Protein AF-A0A9Q3YUX3-F1 (afdb_monomer)

Mean predicted aligned error: 5.39 Å

Organism: NCBI:txid2893752

Sequence (563 aa):
MSFNSVDQGVKNDNKFINRGLRDFKIELEYLKNDVDLYSQEKISLEKLQQTLRNTRNSFKEVEFFVAYYYPEFTKTHLNAAPLFHIEAAGTSAYTLPPEGLQVLDELIFSDEANGQKEEISTITNFLYNSYANFYLSTLNNGLSSGNNKTLPLRIELIRIYSLGVTGFDTPGSLNISEEAAHALKGVSEFINDEAYFKNFKTEKANLLIQKAIVYLGKNTDFESFDRIEFYKQFIQPLYAELGSWDGNPDDLKNFSGWNVSNKDFFKADFFDPYFYTILKPSKDSEELKNLGEKIFYDQSFSANEAMSCASCHLPENAYTDLKQKSASNVEGKTVLRNSPSLYNAVFAKRFFYDMRAFYLEQQAEHVIYNQDEFNTDYQKIVQKLNDNKEYKKEFKKVFKDGKINKQNFSKALSSFVASLYSFESDFDRFMRNEKEISEDAKKGYNLFMGKANCATCHFAPHFSGLVPPFFNENESEVLGVTKLPISNLPIELDDDRGRINSNVKKENSWIYENSFKTMTVRNIALTKPYFHNGAFNTLEEVIDFYNEGGGEGLGLPSHSLKS

Structure (mmCIF, N/CA/C/O backbone):
data_AF-A0A9Q3YUX3-F1
#
_entry.id   AF-A0A9Q3YUX3-F1
#
loop_
_atom_site.group_PDB
_atom_site.id
_atom_site.type_symbol
_atom_site.label_atom_id
_atom_site.label_alt_id
_atom_site.label_comp_id
_atom_site.label_asym_id
_atom_site.label_entity_id
_atom_site.label_seq_id
_atom_site.pdbx_PDB_ins_code
_atom_site.Cartn_x
_atom_site.Cartn_y
_atom_site.Cartn_z
_atom_site.occupancy
_atom_site.B_iso_or_equiv
_atom_site.auth_seq_id
_atom_site.auth_comp_id
_atom_site.auth_asym_id
_atom_site.auth_atom_id
_atom_site.pdbx_PDB_model_num
ATOM 1 N N . MET A 1 1 ? 11.839 3.533 16.510 1.00 33.88 1 MET A N 1
ATOM 2 C CA . MET A 1 1 ? 12.781 4.666 16.682 1.00 33.88 1 MET A CA 1
ATOM 3 C C . MET A 1 1 ? 12.075 5.938 16.241 1.00 33.88 1 MET A C 1
ATOM 5 O O . MET A 1 1 ? 11.396 5.890 15.226 1.00 33.88 1 MET A O 1
ATOM 9 N N . SER A 1 2 ? 12.183 7.027 17.008 1.00 39.25 2 SER A N 1
ATOM 10 C CA . SER A 1 2 ? 11.733 8.356 16.562 1.00 39.25 2 SER A CA 1
ATOM 11 C C . SER A 1 2 ? 12.527 8.783 15.324 1.00 39.25 2 SER A C 1
ATOM 13 O O . SER A 1 2 ? 13.682 8.373 15.178 1.00 39.25 2 SER A O 1
ATOM 15 N N . PHE A 1 3 ? 11.935 9.598 14.445 1.00 45.78 3 PHE A N 1
ATOM 16 C CA . PHE A 1 3 ? 12.585 10.110 13.227 1.00 45.78 3 PHE A CA 1
ATOM 17 C C . PHE A 1 3 ? 13.911 10.842 13.478 1.00 45.78 3 PHE A C 1
ATOM 19 O O . PHE A 1 3 ? 14.698 11.027 12.554 1.00 45.78 3 PHE A O 1
ATOM 26 N N . ASN A 1 4 ? 14.196 11.196 14.730 1.00 43.44 4 ASN A N 1
ATOM 27 C CA . ASN A 1 4 ? 15.474 11.731 15.159 1.00 43.44 4 ASN A CA 1
ATOM 28 C C . ASN A 1 4 ? 16.158 10.760 16.127 1.00 43.44 4 ASN A C 1
ATOM 30 O O . ASN A 1 4 ? 15.798 10.666 17.299 1.00 43.44 4 ASN A O 1
ATOM 34 N N . SER A 1 5 ? 17.222 10.095 15.672 1.00 36.47 5 SER A N 1
ATOM 35 C CA . SER A 1 5 ? 18.028 9.172 16.489 1.00 36.47 5 SER A CA 1
ATOM 36 C C . SER A 1 5 ? 18.836 9.855 17.611 1.00 36.47 5 SER A C 1
ATOM 38 O O . SER A 1 5 ? 19.663 9.206 18.246 1.00 36.47 5 SER A O 1
ATOM 40 N N . VAL A 1 6 ? 18.650 11.164 17.827 1.00 42.06 6 VAL A N 1
ATOM 41 C CA . VAL A 1 6 ? 19.396 11.993 18.794 1.00 42.06 6 VAL A CA 1
ATOM 42 C C . VAL A 1 6 ? 18.479 12.953 19.571 1.00 42.06 6 VAL A C 1
ATOM 44 O O . VAL A 1 6 ? 18.971 13.765 20.349 1.00 42.06 6 VAL A O 1
ATOM 47 N N . ASP A 1 7 ? 17.155 12.891 19.388 1.00 44.72 7 ASP A N 1
ATOM 48 C CA . ASP A 1 7 ? 16.257 13.818 20.084 1.00 44.72 7 ASP A CA 1
ATOM 49 C C . ASP A 1 7 ? 16.069 13.361 21.535 1.00 44.72 7 ASP A C 1
ATOM 51 O O . ASP A 1 7 ? 15.344 12.406 21.825 1.00 44.72 7 ASP A O 1
ATOM 55 N N . GLN A 1 8 ? 16.774 14.017 22.459 1.00 45.28 8 GLN A N 1
ATOM 56 C CA . GLN A 1 8 ? 16.404 13.990 23.869 1.00 45.28 8 GLN A CA 1
ATOM 57 C C . GLN A 1 8 ? 15.082 14.748 23.953 1.00 45.28 8 GLN A C 1
ATOM 59 O O . GLN A 1 8 ? 15.082 15.962 23.770 1.00 45.28 8 GLN A O 1
ATOM 64 N N . GLY A 1 9 ? 13.973 14.019 24.124 1.00 50.19 9 GLY A N 1
ATOM 65 C CA . GLY A 1 9 ? 12.626 14.580 24.050 1.00 50.19 9 GLY A CA 1
ATOM 66 C C . GLY A 1 9 ? 12.526 15.917 24.784 1.00 50.19 9 GLY A C 1
ATOM 67 O O . GLY A 1 9 ? 12.988 16.086 25.915 1.00 50.19 9 GLY A O 1
ATOM 68 N N . VAL A 1 10 ? 11.958 16.911 24.111 1.00 54.19 10 VAL A N 1
ATOM 69 C CA . VAL A 1 10 ? 11.714 18.209 24.730 1.00 54.19 10 VAL A CA 1
ATOM 70 C C . VAL A 1 10 ? 10.455 18.070 25.581 1.00 54.19 10 VAL A C 1
ATOM 72 O O . VAL A 1 10 ? 9.517 17.347 25.230 1.00 54.19 10 VAL A O 1
ATOM 75 N N . LYS A 1 11 ? 10.417 18.747 26.731 1.00 54.25 11 LYS A N 1
ATOM 76 C CA . LYS A 1 11 ? 9.204 18.844 27.547 1.00 54.25 11 LYS A CA 1
ATOM 77 C C . LYS A 1 11 ? 8.088 19.427 26.669 1.00 54.25 11 LYS A C 1
ATOM 79 O O . LYS A 1 11 ? 8.129 20.601 26.317 1.00 54.25 11 LYS A O 1
ATOM 84 N N . ASN A 1 12 ? 7.148 18.583 26.248 1.00 56.62 12 ASN A N 1
ATOM 85 C CA . ASN A 1 12 ? 6.053 18.993 25.379 1.00 56.62 12 ASN A CA 1
ATOM 86 C C . ASN A 1 12 ? 4.974 19.669 26.231 1.00 56.62 12 ASN A C 1
ATOM 88 O O . ASN A 1 12 ? 4.344 19.017 27.063 1.00 56.62 12 ASN A O 1
ATOM 92 N N . ASP A 1 13 ? 4.768 20.967 26.014 1.00 62.56 13 ASP A N 1
ATOM 93 C CA . ASP A 1 13 ? 3.767 21.772 26.723 1.00 62.56 13 ASP A CA 1
ATOM 94 C C . ASP A 1 13 ? 2.346 21.639 26.127 1.00 62.56 13 ASP A C 1
ATOM 96 O O . ASP A 1 13 ? 1.410 22.265 26.635 1.00 62.56 13 ASP A O 1
ATOM 100 N N . ASN A 1 14 ? 2.146 20.830 25.073 1.00 72.69 14 ASN A N 1
ATOM 101 C CA . ASN A 1 14 ? 0.825 20.614 24.474 1.00 72.69 14 ASN A CA 1
ATOM 102 C C . ASN A 1 14 ? -0.092 19.844 25.442 1.00 72.69 14 ASN A C 1
ATOM 104 O O . ASN A 1 14 ? 0.162 18.686 25.797 1.00 72.69 14 ASN A O 1
ATOM 108 N N . LYS A 1 15 ? -1.162 20.498 25.900 1.00 85.50 15 LYS A N 1
ATOM 109 C CA . LYS A 1 15 ? -2.055 19.947 26.926 1.00 85.50 15 LYS A CA 1
ATOM 110 C C . LYS A 1 15 ? -2.945 18.855 26.352 1.00 85.50 15 LYS A C 1
ATOM 112 O O . LYS A 1 15 ? -3.202 17.879 27.056 1.00 85.50 15 LYS A O 1
ATOM 117 N N . PHE A 1 16 ? -3.379 19.006 25.101 1.00 93.31 16 PHE A N 1
ATOM 118 C CA . PHE A 1 16 ? -4.203 18.020 24.413 1.00 93.31 16 PHE A CA 1
ATOM 119 C C . PHE A 1 16 ? -3.491 16.666 24.285 1.00 93.31 16 PHE A C 1
ATOM 121 O O . PHE A 1 16 ? -4.025 15.666 24.758 1.00 93.31 16 PHE A O 1
ATOM 128 N N . ILE A 1 17 ? -2.267 16.631 23.742 1.00 93.94 17 ILE A N 1
ATOM 129 C CA . ILE A 1 17 ? -1.520 15.378 23.531 1.00 93.94 17 ILE A CA 1
ATOM 130 C C . ILE A 1 17 ? -1.245 14.671 24.858 1.00 93.94 17 ILE A C 1
ATOM 132 O O . ILE A 1 17 ? -1.520 13.484 24.991 1.00 93.94 17 ILE A O 1
ATOM 136 N N . ASN A 1 18 ? -0.757 15.395 25.869 1.00 93.00 18 ASN A N 1
ATOM 137 C CA . ASN A 1 18 ? -0.484 14.800 27.180 1.00 93.00 18 ASN A CA 1
ATOM 138 C C . ASN A 1 18 ? -1.752 14.217 27.829 1.00 93.00 18 ASN A C 1
ATOM 140 O O . ASN A 1 18 ? -1.695 13.159 28.456 1.00 93.00 18 ASN A O 1
ATOM 144 N N . ARG A 1 19 ? -2.897 14.897 27.674 1.00 95.38 19 ARG A N 1
ATOM 145 C CA . ARG A 1 19 ? -4.191 14.398 28.147 1.00 95.38 19 ARG A CA 1
ATOM 146 C C . ARG A 1 19 ? -4.613 13.152 27.368 1.00 95.38 19 ARG A C 1
ATOM 148 O O . ARG A 1 19 ? -4.877 12.143 28.000 1.00 95.38 19 ARG A O 1
ATOM 155 N N . GLY A 1 20 ? -4.589 13.184 26.038 1.00 97.06 20 GLY A N 1
ATOM 156 C CA . GLY A 1 20 ? -4.998 12.042 25.217 1.00 97.06 20 GLY A CA 1
ATOM 157 C C . GLY A 1 20 ? -4.127 10.798 25.434 1.00 97.06 20 GLY A C 1
ATOM 158 O O . GLY A 1 20 ? -4.652 9.697 25.557 1.00 97.06 20 GLY A O 1
ATOM 159 N N . LEU A 1 21 ? -2.808 10.959 25.610 1.00 97.06 21 LEU A N 1
ATOM 160 C CA . LEU A 1 21 ? -1.924 9.840 25.963 1.00 97.06 21 LEU A CA 1
ATOM 161 C C . LEU A 1 21 ? -2.286 9.219 27.322 1.00 97.06 21 LEU A C 1
ATOM 163 O O . LEU A 1 21 ? -2.227 7.998 27.493 1.00 97.06 21 LEU A O 1
ATOM 167 N N . ARG A 1 22 ? -2.657 10.054 28.297 1.00 97.44 22 ARG A N 1
ATOM 168 C CA . ARG A 1 22 ? -3.127 9.594 29.606 1.00 97.44 22 ARG A CA 1
ATOM 169 C C . ARG A 1 22 ? -4.488 8.908 29.501 1.00 97.44 22 ARG A C 1
ATOM 171 O O . ARG A 1 22 ? -4.669 7.874 30.134 1.00 97.44 22 ARG A O 1
ATOM 178 N N . ASP A 1 23 ? -5.415 9.472 28.738 1.00 98.31 23 ASP A N 1
ATOM 179 C CA . ASP A 1 23 ? -6.762 8.926 28.564 1.00 98.31 23 ASP A CA 1
ATOM 180 C C . ASP A 1 23 ? -6.687 7.542 27.906 1.00 98.31 23 ASP A C 1
ATOM 182 O O . ASP A 1 23 ? -7.254 6.589 28.435 1.00 98.31 23 ASP A O 1
ATOM 186 N N . PHE A 1 24 ? -5.851 7.377 26.87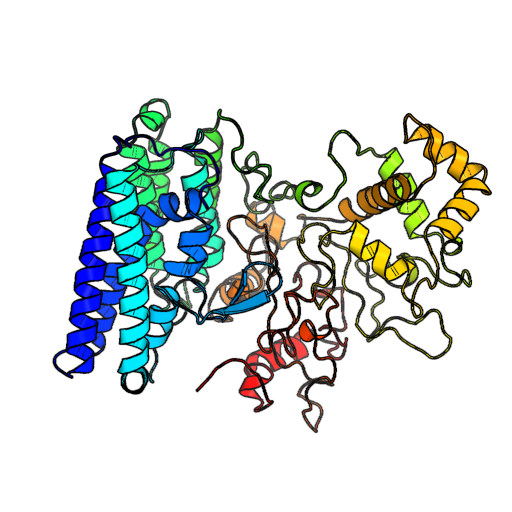5 1.00 98.50 24 PHE A N 1
ATOM 187 C CA . PHE A 1 24 ? -5.622 6.067 26.261 1.00 98.50 24 PHE A CA 1
ATOM 188 C C . PHE A 1 24 ? -5.003 5.059 27.242 1.00 98.50 24 PHE A C 1
ATOM 190 O O . PHE A 1 24 ? -5.394 3.893 27.265 1.00 98.50 24 PHE A O 1
ATOM 197 N N . LYS A 1 25 ? -4.096 5.500 28.130 1.00 98.38 25 LYS A N 1
ATOM 198 C CA . LYS A 1 25 ? -3.574 4.634 29.202 1.00 98.38 25 LYS A CA 1
ATOM 199 C C . LYS A 1 25 ? -4.693 4.143 30.122 1.00 98.38 25 LYS A C 1
ATOM 201 O O . LYS A 1 25 ? -4.677 2.983 30.515 1.00 98.38 25 LYS A O 1
ATOM 206 N N . ILE A 1 26 ? -5.616 5.028 30.493 1.00 98.62 26 ILE A N 1
ATOM 207 C CA . ILE A 1 26 ? -6.740 4.706 31.381 1.00 98.62 26 ILE A CA 1
ATOM 208 C C . ILE A 1 26 ? -7.690 3.716 30.697 1.00 98.62 26 ILE A C 1
ATOM 210 O O . ILE A 1 26 ? -8.075 2.727 31.315 1.00 98.62 26 ILE A O 1
ATOM 214 N N . GLU A 1 27 ? -8.020 3.917 29.421 1.00 98.69 27 GLU A N 1
ATOM 215 C CA . GLU A 1 27 ? -8.860 2.962 28.687 1.00 98.69 27 GLU A CA 1
ATOM 216 C C . GLU A 1 27 ? -8.188 1.587 28.549 1.00 98.69 27 GLU A C 1
ATOM 218 O O . GLU A 1 27 ? -8.843 0.564 28.735 1.00 98.69 27 GLU A O 1
ATOM 223 N N . LEU A 1 28 ? -6.865 1.534 28.358 1.00 98.38 28 LEU A N 1
ATOM 224 C CA . LEU A 1 28 ? -6.118 0.272 28.397 1.00 98.38 28 LEU A CA 1
ATOM 225 C C . LEU A 1 28 ? -6.164 -0.418 29.771 1.00 98.38 28 LEU A C 1
ATOM 227 O O . LEU A 1 28 ? -6.196 -1.647 29.829 1.00 98.38 28 LEU A O 1
ATOM 231 N N . GLU A 1 29 ? -6.179 0.333 30.879 1.00 98.50 29 GLU A N 1
ATOM 232 C CA . GLU A 1 29 ? -6.379 -0.235 32.223 1.00 98.50 29 GLU A CA 1
ATOM 233 C C . GLU A 1 29 ? -7.770 -0.870 32.351 1.00 98.50 29 GLU A C 1
ATOM 235 O O . GLU A 1 29 ? -7.892 -1.975 32.890 1.00 98.50 29 GLU A O 1
ATOM 240 N N . TYR A 1 30 ? -8.806 -0.212 31.820 1.00 98.62 30 TYR A N 1
ATOM 241 C CA . TYR A 1 30 ? -10.160 -0.767 31.786 1.00 98.62 30 TYR A CA 1
ATOM 242 C C . TYR A 1 30 ? -10.253 -2.005 30.901 1.00 98.62 30 TYR A C 1
ATOM 244 O O . TYR A 1 30 ? -10.812 -3.008 31.343 1.00 98.62 30 TYR A O 1
ATOM 252 N N . LEU A 1 31 ? -9.665 -1.980 29.702 1.00 98.69 31 LEU A N 1
ATOM 253 C CA . LEU A 1 31 ? -9.624 -3.140 28.812 1.00 98.69 31 LEU A CA 1
ATOM 254 C C . LEU A 1 31 ? -8.941 -4.324 29.481 1.00 98.69 31 LEU A C 1
ATOM 256 O O . LEU A 1 31 ? -9.505 -5.414 29.511 1.00 98.69 31 LEU A O 1
ATOM 260 N N . LYS A 1 32 ? -7.768 -4.108 30.079 1.00 98.44 32 LYS A N 1
ATOM 261 C CA . LYS A 1 32 ? -7.046 -5.165 30.787 1.00 98.44 32 LYS A CA 1
ATOM 262 C C . LYS A 1 32 ? -7.895 -5.775 31.907 1.00 98.44 32 LYS A C 1
ATOM 264 O O . LYS A 1 32 ? -7.975 -6.997 32.019 1.00 98.44 32 LYS A O 1
ATOM 269 N N . ASN A 1 33 ? -8.546 -4.942 32.719 1.00 98.50 33 ASN A N 1
ATOM 270 C CA . ASN A 1 33 ? -9.429 -5.417 33.782 1.00 98.50 33 ASN A CA 1
ATOM 271 C C . ASN A 1 33 ? -10.633 -6.204 33.235 1.00 98.50 33 ASN A C 1
ATOM 273 O O . ASN A 1 33 ? -10.970 -7.259 33.768 1.00 98.50 33 ASN A O 1
ATOM 277 N N . ASP A 1 34 ? -11.277 -5.714 32.177 1.00 98.62 34 ASP A N 1
ATOM 278 C CA . ASP A 1 34 ? -12.444 -6.372 31.590 1.00 98.62 34 ASP A CA 1
ATOM 279 C C . ASP A 1 34 ? -12.061 -7.695 30.912 1.00 98.62 34 ASP A C 1
ATOM 281 O O . ASP A 1 34 ? -12.793 -8.672 31.042 1.00 98.62 34 ASP A O 1
ATOM 285 N N . VAL A 1 35 ? -10.880 -7.794 30.299 1.00 98.38 35 VAL A N 1
ATOM 286 C CA . VAL A 1 35 ? -10.332 -9.066 29.799 1.00 98.38 35 VAL A CA 1
ATOM 287 C C . VAL A 1 35 ? -10.106 -10.064 30.939 1.00 98.38 35 VAL A C 1
ATOM 289 O O . VAL A 1 35 ? -10.514 -11.224 30.831 1.00 98.38 35 VAL A O 1
ATOM 292 N N . ASP A 1 36 ? -9.534 -9.623 32.065 1.00 97.94 36 ASP A N 1
ATOM 293 C CA . ASP A 1 36 ? -9.355 -10.472 33.249 1.00 97.94 36 ASP A CA 1
ATOM 294 C C . ASP A 1 36 ? -10.718 -10.963 33.786 1.00 97.94 36 ASP A C 1
ATOM 296 O O . ASP A 1 36 ? -10.869 -12.140 34.124 1.00 97.94 36 ASP A O 1
ATOM 300 N N . LEU A 1 37 ? -11.743 -10.105 33.815 1.00 98.31 37 LEU A N 1
ATOM 301 C CA . LEU A 1 37 ? -13.104 -10.484 34.214 1.00 98.31 37 LEU A CA 1
ATOM 302 C C . LEU A 1 37 ? -13.785 -11.418 33.202 1.00 98.31 37 LEU A C 1
ATOM 304 O O . LEU A 1 37 ? -14.478 -12.350 33.616 1.00 98.31 37 LEU A O 1
ATOM 308 N N . TYR A 1 38 ? -13.585 -11.204 31.903 1.00 97.88 38 TYR A N 1
ATOM 309 C CA . TYR A 1 38 ? -14.133 -12.040 30.833 1.00 97.88 38 TYR A CA 1
ATOM 310 C C . TYR A 1 38 ? -13.537 -13.451 30.867 1.00 97.88 38 TYR A C 1
ATOM 312 O O . TYR A 1 38 ? -14.271 -14.437 30.774 1.00 97.88 38 TYR A O 1
ATOM 320 N N . SER A 1 39 ? -12.227 -13.569 31.116 1.00 96.19 39 SER A N 1
ATOM 321 C CA . SER A 1 39 ? -11.560 -14.868 31.295 1.00 96.19 39 SER A CA 1
ATOM 322 C C . SER A 1 39 ? -12.132 -15.683 32.466 1.00 96.19 39 SER A C 1
ATOM 324 O O . SER A 1 39 ? -12.103 -16.910 32.446 1.00 96.19 39 SER A O 1
ATOM 326 N N . GLN A 1 40 ? -12.708 -14.997 33.460 1.00 96.81 40 GLN A N 1
ATOM 327 C CA . GLN A 1 40 ? -13.362 -15.577 34.638 1.00 96.81 40 GLN A CA 1
ATOM 328 C C . GLN A 1 40 ? -14.885 -15.700 34.480 1.00 96.81 40 GLN A C 1
ATOM 330 O O . GLN A 1 40 ? -15.568 -15.985 35.463 1.00 96.81 40 GLN A O 1
ATOM 335 N N . GLU A 1 41 ? -15.420 -15.431 33.285 1.00 95.88 41 GLU A N 1
ATOM 336 C CA . GLU A 1 41 ? -16.856 -15.484 32.968 1.00 95.88 41 GLU A CA 1
ATOM 337 C C . GLU A 1 41 ? -17.712 -14.532 33.822 1.00 95.88 41 GLU A C 1
ATOM 339 O O . GLU A 1 41 ? -18.894 -14.767 34.071 1.00 95.88 41 GLU A O 1
ATOM 344 N N . LYS A 1 42 ? -17.115 -13.428 34.290 1.00 97.88 42 LYS A N 1
ATOM 345 C CA . LYS A 1 42 ? -17.785 -12.422 35.134 1.00 97.88 42 LYS A CA 1
ATOM 346 C C . LYS A 1 42 ? -18.452 -11.300 34.343 1.00 97.88 42 LYS A C 1
ATOM 348 O O . LYS A 1 42 ? -19.291 -10.593 34.899 1.00 97.88 42 LYS A O 1
ATOM 353 N N . ILE A 1 43 ? -18.074 -11.115 33.082 1.00 98.19 43 ILE A N 1
ATOM 354 C CA . ILE A 1 43 ? -18.702 -10.175 32.148 1.00 98.19 43 ILE A CA 1
ATOM 355 C C . ILE A 1 43 ? -18.997 -10.883 30.826 1.00 98.19 43 ILE A C 1
ATOM 357 O O . ILE A 1 43 ? -18.401 -11.919 30.532 1.00 98.19 43 ILE A O 1
ATOM 361 N N . SER A 1 44 ? -19.911 -10.323 30.035 1.00 98.00 44 SER A N 1
ATOM 362 C CA . SER A 1 44 ? -20.244 -10.854 28.713 1.00 98.00 44 SER A CA 1
ATOM 363 C C . SER A 1 44 ? -19.246 -10.404 27.640 1.00 98.00 44 SER A C 1
ATOM 365 O O . SER A 1 44 ? -18.498 -9.439 27.837 1.00 98.00 44 SER A O 1
ATOM 367 N N . LEU A 1 45 ? -19.261 -11.085 26.490 1.00 97.56 45 LEU A N 1
ATOM 368 C CA . LEU A 1 45 ? -18.440 -10.715 25.337 1.00 97.56 45 LEU A CA 1
ATOM 369 C C . LEU A 1 45 ? -18.805 -9.319 24.814 1.00 97.56 45 LEU A C 1
ATOM 371 O O . LEU A 1 45 ? -17.915 -8.531 24.517 1.00 97.56 45 LEU A O 1
ATOM 375 N N . GLU A 1 46 ? -20.088 -8.955 24.801 1.00 98.00 46 GLU A N 1
ATOM 376 C CA . GLU A 1 46 ? -20.551 -7.636 24.345 1.00 98.00 46 GLU A CA 1
ATOM 377 C C . GLU A 1 46 ? -19.994 -6.510 25.226 1.00 98.00 46 GLU A C 1
ATOM 379 O O . GLU A 1 46 ? -19.641 -5.432 24.742 1.00 98.00 46 GLU A O 1
ATOM 384 N N . LYS A 1 47 ? -19.872 -6.757 26.538 1.00 98.12 47 LYS A N 1
ATOM 385 C CA . LYS A 1 47 ? -19.246 -5.800 27.454 1.00 98.12 47 LYS A CA 1
ATOM 386 C C . LYS A 1 47 ? -17.757 -5.635 27.143 1.00 98.12 47 LYS A C 1
ATOM 388 O O . LYS A 1 47 ? -17.278 -4.501 27.136 1.00 98.12 47 LYS A O 1
ATOM 393 N N . LEU A 1 48 ? -17.049 -6.730 26.861 1.00 98.50 48 LEU A N 1
ATOM 394 C CA . LEU A 1 48 ? -15.642 -6.685 26.460 1.00 98.50 48 LEU A CA 1
ATOM 395 C C . LEU A 1 48 ? -15.457 -5.958 25.115 1.00 98.50 48 LEU A C 1
ATOM 397 O O . LEU A 1 48 ? -14.614 -5.069 25.017 1.00 98.50 48 LEU A O 1
ATOM 401 N N . GLN A 1 49 ? -16.292 -6.263 24.120 1.00 98.56 49 GLN A N 1
ATOM 402 C CA . GLN A 1 49 ? -16.330 -5.590 22.816 1.00 98.56 49 GLN A CA 1
ATOM 403 C C . GLN A 1 49 ? -16.520 -4.076 22.963 1.00 98.56 49 GLN A C 1
ATOM 405 O O . GLN A 1 49 ? -15.811 -3.296 22.326 1.00 98.56 49 GLN A O 1
ATOM 410 N N . GLN A 1 50 ? -17.428 -3.636 23.840 1.00 98.44 50 GLN A N 1
ATOM 411 C CA . GLN A 1 50 ? -17.624 -2.211 24.112 1.00 98.44 50 GLN A CA 1
ATOM 412 C C . GLN A 1 50 ? -16.384 -1.563 24.743 1.00 98.44 50 GLN A C 1
ATOM 414 O O . GLN A 1 50 ? -16.024 -0.441 24.386 1.00 98.44 50 GLN A O 1
ATOM 419 N N . THR A 1 51 ? -15.725 -2.248 25.679 1.00 98.50 51 THR A N 1
ATOM 420 C CA . THR A 1 51 ? -14.507 -1.730 26.313 1.00 98.50 51 THR A CA 1
ATOM 421 C C . THR A 1 51 ? -13.345 -1.656 25.313 1.00 98.50 51 THR A C 1
ATOM 423 O O . THR A 1 51 ? -12.599 -0.673 25.319 1.00 98.50 51 THR A O 1
ATOM 426 N N . LEU A 1 52 ? -13.232 -2.612 24.382 1.00 98.56 52 LEU A N 1
ATOM 427 C CA . LEU A 1 52 ? -12.266 -2.524 23.284 1.00 98.56 52 LEU A CA 1
ATOM 428 C C . LEU A 1 52 ? -12.573 -1.344 22.353 1.00 98.56 52 LEU A C 1
ATOM 430 O O . LEU A 1 52 ? -11.665 -0.572 22.055 1.00 98.56 52 LEU A O 1
ATOM 434 N N . ARG A 1 53 ? -13.838 -1.147 21.951 1.00 98.25 53 ARG A N 1
ATOM 435 C CA . ARG A 1 53 ? -14.255 0.012 21.136 1.00 98.25 53 ARG A CA 1
ATOM 436 C C . ARG A 1 53 ? -13.842 1.337 21.777 1.00 98.25 53 ARG A C 1
ATOM 438 O O . ARG A 1 53 ? -13.204 2.155 21.123 1.00 98.25 53 ARG A O 1
ATOM 445 N N . ASN A 1 54 ? -14.120 1.522 23.070 1.00 98.56 54 ASN A N 1
ATOM 446 C CA . ASN A 1 54 ? -13.723 2.733 23.800 1.00 98.56 54 ASN A CA 1
ATOM 447 C C . ASN A 1 54 ? -12.199 2.935 23.804 1.00 98.56 54 ASN A C 1
ATOM 449 O O . ASN A 1 54 ? -11.712 4.044 23.576 1.00 98.56 54 ASN A O 1
ATOM 453 N N . THR A 1 55 ? -11.453 1.848 24.008 1.00 98.69 55 THR A N 1
ATOM 454 C CA . THR A 1 55 ? -9.986 1.855 24.003 1.00 98.69 55 THR A CA 1
ATOM 455 C C . THR A 1 55 ? -9.429 2.275 22.649 1.00 98.69 55 THR A C 1
ATOM 457 O O . THR A 1 55 ? -8.557 3.144 22.576 1.00 98.69 55 THR A O 1
ATOM 460 N N . ARG A 1 56 ? -9.965 1.705 21.567 1.00 98.38 56 ARG A N 1
ATOM 461 C CA . ARG A 1 56 ? -9.568 2.036 20.198 1.00 98.38 56 ARG A CA 1
ATOM 462 C C . ARG A 1 56 ? -9.923 3.481 19.844 1.00 98.38 56 ARG A C 1
ATOM 464 O O . ARG A 1 56 ? -9.059 4.212 19.370 1.00 98.38 56 ARG A O 1
ATOM 471 N N . ASN A 1 57 ? -11.127 3.941 20.184 1.00 98.50 57 ASN A N 1
ATOM 472 C CA . ASN A 1 57 ? -11.540 5.335 19.997 1.00 98.50 57 ASN A CA 1
ATOM 473 C C . ASN A 1 57 ? -10.606 6.323 20.717 1.00 98.50 57 ASN A C 1
ATOM 475 O O . ASN A 1 57 ? -10.223 7.343 20.143 1.00 98.50 57 ASN A O 1
ATOM 479 N N . SER A 1 58 ? -10.199 6.016 21.954 1.00 98.62 58 SER A N 1
ATOM 480 C CA . SER A 1 58 ? -9.249 6.847 22.702 1.00 98.62 58 SER A CA 1
ATOM 481 C C . SER A 1 58 ? -7.869 6.893 22.040 1.00 98.62 58 SER A C 1
ATOM 483 O O . SER A 1 58 ? -7.275 7.967 21.941 1.00 98.62 58 SER A O 1
ATOM 485 N N . PHE A 1 59 ? -7.383 5.763 21.514 1.00 98.38 59 PHE A N 1
ATOM 486 C CA . PHE A 1 59 ? -6.152 5.731 20.723 1.00 98.38 59 PHE A CA 1
ATOM 487 C C . PHE A 1 59 ? -6.260 6.586 19.454 1.00 98.38 59 PHE A C 1
ATOM 489 O O . PHE A 1 59 ? -5.366 7.391 19.188 1.00 98.38 59 PHE A O 1
ATOM 496 N N . LYS A 1 60 ? -7.363 6.469 18.701 1.00 98.31 60 LYS A N 1
ATOM 497 C CA . LYS A 1 60 ? -7.583 7.222 17.455 1.00 98.31 60 LYS A CA 1
ATOM 498 C C . LYS A 1 60 ? -7.506 8.737 17.651 1.00 98.31 60 LYS A C 1
ATOM 500 O O . LYS A 1 60 ? -6.958 9.426 16.797 1.00 98.31 60 LYS A O 1
ATOM 505 N N . GLU A 1 61 ? -7.931 9.270 18.798 1.00 98.38 61 GLU A N 1
ATOM 506 C CA . GLU A 1 61 ? -7.816 10.710 19.097 1.00 98.38 61 GLU A CA 1
ATOM 507 C C . GLU A 1 61 ? -6.361 11.223 19.181 1.00 98.38 61 GLU A C 1
ATOM 509 O O . GLU A 1 61 ? -6.122 12.423 19.019 1.00 98.38 61 GLU A O 1
ATOM 514 N N . VAL A 1 62 ? -5.377 10.346 19.404 1.00 97.25 62 VAL A N 1
ATOM 515 C CA . VAL A 1 62 ? -3.943 10.696 19.460 1.00 97.25 62 VAL A CA 1
ATOM 516 C C . VAL A 1 62 ? -3.083 9.964 18.427 1.00 97.25 62 VAL A C 1
ATOM 518 O O . VAL A 1 62 ? -1.873 10.205 18.361 1.00 97.25 62 VAL A O 1
ATOM 521 N N . GLU A 1 63 ? -3.683 9.110 17.596 1.00 97.50 63 GLU A N 1
ATOM 522 C CA . GLU A 1 63 ? -2.978 8.262 16.632 1.00 97.50 63 GLU A CA 1
ATOM 523 C C . GLU A 1 63 ? -2.109 9.087 15.684 1.00 97.50 63 GLU A C 1
ATOM 525 O O . GLU A 1 63 ? -0.926 8.786 15.555 1.00 97.50 63 GLU A O 1
ATOM 530 N N . PHE A 1 64 ? -2.627 10.180 15.117 1.00 96.56 64 PHE A N 1
ATOM 531 C CA . PHE A 1 64 ? -1.870 11.041 14.198 1.00 96.56 64 PHE A CA 1
ATOM 532 C C . PHE A 1 64 ? -0.514 11.483 14.766 1.00 96.56 64 PHE A C 1
ATOM 534 O O . PHE A 1 64 ? 0.467 11.628 14.037 1.00 96.56 64 PHE A O 1
ATOM 541 N N . PHE A 1 65 ? -0.446 11.707 16.082 1.00 94.56 65 PHE A N 1
ATOM 542 C CA . PHE A 1 65 ? 0.768 12.134 16.759 1.00 94.56 65 PHE A CA 1
ATOM 543 C C . PHE A 1 65 ? 1.698 10.945 16.996 1.00 94.56 65 PHE A C 1
ATOM 545 O O . PHE A 1 65 ? 2.884 11.016 16.667 1.00 94.56 65 PHE A O 1
ATOM 552 N N . VAL A 1 66 ? 1.178 9.851 17.557 1.00 94.94 66 VAL A N 1
ATOM 553 C CA . VAL A 1 66 ? 1.992 8.679 17.913 1.00 94.94 66 VAL A CA 1
ATOM 554 C C . VAL A 1 66 ? 2.472 7.945 16.659 1.00 94.94 66 VAL A C 1
ATOM 556 O O . VAL A 1 66 ? 3.662 7.659 16.552 1.00 94.94 66 VAL A O 1
ATOM 559 N N . ALA A 1 67 ? 1.600 7.740 15.671 1.00 94.12 67 ALA A N 1
ATOM 560 C CA . ALA A 1 67 ? 1.916 7.124 14.383 1.00 94.12 67 ALA A CA 1
ATOM 561 C C . ALA A 1 67 ? 2.917 7.947 13.569 1.00 94.12 67 ALA A C 1
ATOM 563 O O . ALA A 1 67 ? 3.728 7.376 12.842 1.00 94.12 67 ALA A O 1
ATOM 564 N N . TYR A 1 68 ? 2.897 9.277 13.702 1.00 93.31 68 TYR A N 1
ATOM 565 C CA . TYR A 1 68 ? 3.912 10.124 13.090 1.00 93.31 68 TYR A CA 1
ATOM 566 C C . TYR A 1 68 ? 5.230 10.046 13.857 1.00 93.31 68 TYR A C 1
ATOM 568 O O . TYR A 1 68 ? 6.231 9.643 13.296 1.00 93.31 68 TYR A O 1
ATOM 576 N N . TYR A 1 69 ? 5.279 10.402 15.139 1.00 91.06 69 TYR A N 1
ATOM 577 C CA . TYR A 1 69 ? 6.564 10.524 15.844 1.00 91.06 69 TYR A CA 1
ATOM 578 C C . TYR A 1 69 ? 7.198 9.189 16.243 1.00 91.06 69 TYR A C 1
ATOM 580 O O . TYR A 1 69 ? 8.411 9.119 16.457 1.00 91.06 69 TYR A O 1
ATOM 588 N N . TYR A 1 70 ? 6.396 8.133 16.335 1.00 92.38 70 TYR A N 1
ATOM 589 C CA . TYR A 1 70 ? 6.795 6.797 16.765 1.00 92.38 70 TYR A CA 1
ATOM 590 C C . TYR A 1 70 ? 6.181 5.732 15.835 1.00 92.38 70 TYR A C 1
ATOM 592 O O . TYR A 1 70 ? 5.426 4.868 16.295 1.00 92.38 70 TYR A O 1
ATOM 600 N N . PRO A 1 71 ? 6.504 5.763 14.527 1.00 90.81 71 PRO A N 1
ATOM 601 C CA . PRO A 1 71 ? 5.835 4.941 13.519 1.00 90.81 71 PRO A CA 1
ATOM 602 C C . PRO A 1 71 ? 6.055 3.450 13.768 1.00 90.81 71 PRO A C 1
ATOM 604 O O . PRO A 1 71 ? 5.093 2.693 13.812 1.00 90.81 71 PRO A O 1
ATOM 607 N N . GLU A 1 72 ? 7.302 3.050 14.045 1.00 88.81 72 GLU A N 1
ATOM 608 C CA . GLU A 1 72 ? 7.633 1.659 14.377 1.00 88.81 72 GLU A CA 1
ATOM 609 C C . GLU A 1 72 ? 6.876 1.185 15.616 1.00 88.81 72 GLU A C 1
ATOM 611 O O . GLU A 1 72 ? 6.251 0.142 15.576 1.00 88.81 72 GLU A O 1
ATOM 616 N N . PHE A 1 73 ? 6.855 1.985 16.689 1.00 91.62 73 PHE A N 1
ATOM 617 C CA . PHE A 1 73 ? 6.158 1.606 17.921 1.00 91.62 73 PHE A CA 1
ATOM 618 C C . PHE A 1 73 ? 4.655 1.418 17.688 1.00 91.62 73 PHE A C 1
ATOM 620 O O . PHE A 1 73 ? 4.055 0.470 18.186 1.00 91.62 73 PHE A O 1
ATOM 627 N N . THR A 1 74 ? 4.056 2.307 16.897 1.00 92.50 74 THR A N 1
ATOM 628 C CA . THR A 1 74 ? 2.640 2.209 16.541 1.00 92.50 74 THR A CA 1
ATOM 629 C C . THR A 1 74 ? 2.364 0.943 15.739 1.00 92.50 74 THR A C 1
ATOM 631 O O . THR A 1 74 ? 1.442 0.199 16.070 1.00 92.50 74 THR A O 1
ATOM 634 N N . LYS A 1 75 ? 3.194 0.688 14.724 1.00 87.50 75 LYS A N 1
ATOM 635 C CA . LYS A 1 75 ? 3.063 -0.442 13.809 1.00 87.50 75 LYS A CA 1
ATOM 636 C C . LYS A 1 75 ? 3.333 -1.792 14.474 1.00 87.50 75 LYS A C 1
ATOM 638 O O . LYS A 1 75 ? 2.734 -2.766 14.050 1.00 87.50 75 LYS A O 1
ATOM 643 N N . THR A 1 76 ? 4.229 -1.880 15.455 1.00 84.88 76 THR A N 1
ATOM 644 C CA . THR A 1 76 ? 4.610 -3.169 16.059 1.00 84.88 76 THR A CA 1
ATOM 645 C C . THR A 1 76 ? 3.889 -3.472 17.363 1.00 84.88 76 THR A C 1
ATOM 647 O O . THR A 1 76 ? 3.740 -4.644 17.677 1.00 84.88 76 THR A O 1
ATOM 650 N N . HIS A 1 77 ? 3.450 -2.454 18.114 1.00 90.06 77 HIS A N 1
ATOM 651 C CA . HIS A 1 77 ? 2.939 -2.654 19.477 1.00 90.06 77 HIS A CA 1
ATOM 652 C C . HIS A 1 77 ? 1.534 -2.105 19.728 1.00 90.06 77 HIS A C 1
ATOM 654 O O . HIS A 1 77 ? 0.866 -2.582 20.642 1.00 90.06 77 HIS A O 1
ATOM 660 N N . LEU A 1 78 ? 1.082 -1.080 18.991 1.00 93.25 78 LEU A N 1
ATOM 661 C CA . LEU A 1 78 ? -0.220 -0.451 19.264 1.00 93.25 78 LEU A CA 1
ATOM 662 C C . LEU A 1 78 ? -1.322 -0.944 18.343 1.00 93.25 78 LEU A C 1
ATOM 664 O O . LEU A 1 78 ? -2.400 -1.271 18.824 1.00 93.25 78 LEU A O 1
ATOM 668 N N . ASN A 1 79 ? -1.069 -0.987 17.040 1.00 90.06 79 ASN A N 1
ATOM 669 C CA . ASN A 1 79 ? -2.055 -1.365 16.034 1.00 90.06 79 ASN A CA 1
ATOM 670 C C . ASN A 1 79 ? -1.367 -2.176 14.928 1.00 90.06 79 ASN A C 1
ATOM 672 O O . ASN A 1 79 ? -1.360 -1.765 13.769 1.00 90.06 79 ASN A O 1
ATOM 676 N N . ALA A 1 80 ? -0.687 -3.260 15.321 1.00 83.81 80 ALA A N 1
ATOM 677 C CA . ALA A 1 80 ? -0.008 -4.136 14.378 1.00 83.81 80 ALA A CA 1
ATOM 678 C C . ALA A 1 80 ? -1.013 -5.022 13.647 1.00 83.81 80 ALA A C 1
ATOM 680 O O . ALA A 1 80 ? -1.956 -5.522 14.260 1.00 83.81 80 ALA A O 1
ATOM 681 N N . ALA A 1 81 ? -0.753 -5.258 12.360 1.00 78.06 81 ALA A N 1
ATOM 682 C CA . ALA A 1 81 ? -1.509 -6.224 11.580 1.00 78.06 81 ALA A CA 1
ATOM 683 C C . ALA A 1 81 ? -1.492 -7.605 12.261 1.00 78.06 81 ALA A C 1
ATOM 685 O O . ALA A 1 81 ? -0.478 -7.957 12.877 1.00 78.06 81 ALA A O 1
ATOM 686 N N . PRO A 1 82 ? -2.562 -8.409 12.117 1.00 72.62 82 PRO A N 1
ATOM 687 C CA . PRO A 1 82 ? -2.670 -9.767 12.655 1.00 72.62 82 PRO A CA 1
ATOM 688 C C . PRO A 1 82 ? -1.793 -10.771 11.887 1.00 72.62 82 PRO A C 1
ATOM 690 O O . PRO A 1 82 ? -2.195 -11.880 11.559 1.00 72.62 82 PRO A O 1
ATOM 693 N N . LEU A 1 83 ? -0.557 -10.377 11.580 1.00 73.38 83 LEU A N 1
ATOM 694 C CA . LEU A 1 83 ? 0.427 -11.152 10.848 1.00 73.38 83 LEU A CA 1
ATOM 695 C C . LEU A 1 83 ? 1.726 -11.224 11.646 1.00 73.38 83 LEU A C 1
ATOM 697 O O . LEU A 1 83 ? 2.195 -10.248 12.240 1.00 73.38 83 LEU A O 1
ATOM 701 N N . PHE A 1 84 ? 2.351 -12.395 11.601 1.00 68.56 84 PHE A N 1
ATOM 702 C CA . PHE A 1 84 ? 3.704 -12.558 12.106 1.00 68.56 84 PHE A CA 1
ATOM 703 C C . PHE A 1 84 ? 4.665 -11.686 11.301 1.00 68.56 84 PHE A C 1
ATOM 705 O O . PHE A 1 84 ? 4.572 -11.586 10.076 1.00 68.56 84 PHE A O 1
ATOM 712 N N . HIS A 1 85 ? 5.641 -11.098 11.982 1.00 67.62 85 HIS A N 1
ATOM 713 C CA . HIS A 1 85 ? 6.676 -10.301 11.336 1.00 67.62 85 HIS A CA 1
ATOM 714 C C . HIS A 1 85 ? 8.067 -10.735 11.786 1.00 67.62 85 HIS A C 1
ATOM 716 O O . HIS A 1 85 ? 8.246 -11.381 12.819 1.00 67.62 85 HIS A O 1
ATOM 722 N N . ILE A 1 86 ? 9.072 -10.401 10.976 1.00 69.00 86 ILE A N 1
ATOM 723 C CA . ILE A 1 86 ? 10.468 -10.674 11.309 1.00 69.00 86 ILE A CA 1
ATOM 724 C C . ILE A 1 86 ? 11.089 -9.446 11.957 1.00 69.00 86 ILE A C 1
ATOM 726 O O . ILE A 1 86 ? 11.152 -8.385 11.336 1.00 69.00 86 ILE A O 1
ATOM 730 N N . GLU A 1 87 ? 11.669 -9.630 13.139 1.00 63.97 87 GLU A N 1
ATOM 731 C CA . GLU A 1 87 ? 12.615 -8.676 13.704 1.00 63.97 87 GLU A CA 1
ATOM 732 C C . GLU A 1 87 ? 14.054 -9.144 13.450 1.00 63.97 87 GLU A C 1
ATOM 734 O O . GLU A 1 87 ? 14.471 -10.254 13.806 1.00 63.97 87 GLU A O 1
ATOM 739 N N . ALA A 1 88 ? 14.839 -8.282 12.802 1.00 54.97 88 ALA A N 1
ATOM 740 C CA . ALA A 1 88 ? 16.240 -8.548 12.513 1.00 54.97 88 ALA A CA 1
ATOM 741 C C . ALA A 1 88 ? 17.136 -8.102 13.681 1.00 54.97 88 ALA A C 1
ATOM 743 O O . ALA A 1 88 ? 17.589 -6.958 13.726 1.00 54.97 88 ALA A O 1
ATOM 744 N N . ALA A 1 89 ? 17.478 -9.026 14.578 1.00 45.53 89 ALA A N 1
ATOM 745 C CA . ALA A 1 89 ? 18.448 -8.802 15.648 1.00 45.53 89 ALA A CA 1
ATOM 746 C C . ALA A 1 89 ? 19.842 -9.332 15.251 1.00 45.53 89 ALA A C 1
ATOM 748 O O . ALA A 1 89 ? 20.150 -10.525 15.348 1.00 45.53 89 ALA A O 1
ATOM 749 N N . GLY A 1 90 ? 20.716 -8.428 14.792 1.00 57.38 90 GLY A N 1
ATOM 750 C CA . GLY A 1 90 ? 22.091 -8.758 14.394 1.00 57.38 90 GLY A CA 1
ATOM 751 C C . GLY A 1 90 ? 22.170 -9.574 13.094 1.00 57.38 90 GLY A C 1
ATOM 752 O O . GLY A 1 90 ? 21.757 -9.101 12.027 1.00 57.38 90 GLY A O 1
ATOM 753 N N . THR A 1 91 ? 22.757 -10.777 13.162 1.00 54.69 91 THR A N 1
ATOM 754 C CA . THR A 1 91 ? 22.844 -11.742 12.041 1.00 54.69 91 THR A CA 1
ATOM 755 C C . THR A 1 91 ? 21.691 -12.745 12.009 1.00 54.69 91 THR A C 1
ATOM 757 O O . THR A 1 91 ? 21.584 -13.503 11.048 1.00 54.69 91 THR A O 1
ATOM 760 N N . SER A 1 92 ? 20.847 -12.746 13.038 1.00 49.75 92 SER A N 1
ATOM 761 C CA . SER A 1 92 ? 19.684 -13.620 13.207 1.00 49.75 92 SER A CA 1
ATOM 762 C C . SER A 1 92 ? 18.383 -12.844 13.002 1.00 49.75 92 SER A C 1
ATOM 764 O O . SER A 1 92 ? 18.328 -11.629 13.191 1.00 49.75 92 SER A O 1
ATOM 766 N N . ALA A 1 93 ? 17.347 -13.564 12.597 1.00 61.88 93 ALA A N 1
ATOM 767 C CA . ALA A 1 93 ? 15.989 -13.072 12.453 1.00 61.88 93 ALA A CA 1
ATOM 768 C C . ALA A 1 93 ? 15.085 -13.925 13.343 1.00 61.88 93 ALA A C 1
ATOM 770 O O . ALA A 1 93 ? 15.220 -15.150 13.344 1.00 61.88 93 ALA A O 1
ATOM 771 N N . TYR A 1 94 ? 14.202 -13.281 14.100 1.00 71.31 94 TYR A N 1
ATOM 772 C CA . TYR A 1 94 ? 13.201 -13.957 14.920 1.00 71.31 94 TYR A CA 1
ATOM 773 C C . TYR A 1 94 ? 11.815 -13.583 14.416 1.00 71.31 94 TYR A C 1
ATOM 775 O O . TYR A 1 94 ? 11.606 -12.468 13.943 1.00 71.31 94 TYR A O 1
ATOM 783 N N . THR A 1 95 ? 10.893 -14.539 14.487 1.00 75.56 95 THR A N 1
ATOM 784 C CA . THR A 1 95 ? 9.497 -14.308 14.116 1.00 75.56 95 THR A CA 1
ATOM 785 C C . THR A 1 95 ? 8.752 -13.882 15.375 1.00 75.56 95 THR A C 1
ATOM 787 O O . THR A 1 95 ? 8.796 -14.605 16.371 1.00 75.56 95 THR A O 1
ATOM 790 N N . LEU A 1 96 ? 8.124 -12.712 15.343 1.00 70.81 96 LEU A N 1
ATOM 791 C CA . LEU A 1 96 ? 7.329 -12.174 16.441 1.00 70.81 96 LEU A CA 1
ATOM 792 C C . LEU A 1 96 ? 5.840 -12.434 16.182 1.00 70.81 96 LEU A C 1
ATOM 794 O O . LEU A 1 96 ? 5.407 -12.290 15.032 1.00 70.81 96 LEU A O 1
ATOM 798 N N . PRO A 1 97 ? 5.071 -12.832 17.214 1.00 72.94 97 PRO A N 1
ATOM 799 C CA . PRO A 1 97 ? 3.629 -12.976 17.090 1.00 72.94 97 PRO A CA 1
ATOM 800 C C . PRO A 1 97 ? 2.961 -11.615 16.847 1.00 72.94 97 PRO A C 1
ATOM 802 O O . PRO A 1 97 ? 3.518 -10.582 17.231 1.00 72.94 97 PRO A O 1
ATOM 805 N N . PRO A 1 98 ? 1.781 -11.602 16.208 1.00 76.25 98 PRO A N 1
ATOM 806 C CA . PRO A 1 98 ? 0.990 -10.390 16.074 1.00 76.25 98 PRO A CA 1
ATOM 807 C C . PRO A 1 98 ? 0.504 -9.909 17.450 1.00 76.25 98 PRO A C 1
ATOM 809 O O . PRO A 1 98 ? 0.121 -10.708 18.304 1.00 76.25 98 PRO A O 1
ATOM 812 N N . GLU A 1 99 ? 0.512 -8.595 17.674 1.00 86.25 99 GLU A N 1
ATOM 813 C CA . GLU A 1 99 ? 0.013 -7.983 18.909 1.00 86.25 99 GLU A CA 1
ATOM 814 C C . GLU A 1 99 ? -0.644 -6.614 18.665 1.00 86.25 99 GLU A C 1
ATOM 816 O O . GLU A 1 99 ? -0.534 -6.018 17.598 1.00 86.25 99 GLU A O 1
ATOM 821 N N . GLY A 1 100 ? -1.327 -6.084 19.678 1.00 93.25 100 GLY A N 1
ATOM 822 C CA . GLY A 1 100 ? -1.932 -4.755 19.630 1.00 93.25 100 GLY A CA 1
ATOM 823 C C . GLY A 1 100 ? -3.426 -4.759 19.310 1.00 93.25 100 GLY A C 1
ATOM 824 O O . GLY A 1 100 ? -4.101 -5.787 19.315 1.00 93.25 100 GLY A O 1
ATOM 825 N N . LEU A 1 101 ? -3.967 -3.562 19.095 1.00 96.75 101 LEU A N 1
ATOM 826 C CA . LEU A 1 101 ? -5.404 -3.308 19.037 1.00 96.75 101 LEU A CA 1
ATOM 827 C C . LEU A 1 101 ? -6.095 -3.970 17.845 1.00 96.75 101 LEU A C 1
ATOM 829 O O . LEU A 1 101 ? -7.249 -4.362 17.988 1.00 96.75 101 LEU A O 1
ATOM 833 N N . GLN A 1 102 ? -5.449 -4.062 16.680 1.00 94.56 102 GLN A N 1
ATOM 834 C CA . GLN A 1 102 ? -6.037 -4.677 15.480 1.00 94.56 102 GLN A CA 1
ATOM 835 C C . GLN A 1 102 ? -6.202 -6.192 15.657 1.00 94.56 102 GLN A C 1
ATOM 837 O O . GLN A 1 102 ? -7.246 -6.733 15.319 1.00 94.56 102 GLN A O 1
ATOM 842 N N . VAL A 1 103 ? -5.228 -6.852 16.288 1.00 93.94 103 VAL A N 1
ATOM 843 C CA . VAL A 1 103 ? -5.312 -8.280 16.634 1.00 93.94 103 VAL A CA 1
ATOM 844 C C . VAL A 1 103 ? -6.400 -8.530 17.673 1.00 93.94 103 VAL A C 1
ATOM 846 O O . VAL A 1 103 ? -7.199 -9.449 17.541 1.00 93.94 103 VAL A O 1
ATOM 849 N N . LEU A 1 104 ? -6.479 -7.673 18.697 1.00 96.88 104 LEU A N 1
ATOM 850 C CA . LEU A 1 104 ? -7.557 -7.746 19.685 1.00 96.88 104 LEU A CA 1
ATOM 851 C C . LEU A 1 104 ? -8.933 -7.504 19.058 1.00 96.88 104 LEU A C 1
ATOM 853 O O . LEU A 1 104 ? -9.895 -8.123 19.495 1.00 96.88 104 LEU A O 1
ATOM 857 N N . ASP A 1 105 ? -9.035 -6.618 18.064 1.00 96.88 105 ASP A N 1
ATOM 858 C CA . ASP A 1 105 ? -10.278 -6.374 17.327 1.00 96.88 105 ASP A CA 1
ATOM 859 C C . ASP A 1 105 ? -10.742 -7.640 16.606 1.00 96.88 105 ASP A C 1
ATOM 861 O O . ASP A 1 105 ? -11.890 -8.040 16.768 1.00 96.88 105 ASP A O 1
ATOM 865 N N . GLU A 1 106 ? -9.843 -8.329 15.909 1.00 93.81 106 GLU A N 1
ATOM 866 C CA . GLU A 1 106 ? -10.161 -9.599 15.255 1.00 93.81 106 GLU A CA 1
ATOM 867 C C . GLU A 1 106 ? -10.580 -10.680 16.260 1.00 93.81 106 GLU A C 1
ATOM 869 O O . GLU A 1 106 ? -11.658 -11.257 16.134 1.00 93.81 106 GLU A O 1
ATOM 874 N N . LEU A 1 107 ? -9.784 -10.903 17.311 1.00 95.06 107 LEU A N 1
ATOM 875 C CA . LEU A 1 107 ? -10.038 -11.962 18.295 1.00 95.06 107 LEU A CA 1
ATOM 876 C C . LEU A 1 107 ? -11.307 -11.731 19.127 1.00 95.06 107 LEU A C 1
ATOM 878 O O . LEU A 1 107 ? -12.019 -12.677 19.443 1.00 95.06 107 LEU A O 1
ATOM 882 N N . ILE A 1 108 ? -11.598 -10.490 19.532 1.00 97.31 108 ILE A N 1
ATOM 883 C CA . ILE A 1 108 ? -12.743 -10.177 20.410 1.00 97.31 108 ILE A CA 1
ATOM 884 C C . ILE A 1 108 ? -14.060 -10.090 19.618 1.00 97.31 108 ILE A C 1
ATOM 886 O O . ILE A 1 108 ? -15.139 -10.281 20.190 1.00 97.31 108 ILE A O 1
ATOM 890 N N . PHE A 1 109 ? -14.004 -9.800 18.318 1.00 96.75 109 PHE A N 1
ATOM 891 C CA . PHE A 1 109 ? -15.188 -9.764 17.453 1.00 96.75 109 PHE A CA 1
ATOM 892 C C . PHE A 1 109 ? -15.395 -11.051 16.639 1.00 96.75 109 PHE A C 1
ATOM 894 O O . PHE A 1 109 ? -16.392 -11.139 15.924 1.00 96.75 109 PHE A O 1
ATOM 901 N N . SER A 1 110 ? -14.524 -12.056 16.780 1.00 94.38 110 SER A N 1
ATOM 902 C CA . SER A 1 110 ? -14.715 -13.376 16.173 1.00 94.38 110 SER A CA 1
ATOM 903 C C . SER A 1 110 ? -15.810 -14.190 16.878 1.00 94.38 110 SER A C 1
ATOM 905 O O . SER A 1 110 ? -16.052 -14.054 18.083 1.00 94.38 110 SER A O 1
ATOM 907 N N . ASP A 1 111 ? -16.421 -15.123 16.143 1.00 90.50 111 ASP A N 1
ATOM 908 C CA . ASP A 1 111 ? -17.336 -16.124 16.713 1.00 90.50 111 ASP A CA 1
ATOM 909 C C . ASP A 1 111 ? -16.610 -17.107 17.665 1.00 90.50 111 ASP A C 1
ATOM 911 O O . ASP A 1 111 ? -17.232 -17.800 18.475 1.00 90.50 111 ASP A O 1
ATOM 915 N N . GLU A 1 112 ? -15.276 -17.146 17.603 1.00 92.25 112 GLU A N 1
ATOM 916 C CA . GLU A 1 112 ? -14.387 -18.038 18.353 1.00 92.25 112 GLU A CA 1
ATOM 917 C C . GLU A 1 112 ? -13.802 -17.382 19.617 1.00 92.25 112 GLU A C 1
ATOM 919 O O . GLU A 1 112 ? -13.103 -18.044 20.390 1.00 92.25 112 GLU A O 1
ATOM 924 N N . ALA A 1 113 ? -14.153 -16.122 19.905 1.00 92.94 113 ALA A N 1
ATOM 925 C CA . ALA A 1 113 ? -13.607 -15.325 21.008 1.00 92.94 113 ALA A CA 1
ATOM 926 C C . ALA A 1 113 ? -13.663 -16.027 22.380 1.00 92.94 113 ALA A C 1
ATOM 928 O O . ALA A 1 113 ? -12.821 -15.810 23.255 1.00 92.94 113 ALA A O 1
ATOM 929 N N . ASN A 1 114 ? -14.665 -16.884 22.613 1.00 92.31 114 ASN A N 1
ATOM 930 C CA . ASN A 1 114 ? -14.785 -17.646 23.860 1.00 92.31 114 ASN A CA 1
ATOM 931 C C . ASN A 1 114 ? -13.718 -18.751 23.997 1.00 92.31 114 ASN A C 1
ATOM 933 O O . ASN A 1 114 ? -13.325 -19.072 25.120 1.00 92.31 114 ASN A O 1
ATOM 937 N N . GLY A 1 115 ? -13.242 -19.310 22.881 1.00 93.00 115 GLY A N 1
ATOM 938 C CA . GLY A 1 115 ? -12.134 -20.269 22.830 1.00 93.00 115 GLY A CA 1
ATOM 939 C C . GLY A 1 115 ? -10.751 -19.616 22.928 1.00 93.00 115 GLY A C 1
ATOM 940 O O . GLY A 1 115 ? -9.803 -20.270 23.346 1.00 93.00 115 GLY A O 1
ATOM 941 N N . GLN A 1 116 ? -10.650 -18.317 22.634 1.00 94.38 116 GLN A N 1
ATOM 942 C CA . GLN A 1 116 ? -9.390 -17.562 22.544 1.00 94.38 116 GLN A CA 1
ATOM 943 C C . GLN A 1 116 ? -9.090 -16.699 23.787 1.00 94.38 116 GLN A C 1
ATOM 945 O O . GLN A 1 116 ? -8.265 -15.789 23.750 1.00 94.38 116 GLN A O 1
ATOM 950 N N . LYS A 1 117 ? -9.731 -16.973 24.934 1.00 95.62 117 LYS A N 1
ATOM 951 C CA . LYS A 1 117 ? -9.585 -16.173 26.174 1.00 95.62 117 LYS A CA 1
ATOM 952 C C . LYS A 1 117 ? -8.131 -15.993 26.635 1.00 95.62 117 LYS A C 1
ATOM 954 O O . LYS A 1 117 ? -7.768 -14.911 27.096 1.00 95.62 117 LYS A O 1
ATOM 959 N N . GLU A 1 118 ? -7.314 -17.043 26.545 1.00 95.12 118 GLU A N 1
ATOM 960 C CA . GLU A 1 118 ? -5.901 -17.004 26.953 1.00 95.12 118 GLU A CA 1
ATOM 961 C C . GLU A 1 118 ? -5.070 -16.098 26.036 1.00 95.12 118 GLU A C 1
ATOM 963 O O . GLU A 1 118 ? -4.264 -15.295 26.512 1.00 95.12 118 GLU A O 1
ATOM 968 N N . GLU A 1 119 ? -5.312 -16.177 24.730 1.00 93.88 119 GLU A N 1
ATOM 969 C CA . GLU A 1 119 ? -4.648 -15.348 23.729 1.00 93.88 119 GLU A CA 1
ATOM 970 C C . GLU A 1 119 ? -5.052 -13.876 23.864 1.00 93.88 119 GLU A C 1
ATOM 972 O O . GLU A 1 119 ? -4.181 -13.009 23.969 1.00 93.88 119 GLU A O 1
ATOM 977 N N . ILE A 1 120 ? -6.354 -13.598 24.004 1.00 96.19 120 ILE A N 1
ATOM 978 C CA . ILE A 1 120 ? -6.880 -12.251 24.275 1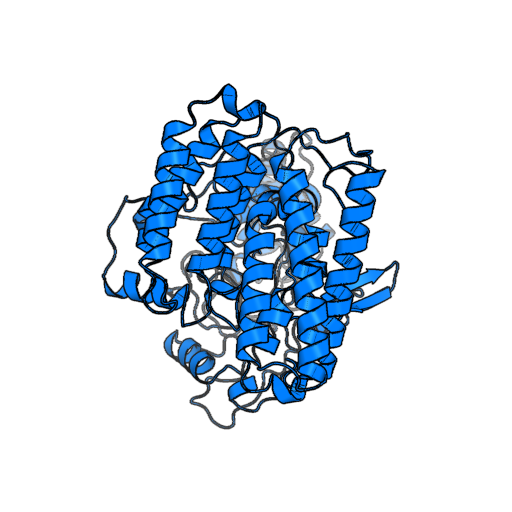.00 96.19 120 ILE A CA 1
ATOM 979 C C . ILE A 1 120 ? -6.207 -11.659 25.524 1.00 96.19 120 ILE A C 1
ATOM 981 O O . ILE A 1 120 ? -5.745 -10.514 25.498 1.00 96.19 120 ILE A O 1
ATOM 985 N N . SER A 1 121 ? -6.096 -12.431 26.614 1.00 96.88 121 SER A N 1
ATOM 986 C CA . SER A 1 121 ? -5.402 -11.994 27.837 1.00 96.88 121 SER A CA 1
ATOM 987 C C . SER A 1 121 ? -3.921 -11.711 27.592 1.00 96.88 121 SER A C 1
ATOM 989 O O . SER A 1 121 ? -3.402 -10.674 28.014 1.00 96.88 121 SER A O 1
ATOM 991 N N . THR A 1 122 ? -3.240 -12.596 26.871 1.00 95.50 122 THR A N 1
ATOM 992 C CA . THR A 1 122 ? -1.813 -12.475 26.561 1.00 95.50 122 THR A CA 1
ATOM 993 C C . THR A 1 122 ? -1.521 -11.207 25.758 1.00 95.50 122 THR A C 1
ATOM 995 O O . THR A 1 122 ? -0.717 -10.378 26.195 1.00 95.50 122 THR A O 1
ATOM 998 N N . ILE A 1 123 ? -2.229 -10.994 24.649 1.00 95.25 123 ILE A N 1
ATOM 999 C CA . ILE A 1 123 ? -2.045 -9.824 23.778 1.00 95.25 123 ILE A CA 1
ATOM 1000 C C . ILE A 1 123 ? -2.419 -8.529 24.506 1.00 95.25 123 ILE A C 1
ATOM 1002 O O . ILE A 1 123 ? -1.689 -7.540 24.418 1.00 95.25 123 ILE A O 1
ATOM 1006 N N . THR A 1 124 ? -3.498 -8.532 25.296 1.00 97.62 124 THR A N 1
ATOM 1007 C CA . THR A 1 124 ? -3.894 -7.360 26.098 1.00 97.62 124 THR A CA 1
ATOM 1008 C C . THR A 1 124 ? -2.809 -6.971 27.100 1.00 97.62 124 THR A C 1
ATOM 1010 O O . THR A 1 124 ? -2.507 -5.787 27.265 1.00 97.62 124 THR A O 1
ATOM 1013 N N . ASN A 1 125 ? -2.182 -7.953 27.755 1.00 96.44 125 ASN A N 1
ATOM 1014 C CA . ASN A 1 125 ? -1.083 -7.698 28.683 1.00 96.44 125 ASN A CA 1
ATOM 1015 C C . ASN A 1 125 ? 0.159 -7.150 27.963 1.00 96.44 125 ASN A C 1
ATOM 1017 O O . ASN A 1 125 ? 0.788 -6.226 28.485 1.00 96.44 125 ASN A O 1
ATOM 1021 N N . PHE A 1 126 ? 0.510 -7.672 26.783 1.00 94.69 126 PHE A N 1
ATOM 1022 C CA . PHE A 1 126 ? 1.615 -7.134 25.982 1.00 94.69 126 PHE A CA 1
ATOM 1023 C C . PHE A 1 126 ? 1.361 -5.683 25.574 1.00 94.69 126 PHE A C 1
ATOM 1025 O O . PHE A 1 126 ? 2.174 -4.817 25.899 1.00 94.69 126 PHE A O 1
ATOM 1032 N N . LEU A 1 127 ? 0.198 -5.394 24.985 1.00 96.06 127 LEU A N 1
ATOM 1033 C CA . LEU A 1 127 ? -0.207 -4.042 24.597 1.00 96.06 127 LEU A CA 1
ATOM 1034 C C . LEU A 1 127 ? -0.164 -3.071 25.787 1.00 96.06 127 LEU A C 1
ATOM 1036 O O . LEU A 1 127 ? 0.451 -2.004 25.701 1.00 96.06 127 LEU A O 1
ATOM 1040 N N . TYR A 1 128 ? -0.767 -3.453 26.919 1.00 97.81 128 TYR A N 1
ATOM 1041 C CA . TYR A 1 128 ? -0.774 -2.635 28.132 1.00 97.81 128 TYR A CA 1
ATOM 1042 C C . TYR A 1 128 ? 0.647 -2.330 28.618 1.00 97.81 128 TYR A C 1
ATOM 1044 O O . TYR A 1 128 ? 0.975 -1.174 28.883 1.00 97.81 128 TYR A O 1
ATOM 1052 N N . ASN A 1 129 ? 1.508 -3.346 28.716 1.00 96.31 129 ASN A N 1
ATOM 1053 C CA . ASN A 1 129 ? 2.875 -3.177 29.210 1.00 96.31 129 ASN A CA 1
ATOM 1054 C C . ASN A 1 129 ? 3.730 -2.336 28.251 1.00 96.31 129 ASN A C 1
ATOM 1056 O O . ASN A 1 129 ? 4.446 -1.434 28.698 1.00 96.31 129 ASN A O 1
ATOM 1060 N N . SER A 1 130 ? 3.634 -2.586 26.944 1.00 94.81 130 SER A N 1
ATOM 1061 C CA . SER A 1 130 ? 4.324 -1.816 25.904 1.00 94.81 130 SER A CA 1
ATOM 1062 C C . SER A 1 130 ? 3.926 -0.342 25.956 1.00 94.81 130 SER A C 1
ATOM 1064 O O . SER A 1 130 ? 4.794 0.536 26.015 1.00 94.81 130 SER A O 1
ATOM 1066 N N . TYR A 1 131 ? 2.625 -0.050 26.035 1.00 96.88 131 TYR A N 1
ATOM 1067 C CA . TYR A 1 131 ? 2.143 1.325 26.132 1.00 96.88 131 TYR A CA 1
ATOM 1068 C C . TYR A 1 131 ? 2.457 1.982 27.481 1.00 96.88 131 TYR A C 1
ATOM 1070 O O . TYR A 1 131 ? 2.848 3.147 27.514 1.00 96.88 131 TYR A O 1
ATOM 1078 N N . ALA A 1 132 ? 2.363 1.258 28.599 1.00 96.69 132 ALA A N 1
ATOM 1079 C CA . ALA A 1 132 ? 2.723 1.784 29.914 1.00 96.69 132 ALA A CA 1
ATOM 1080 C C . ALA A 1 132 ? 4.202 2.203 29.968 1.00 96.69 132 ALA A C 1
ATOM 1082 O O . ALA A 1 132 ? 4.515 3.281 30.480 1.00 96.69 132 ALA A O 1
ATOM 1083 N N . ASN A 1 133 ? 5.100 1.400 29.390 1.00 95.19 133 ASN A N 1
ATOM 1084 C CA . ASN A 1 133 ? 6.521 1.730 29.273 1.00 95.19 133 ASN A CA 1
ATOM 1085 C C . ASN A 1 133 ? 6.753 2.955 28.384 1.00 95.19 133 ASN A C 1
ATOM 1087 O O . ASN A 1 133 ? 7.506 3.857 28.765 1.00 95.19 133 ASN A O 1
ATOM 1091 N N . PHE A 1 134 ? 6.081 3.019 27.230 1.00 94.69 134 PHE A N 1
ATOM 1092 C CA . PHE A 1 134 ? 6.111 4.196 26.365 1.00 94.69 134 PHE A CA 1
ATOM 1093 C C . PHE A 1 134 ? 5.649 5.442 27.125 1.00 94.69 134 PHE A C 1
ATOM 1095 O O . PHE A 1 134 ? 6.411 6.398 27.239 1.00 94.69 134 PHE A O 1
ATOM 1102 N N . TYR A 1 135 ? 4.463 5.409 27.733 1.00 95.00 135 TYR A N 1
ATOM 1103 C CA . TYR A 1 135 ? 3.895 6.523 28.485 1.00 95.00 135 TYR A CA 1
ATOM 1104 C C . TYR A 1 135 ? 4.826 6.982 29.618 1.00 95.00 135 TYR A C 1
ATOM 1106 O O . TYR A 1 135 ? 5.120 8.170 29.725 1.00 95.00 135 TYR A O 1
ATOM 1114 N N . LEU A 1 136 ? 5.386 6.069 30.415 1.00 93.56 136 LEU A N 1
ATOM 1115 C CA . LEU A 1 136 ? 6.381 6.415 31.440 1.00 93.56 136 LEU A CA 1
ATOM 1116 C C . LEU A 1 136 ? 7.626 7.085 30.843 1.00 93.56 136 LEU A C 1
ATOM 1118 O O . LEU A 1 136 ? 8.120 8.069 31.398 1.00 93.56 136 LEU A O 1
ATOM 1122 N N . SER A 1 137 ? 8.114 6.600 29.699 1.00 91.00 137 SER A N 1
ATOM 1123 C CA . SER A 1 137 ? 9.202 7.258 28.973 1.00 91.00 137 SER A CA 1
ATOM 1124 C C . SER A 1 137 ? 8.814 8.671 28.538 1.00 91.00 137 SER A C 1
ATOM 1126 O O . SER A 1 137 ? 9.626 9.575 28.695 1.00 91.00 137 SER A O 1
ATOM 1128 N N . THR A 1 138 ? 7.587 8.908 28.068 1.00 89.56 138 THR A N 1
ATOM 1129 C CA . THR A 1 138 ? 7.142 10.264 27.691 1.00 89.56 138 THR A CA 1
ATOM 1130 C C . THR A 1 138 ? 7.089 11.230 28.879 1.00 89.56 138 THR A C 1
ATOM 1132 O O . THR A 1 138 ? 7.384 12.413 28.721 1.00 89.56 138 THR A O 1
ATOM 1135 N N . LEU A 1 139 ? 6.791 10.733 30.085 1.00 88.88 139 LEU A N 1
ATOM 1136 C CA . LEU A 1 139 ? 6.801 11.538 31.310 1.00 88.88 139 LEU A CA 1
ATOM 1137 C C . LEU A 1 139 ? 8.225 11.877 31.769 1.00 88.88 139 LEU A C 1
ATOM 1139 O O . LEU A 1 139 ? 8.477 12.995 32.217 1.00 88.88 139 LEU A O 1
ATOM 1143 N N . ASN A 1 140 ? 9.146 10.918 31.660 1.00 87.44 140 ASN A N 1
ATOM 1144 C CA . ASN A 1 140 ? 10.525 11.068 32.131 1.00 87.44 140 ASN A CA 1
ATOM 1145 C C . ASN A 1 140 ? 11.418 11.807 31.129 1.00 87.44 140 ASN A C 1
ATOM 1147 O O . ASN A 1 140 ? 12.250 12.621 31.523 1.00 87.44 140 ASN A O 1
ATOM 1151 N N . ASN A 1 141 ? 11.245 11.511 29.842 1.00 85.31 141 ASN A N 1
ATOM 1152 C CA . ASN A 1 141 ? 12.131 11.933 28.761 1.00 85.31 141 ASN A CA 1
ATOM 1153 C C . ASN A 1 141 ? 11.482 12.959 27.822 1.00 85.31 141 ASN A C 1
ATOM 1155 O O . ASN A 1 14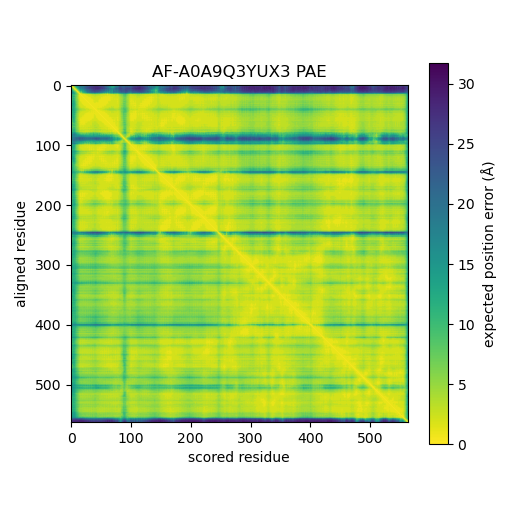1 ? 12.147 13.413 26.901 1.00 85.31 141 ASN A O 1
ATOM 1159 N N . GLY A 1 142 ? 10.208 13.312 28.020 1.00 84.81 142 GLY A N 1
ATOM 1160 C CA . GLY A 1 142 ? 9.460 14.166 27.099 1.00 84.81 142 GLY A CA 1
ATOM 1161 C C . GLY A 1 142 ? 8.989 13.436 25.836 1.00 84.81 142 GLY A C 1
ATOM 1162 O O . GLY A 1 142 ? 9.227 12.242 25.641 1.00 84.81 142 GLY A O 1
ATOM 1163 N N . LEU A 1 143 ? 8.299 14.174 24.966 1.00 85.44 143 LEU A N 1
ATOM 1164 C CA . LEU A 1 143 ? 7.837 13.680 23.667 1.00 85.44 143 LEU A CA 1
ATOM 1165 C C . LEU A 1 143 ? 8.770 14.180 22.566 1.00 85.44 143 LEU A C 1
ATOM 1167 O O . LEU A 1 143 ? 9.322 15.277 22.652 1.00 85.44 143 LEU A O 1
ATOM 1171 N N . SER A 1 144 ? 8.905 13.393 21.503 1.00 80.19 144 SER A N 1
ATOM 1172 C CA . SER A 1 144 ? 9.544 13.861 20.280 1.00 80.19 144 SER A CA 1
ATOM 1173 C C . SER A 1 144 ? 8.736 15.016 19.702 1.00 80.19 144 SER A C 1
ATOM 1175 O O . SER A 1 144 ? 7.503 14.984 19.654 1.00 80.19 144 SER A O 1
ATOM 1177 N N . SER A 1 145 ? 9.445 16.045 19.257 1.00 71.12 145 SER A N 1
ATOM 1178 C CA . SER A 1 145 ? 8.845 17.209 18.622 1.00 71.12 145 SER A CA 1
ATOM 1179 C C . SER A 1 145 ? 9.557 17.467 17.305 1.00 71.12 145 SER A C 1
ATOM 1181 O O . SER A 1 145 ? 10.726 17.832 17.289 1.00 71.12 145 SER A O 1
ATOM 1183 N N . GLY A 1 146 ? 8.848 17.261 16.200 1.00 73.94 146 GLY A N 1
ATOM 1184 C CA . GLY A 1 146 ? 9.340 17.586 14.866 1.00 73.94 146 GLY A CA 1
ATOM 1185 C C . GLY A 1 146 ? 9.194 19.068 14.567 1.00 73.94 146 GLY A C 1
ATOM 1186 O O . GLY A 1 146 ? 8.503 19.805 15.283 1.00 73.94 146 GLY A O 1
ATOM 1187 N N . ASN A 1 147 ? 9.811 19.489 13.467 1.00 75.00 147 ASN A N 1
ATOM 1188 C CA . ASN A 1 147 ? 9.730 20.871 13.006 1.00 75.00 147 ASN A CA 1
ATOM 1189 C C . ASN A 1 147 ? 8.396 21.141 12.307 1.00 75.00 147 ASN A C 1
ATOM 1191 O O . ASN A 1 147 ? 7.940 22.284 12.253 1.00 75.00 147 ASN A O 1
ATOM 1195 N N . ASN A 1 148 ? 7.752 20.096 11.785 1.00 84.12 148 ASN A N 1
ATOM 1196 C CA . ASN A 1 148 ? 6.493 20.213 11.073 1.00 84.12 148 ASN A CA 1
ATOM 1197 C C . ASN A 1 148 ? 5.309 19.667 11.886 1.00 84.12 148 ASN A C 1
ATOM 1199 O O . ASN A 1 148 ? 5.195 18.469 12.138 1.00 84.12 148 ASN A O 1
ATOM 1203 N N . LYS A 1 149 ? 4.400 20.561 12.289 1.00 89.25 149 LYS A N 1
ATOM 1204 C CA . LYS A 1 149 ? 3.180 20.197 13.030 1.00 89.25 149 LYS A CA 1
ATOM 1205 C C . LYS A 1 149 ? 2.018 19.816 12.112 1.00 89.25 149 LYS A C 1
ATOM 1207 O O . LYS A 1 149 ? 1.061 19.211 12.584 1.00 89.25 149 LYS A O 1
ATOM 1212 N N . THR A 1 150 ? 2.112 20.118 10.819 1.00 92.44 150 THR A N 1
ATOM 1213 C CA . THR A 1 150 ? 1.060 19.863 9.829 1.00 92.44 150 THR A CA 1
ATOM 1214 C C . THR A 1 150 ? 1.186 18.476 9.192 1.00 92.44 150 THR A C 1
ATOM 1216 O O . THR A 1 150 ? 0.166 17.848 8.907 1.00 92.44 150 THR A O 1
ATOM 1219 N N . LEU A 1 151 ? 2.408 17.955 9.010 1.00 92.75 151 LEU A N 1
ATOM 1220 C CA . LEU A 1 151 ? 2.627 16.609 8.452 1.00 92.75 151 LEU A CA 1
ATOM 1221 C C . LEU A 1 151 ? 1.925 15.480 9.229 1.00 92.75 151 LEU A C 1
ATOM 1223 O O . LEU A 1 151 ? 1.286 14.670 8.558 1.00 92.75 151 LEU A O 1
ATOM 1227 N N . PRO A 1 152 ? 1.944 15.431 10.581 1.00 94.56 152 PRO A N 1
ATOM 1228 C CA . PRO A 1 152 ? 1.176 14.439 11.340 1.00 94.56 152 PRO A CA 1
ATOM 1229 C C . PRO A 1 152 ? -0.311 14.413 10.962 1.00 94.56 152 PRO A C 1
ATOM 1231 O O . PRO A 1 152 ? -0.886 13.354 10.743 1.00 94.56 152 PRO A O 1
ATOM 1234 N N . LEU A 1 153 ? -0.922 15.593 10.806 1.00 96.44 153 LEU A N 1
ATOM 1235 C CA . LEU A 1 153 ? -2.342 15.723 10.472 1.00 96.44 153 LEU A CA 1
ATOM 1236 C C . LEU A 1 153 ? -2.636 15.245 9.054 1.00 96.44 153 LEU A C 1
ATOM 1238 O O . LEU A 1 153 ? -3.667 14.638 8.796 1.00 96.44 153 LEU A O 1
ATOM 1242 N N . ARG A 1 154 ? -1.727 15.515 8.115 1.00 96.12 154 ARG A N 1
ATOM 1243 C CA . ARG A 1 154 ? -1.884 15.071 6.729 1.00 96.12 154 ARG A CA 1
ATOM 1244 C C . ARG A 1 154 ? -1.692 13.570 6.599 1.00 96.12 154 ARG A C 1
ATOM 1246 O O . ARG A 1 154 ? -2.487 12.955 5.900 1.00 96.12 154 ARG A O 1
ATOM 1253 N N . ILE A 1 155 ? -0.703 13.006 7.294 1.00 95.69 155 ILE A N 1
ATOM 1254 C CA . ILE A 1 155 ? -0.496 11.559 7.423 1.00 95.69 155 ILE A CA 1
ATOM 1255 C C . ILE A 1 155 ? -1.756 10.883 7.962 1.00 95.69 155 ILE A C 1
ATOM 1257 O O . ILE A 1 155 ? -2.150 9.853 7.427 1.00 95.69 155 ILE A O 1
ATOM 1261 N N . GLU A 1 156 ? -2.435 11.484 8.937 1.00 98.19 156 GLU A N 1
ATOM 1262 C CA . GLU A 1 156 ? -3.691 10.938 9.454 1.00 98.19 156 GLU A CA 1
ATOM 1263 C C . GLU A 1 156 ? -4.779 10.837 8.385 1.00 98.19 156 GLU A C 1
ATOM 1265 O O . GLU A 1 156 ? -5.459 9.825 8.286 1.00 98.19 156 GLU A O 1
ATOM 1270 N N . LEU A 1 157 ? -4.903 11.829 7.501 1.00 98.62 157 LEU A N 1
ATOM 1271 C CA . LEU A 1 157 ? -5.854 11.748 6.387 1.00 98.62 157 LEU A CA 1
ATOM 1272 C C . LEU A 1 157 ? -5.494 10.640 5.391 1.00 98.62 157 LEU A C 1
ATOM 1274 O O . LEU A 1 157 ? -6.393 10.002 4.842 1.00 98.62 157 LEU A O 1
ATOM 1278 N N . ILE A 1 158 ? -4.193 10.391 5.184 1.00 98.31 158 ILE A N 1
ATOM 1279 C CA . ILE A 1 158 ? -3.717 9.240 4.403 1.00 98.31 158 ILE A CA 1
ATOM 1280 C C . ILE A 1 158 ? -4.172 7.950 5.092 1.00 98.31 158 ILE A C 1
ATOM 1282 O O . ILE A 1 158 ? -4.787 7.111 4.435 1.00 98.31 158 ILE A O 1
ATOM 1286 N N . ARG A 1 159 ? -3.931 7.808 6.403 1.00 98.00 159 ARG A N 1
ATOM 1287 C CA . ARG A 1 159 ? -4.316 6.628 7.200 1.00 98.00 159 ARG A CA 1
ATOM 1288 C C . ARG A 1 159 ? -5.821 6.389 7.175 1.00 98.00 159 ARG A C 1
ATOM 1290 O O . ARG A 1 159 ? -6.244 5.310 6.777 1.00 98.00 159 ARG A O 1
ATOM 1297 N N . ILE A 1 160 ? -6.627 7.400 7.502 1.00 98.62 160 ILE A N 1
ATOM 1298 C CA . ILE A 1 160 ? -8.092 7.309 7.518 1.00 98.62 160 ILE A CA 1
ATOM 1299 C C . ILE A 1 160 ? -8.610 6.766 6.186 1.00 98.62 160 ILE A C 1
ATOM 1301 O O . ILE A 1 160 ? -9.453 5.874 6.180 1.00 98.62 160 ILE A O 1
ATOM 1305 N N . TYR A 1 161 ? -8.113 7.276 5.056 1.00 98.62 161 TYR A N 1
ATOM 1306 C CA . TYR A 1 161 ? -8.647 6.882 3.756 1.00 98.62 161 TYR A CA 1
ATOM 1307 C C . TYR A 1 161 ? -8.103 5.553 3.222 1.00 98.62 161 TYR A C 1
ATOM 1309 O O . TYR A 1 161 ? -8.831 4.809 2.569 1.00 98.62 161 TYR A O 1
ATOM 1317 N N . SER A 1 162 ? -6.821 5.270 3.454 1.00 97.88 162 SER A N 1
ATOM 1318 C CA . SER A 1 162 ? -6.155 4.091 2.884 1.00 97.88 162 SER A CA 1
ATOM 1319 C C . SER A 1 162 ? -6.191 2.854 3.786 1.00 97.88 162 SER A C 1
ATOM 1321 O O . SER A 1 162 ? -6.060 1.752 3.264 1.00 97.88 162 SER A O 1
ATOM 1323 N N . LEU A 1 163 ? -6.402 3.029 5.096 1.00 97.12 163 LEU A N 1
ATOM 1324 C CA . LEU A 1 163 ? -6.425 1.959 6.104 1.00 97.12 163 LEU A CA 1
ATOM 1325 C C . LEU A 1 163 ? -7.727 1.964 6.927 1.00 97.12 163 LEU A C 1
ATOM 1327 O O . LEU A 1 163 ? -8.372 0.934 7.095 1.00 97.12 163 LEU A O 1
ATOM 1331 N N . GLY A 1 164 ? -8.152 3.129 7.423 1.00 97.00 164 GLY A N 1
ATOM 1332 C CA . GLY A 1 164 ? -9.303 3.225 8.328 1.00 97.00 164 GLY A CA 1
ATOM 1333 C C . GLY A 1 164 ? -10.611 2.795 7.662 1.00 97.00 164 GLY A C 1
ATOM 1334 O O . GLY A 1 164 ? -11.215 1.792 8.031 1.00 97.00 164 GLY A O 1
ATOM 1335 N N . VAL A 1 165 ? -11.037 3.516 6.620 1.00 97.75 165 VAL A N 1
ATOM 1336 C CA . VAL A 1 165 ? -12.312 3.244 5.925 1.00 97.75 165 VAL A CA 1
ATOM 1337 C C . VAL A 1 165 ? -12.295 1.986 5.055 1.00 97.75 165 VAL A C 1
ATOM 1339 O O . VAL A 1 165 ? -13.340 1.586 4.538 1.00 97.75 165 VAL A O 1
ATOM 1342 N N . THR A 1 166 ? -11.135 1.347 4.890 1.00 97.25 166 THR A N 1
ATOM 1343 C CA . THR A 1 166 ? -11.026 0.060 4.190 1.00 97.25 166 THR A CA 1
ATOM 1344 C C . THR A 1 166 ? -11.309 -1.135 5.088 1.00 97.25 166 THR A C 1
ATOM 1346 O O . THR A 1 166 ? -11.477 -2.234 4.578 1.00 97.25 166 THR A O 1
ATOM 1349 N N . GLY A 1 167 ? -11.411 -0.925 6.405 1.00 95.31 167 GLY A N 1
ATOM 1350 C CA . GLY A 1 167 ? -11.544 -2.008 7.378 1.00 95.31 167 GLY A CA 1
ATOM 1351 C C . GLY A 1 167 ? -10.204 -2.634 7.761 1.00 95.31 167 GLY A C 1
ATOM 1352 O O . GLY A 1 167 ? -10.192 -3.514 8.611 1.00 95.31 167 GLY A O 1
ATOM 1353 N N . PHE A 1 168 ? -9.078 -2.152 7.210 1.00 94.88 168 PHE A N 1
ATOM 1354 C CA . PHE A 1 168 ? -7.749 -2.655 7.564 1.00 94.88 168 PHE A CA 1
ATOM 1355 C C . PHE A 1 168 ? -7.515 -2.549 9.072 1.00 94.88 168 PHE A C 1
ATOM 1357 O O . PHE A 1 168 ? -7.168 -3.538 9.697 1.00 94.88 168 PHE A O 1
ATOM 1364 N N . ASP A 1 169 ? -7.773 -1.387 9.681 1.00 93.62 169 ASP A N 1
ATOM 1365 C CA . ASP A 1 169 ? -7.532 -1.188 11.118 1.00 93.62 169 ASP A CA 1
ATOM 1366 C C . ASP A 1 169 ? -8.499 -1.968 12.033 1.00 93.62 169 ASP A C 1
ATOM 1368 O O . ASP A 1 169 ? -8.172 -2.167 13.204 1.00 93.62 169 ASP A O 1
ATOM 1372 N N . THR A 1 170 ? -9.677 -2.366 11.535 1.00 93.81 170 THR A N 1
ATOM 1373 C CA . THR A 1 170 ? -10.770 -3.007 12.303 1.00 93.81 170 THR A CA 1
ATOM 1374 C C . THR A 1 170 ? -11.328 -4.239 11.577 1.00 93.81 170 THR A C 1
ATOM 1376 O O . THR A 1 170 ? -12.503 -4.254 11.200 1.00 93.81 170 THR A O 1
ATOM 1379 N N . PRO A 1 171 ? -10.503 -5.272 11.331 1.00 92.50 171 PRO A N 1
ATOM 1380 C CA . PRO A 1 171 ? -10.906 -6.413 10.512 1.00 92.50 171 PRO A CA 1
ATOM 1381 C C . PRO A 1 171 ? -12.027 -7.249 11.151 1.00 92.50 171 PRO A C 1
ATOM 1383 O O . PRO A 1 171 ? -12.779 -7.894 10.424 1.00 92.50 171 PRO A O 1
ATOM 1386 N N . GLY A 1 172 ? -12.175 -7.221 12.482 1.00 93.69 172 GLY A N 1
ATOM 1387 C CA . GLY A 1 172 ? -13.234 -7.933 13.195 1.00 93.69 172 GLY A CA 1
ATOM 1388 C C . GLY A 1 172 ? -14.496 -7.090 13.369 1.00 93.69 172 GLY A C 1
ATOM 1389 O O . GLY A 1 172 ? -15.594 -7.513 13.012 1.00 93.69 172 GLY A O 1
ATOM 1390 N N . SER A 1 173 ? -14.363 -5.877 13.912 1.00 95.38 173 SER A N 1
ATOM 1391 C CA . SER A 1 173 ? -15.526 -5.044 14.256 1.00 95.38 173 SER A CA 1
ATOM 1392 C C . SER A 1 173 ? -16.096 -4.235 13.093 1.00 95.38 173 SER A C 1
ATOM 1394 O O . SER A 1 173 ? -17.234 -3.760 13.194 1.00 95.38 173 SER A O 1
ATOM 1396 N N . LEU A 1 174 ? -15.305 -4.029 12.032 1.00 95.69 174 LEU A N 1
ATOM 1397 C CA . LEU A 1 174 ? -15.610 -3.175 10.879 1.00 95.69 174 LEU A CA 1
ATOM 1398 C C . LEU A 1 174 ? -16.076 -1.763 11.282 1.00 95.69 174 LEU A C 1
ATOM 1400 O O . LEU A 1 174 ? -16.864 -1.121 10.581 1.00 95.69 174 LEU A O 1
ATOM 1404 N N . ASN A 1 175 ? -15.597 -1.262 12.427 1.00 94.50 175 ASN A N 1
ATOM 1405 C CA . ASN A 1 175 ? -16.058 -0.024 13.055 1.00 94.50 175 ASN A CA 1
ATOM 1406 C C . ASN A 1 175 ? -15.455 1.248 12.433 1.00 94.50 175 ASN A C 1
ATOM 1408 O O . ASN A 1 175 ? -14.981 2.154 13.125 1.00 94.50 175 ASN A O 1
ATOM 1412 N N . ILE A 1 176 ? -15.475 1.322 11.104 1.00 96.75 176 ILE A N 1
ATOM 1413 C CA . ILE A 1 176 ? -14.699 2.298 10.340 1.00 96.75 176 ILE A CA 1
ATOM 1414 C C . ILE A 1 176 ? -15.106 3.752 10.607 1.00 96.75 176 ILE A C 1
ATOM 1416 O O . ILE A 1 176 ? -14.255 4.640 10.679 1.00 96.75 176 ILE A O 1
ATOM 1420 N N . SER A 1 177 ? -16.407 4.013 10.755 1.00 97.94 177 SER A N 1
ATOM 1421 C CA . SER A 1 177 ? -16.922 5.382 10.789 1.00 97.94 177 SER A CA 1
ATOM 1422 C C . SER A 1 177 ? -16.721 6.040 12.146 1.00 97.94 177 SER A C 1
ATOM 1424 O O . SER A 1 177 ? -16.403 7.227 12.216 1.00 97.94 177 SER A O 1
ATOM 1426 N N . GLU A 1 178 ? -16.885 5.271 13.221 1.00 98.06 178 GLU A N 1
ATOM 1427 C CA . GLU A 1 178 ? -16.668 5.745 14.586 1.00 98.06 178 GLU A CA 1
ATOM 1428 C C . GLU A 1 178 ? -15.185 6.074 14.806 1.00 98.06 178 GLU A C 1
ATOM 1430 O O . GLU A 1 178 ? -14.859 7.187 15.225 1.00 98.06 178 GLU A O 1
ATOM 1435 N N . GLU A 1 179 ? -14.278 5.175 14.412 1.00 98.19 179 GLU A N 1
ATOM 1436 C CA . GLU A 1 179 ? -12.836 5.402 14.541 1.00 98.19 179 GLU A CA 1
ATOM 1437 C C . GLU A 1 179 ? -12.349 6.594 13.719 1.00 98.19 179 GLU A C 1
ATOM 1439 O O . GLU A 1 179 ? -11.633 7.452 14.241 1.00 98.19 179 GLU A O 1
ATOM 1444 N N . ALA A 1 180 ? -12.782 6.705 12.459 1.00 98.62 180 ALA A N 1
ATOM 1445 C CA . ALA A 1 180 ? -12.443 7.851 11.621 1.00 98.62 180 ALA A CA 1
ATOM 1446 C C . ALA A 1 180 ? -12.965 9.172 12.218 1.00 98.62 180 ALA A C 1
ATOM 1448 O O . ALA A 1 180 ? -12.308 10.210 12.102 1.00 98.62 180 ALA A O 1
ATOM 1449 N N . ALA A 1 181 ? -14.124 9.158 12.885 1.00 98.81 181 ALA A N 1
ATOM 1450 C CA . ALA A 1 181 ? -14.668 10.344 13.538 1.00 98.81 181 ALA A CA 1
ATOM 1451 C C . ALA A 1 181 ? -13.832 10.751 14.762 1.00 98.81 181 ALA A C 1
ATOM 1453 O O . ALA A 1 181 ? -13.560 11.942 14.936 1.00 98.81 181 ALA A O 1
ATOM 1454 N N . HIS A 1 182 ? -13.379 9.787 15.570 1.00 98.75 182 HIS A N 1
ATOM 1455 C CA . HIS A 1 182 ? -12.474 10.038 16.696 1.00 98.75 182 HIS A CA 1
ATOM 1456 C C . HIS A 1 182 ? -11.091 10.524 16.239 1.00 98.75 182 HIS A C 1
ATOM 1458 O O . HIS A 1 182 ? -10.572 11.488 16.803 1.00 98.75 182 HIS A O 1
ATOM 1464 N N . ALA A 1 183 ? -10.540 9.962 15.163 1.00 98.75 183 ALA A N 1
ATOM 1465 C CA . ALA A 1 183 ? -9.301 10.450 14.558 1.00 98.75 183 ALA A CA 1
ATOM 1466 C C . ALA A 1 183 ? -9.415 11.917 14.107 1.00 98.75 183 ALA A C 1
ATOM 1468 O O . ALA A 1 183 ? -8.604 12.771 14.477 1.00 98.75 183 ALA A O 1
ATOM 1469 N N . LEU A 1 184 ? -10.484 12.255 13.378 1.00 98.88 184 LEU A N 1
ATOM 1470 C CA . LEU A 1 184 ? -10.743 13.630 12.943 1.00 98.88 184 LEU A CA 1
ATOM 1471 C C . LEU A 1 184 ? -11.005 14.584 14.116 1.00 98.88 184 LEU A C 1
ATOM 1473 O O . LEU A 1 184 ? -10.569 15.738 14.081 1.00 98.88 184 LEU A O 1
ATOM 1477 N N . LYS A 1 185 ? -11.684 14.117 15.168 1.00 98.56 185 LYS A N 1
ATOM 1478 C CA . LYS A 1 185 ? -11.870 14.881 16.406 1.00 98.56 185 LYS A CA 1
ATOM 1479 C C . LYS A 1 185 ? -10.520 15.198 17.050 1.00 98.56 185 LYS A C 1
ATOM 1481 O O . LYS A 1 185 ? -10.277 16.362 17.365 1.00 98.56 185 LYS A O 1
ATOM 1486 N N . GLY A 1 186 ? -9.632 14.211 17.160 1.00 98.25 186 GLY A N 1
ATOM 1487 C CA . GLY A 1 186 ? -8.270 14.392 17.661 1.00 98.25 186 GLY A CA 1
ATOM 1488 C C . GLY A 1 186 ? -7.476 15.434 16.871 1.00 98.25 186 GLY A C 1
ATOM 1489 O O . GLY A 1 186 ? -6.895 16.354 17.449 1.00 98.25 186 GLY A O 1
ATOM 1490 N N . VAL A 1 187 ? -7.544 15.364 15.537 1.00 98.12 187 VAL A N 1
ATOM 1491 C CA . VAL A 1 187 ? -6.945 16.363 14.635 1.00 98.12 187 VAL A CA 1
ATOM 1492 C C . VAL A 1 187 ? -7.508 17.765 14.899 1.00 98.12 187 VAL A C 1
ATOM 1494 O O . VAL A 1 187 ? -6.738 18.719 15.016 1.00 98.12 187 VAL A O 1
ATOM 1497 N N . SER A 1 188 ? -8.830 17.918 15.023 1.00 97.62 188 SER A N 1
ATOM 1498 C CA . SER A 1 188 ? -9.450 19.227 15.281 1.00 97.62 188 SER A CA 1
ATOM 1499 C C . SER A 1 188 ? -9.081 19.786 16.654 1.00 97.62 188 SER A C 1
ATOM 1501 O O . SER A 1 188 ? -8.736 20.964 16.761 1.00 97.62 188 SER A O 1
ATOM 1503 N N . GLU A 1 189 ? -9.105 18.968 17.707 1.00 97.06 189 GLU A N 1
ATOM 1504 C CA . GLU A 1 189 ? -8.710 19.409 19.048 1.00 97.06 189 GLU A CA 1
ATOM 1505 C C . GLU A 1 189 ? -7.240 19.837 19.087 1.00 97.06 189 GLU A C 1
ATOM 1507 O O . GLU A 1 189 ? -6.930 20.890 19.647 1.00 97.06 189 GLU A O 1
ATOM 1512 N N . PHE A 1 190 ? -6.351 19.106 18.413 1.00 95.94 190 PHE A N 1
ATOM 1513 C CA . PHE A 1 190 ? -4.945 19.486 18.307 1.00 95.94 190 PHE A CA 1
ATOM 1514 C C . PHE A 1 190 ? -4.738 20.799 17.548 1.00 95.94 190 PHE A C 1
ATOM 1516 O O . PHE A 1 190 ? -3.990 21.654 18.023 1.00 95.94 190 PHE A O 1
ATOM 1523 N N . ILE A 1 191 ? -5.426 21.000 16.415 1.00 95.69 191 ILE A N 1
ATOM 1524 C CA . ILE A 1 191 ? -5.388 22.270 15.667 1.00 95.69 191 ILE A CA 1
ATOM 1525 C C . ILE A 1 191 ? -5.799 23.447 16.566 1.00 95.69 191 ILE A C 1
ATOM 1527 O O . ILE A 1 191 ? -5.232 24.533 16.461 1.00 95.69 191 ILE A O 1
ATOM 1531 N N . ASN A 1 192 ? -6.774 23.244 17.452 1.00 94.44 192 ASN A N 1
ATOM 1532 C CA . ASN A 1 192 ? -7.304 24.302 18.309 1.00 94.44 192 ASN A CA 1
ATOM 1533 C C . ASN A 1 192 ? -6.476 24.539 19.592 1.00 94.44 192 ASN A C 1
ATOM 1535 O O . ASN A 1 192 ? -6.454 25.668 20.089 1.00 94.44 192 ASN A O 1
ATOM 1539 N N . ASP A 1 193 ? -5.799 23.517 20.130 1.00 92.94 193 ASP A N 1
ATOM 1540 C CA . ASP A 1 193 ? -4.944 23.629 21.328 1.00 92.94 193 ASP A CA 1
ATOM 1541 C C . ASP A 1 193 ? -3.536 24.157 20.996 1.00 92.94 193 ASP A C 1
ATOM 1543 O O . ASP A 1 193 ? -2.979 24.987 21.723 1.00 92.94 193 ASP A O 1
ATOM 1547 N N . GLU A 1 194 ? -2.956 23.715 19.878 1.00 90.88 194 GLU A N 1
ATOM 1548 C CA . GLU A 1 194 ? -1.554 23.958 19.546 1.00 90.88 194 GLU A CA 1
ATOM 1549 C C . GLU A 1 194 ? -1.304 25.401 19.064 1.00 90.88 194 GLU A C 1
ATOM 1551 O O . GLU A 1 194 ? -1.884 25.893 18.092 1.00 90.88 194 GLU A O 1
ATOM 1556 N N . ALA A 1 195 ? -0.372 26.093 19.729 1.00 90.19 195 ALA A N 1
ATOM 1557 C CA . ALA A 1 195 ? -0.093 27.507 19.479 1.00 90.19 195 ALA A CA 1
ATOM 1558 C C . ALA A 1 195 ? 0.387 27.780 18.046 1.00 90.19 195 ALA A C 1
ATOM 1560 O O . ALA A 1 195 ? 0.101 28.852 17.508 1.00 90.19 195 ALA A O 1
ATOM 1561 N N . TYR A 1 196 ? 1.070 26.813 17.423 1.00 89.19 196 TYR A N 1
ATOM 1562 C CA . TYR A 1 196 ? 1.514 26.888 16.030 1.00 89.19 196 TYR A CA 1
ATOM 1563 C C . TYR A 1 196 ? 0.372 27.243 15.065 1.00 89.19 196 TYR A C 1
ATOM 1565 O O . TYR A 1 196 ? 0.545 28.107 14.201 1.00 89.19 196 TYR A O 1
ATOM 1573 N N . PHE A 1 197 ? -0.815 26.652 15.247 1.00 92.44 197 PHE A N 1
ATOM 1574 C CA . PHE A 1 197 ? -1.930 26.831 14.316 1.00 92.44 197 PHE A CA 1
ATOM 1575 C C . PHE A 1 197 ? -2.674 28.157 14.471 1.00 92.44 197 PHE A C 1
ATOM 1577 O O . PHE A 1 197 ? -3.407 28.550 13.567 1.00 92.44 197 PHE A O 1
ATOM 1584 N N . LYS A 1 198 ? -2.425 28.918 15.546 1.00 90.69 198 LYS A N 1
ATOM 1585 C CA . LYS A 1 198 ? -3.003 30.265 15.730 1.00 90.69 198 LYS A CA 1
ATOM 1586 C C . LYS A 1 198 ? -2.563 31.260 14.653 1.00 90.69 198 LYS A C 1
ATOM 1588 O O . LYS A 1 198 ? -3.199 32.296 14.486 1.00 90.69 198 LYS A O 1
ATOM 1593 N N . ASN A 1 199 ? -1.488 30.950 13.930 1.00 90.44 199 ASN A N 1
ATOM 1594 C CA . ASN A 1 199 ? -0.988 31.756 12.817 1.00 90.44 199 ASN A CA 1
ATOM 1595 C C . ASN A 1 199 ? -1.679 31.444 11.476 1.00 90.44 199 ASN A C 1
ATOM 1597 O O . ASN A 1 199 ? -1.380 32.095 10.475 1.00 90.44 199 ASN A O 1
ATOM 1601 N N . PHE A 1 200 ? -2.590 30.468 11.438 1.00 92.31 200 PHE A N 1
ATOM 1602 C CA . PHE A 1 200 ? -3.281 30.020 10.231 1.00 92.31 200 PHE A CA 1
ATOM 1603 C C . PHE A 1 200 ? -4.790 30.263 10.335 1.00 92.31 200 PHE A C 1
ATOM 1605 O O . PHE A 1 200 ? -5.351 30.384 11.422 1.00 92.31 200 PHE A O 1
ATOM 1612 N N . LYS A 1 201 ? -5.462 30.332 9.182 1.00 93.75 201 LYS A N 1
ATOM 1613 C CA . LYS A 1 201 ? -6.927 30.421 9.105 1.00 93.75 201 LYS A CA 1
ATOM 1614 C C . LYS A 1 201 ? -7.529 29.023 9.204 1.00 93.75 201 LYS A C 1
ATOM 1616 O O . LYS A 1 201 ? -7.676 28.333 8.197 1.00 93.75 201 LYS A O 1
ATOM 1621 N N . THR A 1 202 ? -7.822 28.583 10.422 1.00 96.50 202 THR A N 1
ATOM 1622 C CA . THR A 1 202 ? -8.237 27.200 10.703 1.00 96.50 202 THR A CA 1
ATOM 1623 C C . THR A 1 202 ? -9.728 26.942 10.479 1.00 96.50 202 THR A C 1
ATOM 1625 O O . THR A 1 202 ? -10.162 25.790 10.509 1.00 96.50 202 THR A O 1
ATOM 1628 N N . GLU A 1 203 ? -10.532 27.974 10.206 1.00 96.62 203 GLU A N 1
ATOM 1629 C CA . GLU A 1 203 ? -11.996 27.883 10.143 1.00 96.62 203 GLU A CA 1
ATOM 1630 C C . GLU A 1 203 ? -12.470 26.910 9.064 1.00 96.62 203 GLU A C 1
ATOM 1632 O O . GLU A 1 203 ? -13.403 26.136 9.282 1.00 96.62 203 GLU A O 1
ATOM 1637 N N . LYS A 1 204 ? -11.810 26.916 7.900 1.00 97.44 204 LYS A N 1
ATOM 1638 C CA . LYS A 1 204 ? -12.162 26.025 6.792 1.00 97.44 204 LYS A CA 1
ATOM 1639 C C . LYS A 1 204 ? -11.863 24.564 7.123 1.00 97.44 204 LYS A C 1
ATOM 1641 O O . LYS A 1 204 ? -12.717 23.715 6.877 1.00 97.44 204 LYS A O 1
ATOM 1646 N N . ALA A 1 205 ? -10.693 24.273 7.692 1.00 97.88 205 ALA A N 1
ATOM 1647 C CA . ALA A 1 205 ? -10.336 22.916 8.101 1.00 97.88 205 ALA A CA 1
ATOM 1648 C C . ALA A 1 205 ? -11.273 22.405 9.202 1.00 97.88 205 ALA A C 1
ATOM 1650 O O . ALA A 1 205 ? -11.827 21.317 9.070 1.00 97.88 205 ALA A O 1
ATOM 1651 N N . ASN A 1 206 ? -11.537 23.219 10.229 1.00 98.00 206 ASN A N 1
ATOM 1652 C CA . ASN A 1 206 ? -12.469 22.878 11.304 1.00 98.00 206 ASN A CA 1
ATOM 1653 C C . ASN A 1 206 ? -13.889 22.612 10.774 1.00 98.00 206 ASN A C 1
ATOM 1655 O O . ASN A 1 206 ? -14.525 21.643 11.183 1.00 98.00 206 ASN A O 1
ATOM 1659 N N . LEU A 1 207 ? -14.374 23.414 9.819 1.00 98.44 207 LEU A N 1
ATOM 1660 C CA . LEU A 1 207 ? -15.672 23.184 9.182 1.00 98.44 207 LEU A CA 1
ATOM 1661 C C . LEU A 1 207 ? -15.704 21.878 8.374 1.00 98.44 207 LEU A C 1
ATOM 1663 O O . LEU A 1 207 ? -16.700 21.156 8.422 1.00 98.44 207 LEU A O 1
ATOM 1667 N N . LEU A 1 208 ? -14.643 21.575 7.619 1.00 98.69 208 LEU A N 1
ATOM 1668 C CA . LEU A 1 208 ? -14.531 20.322 6.865 1.00 98.69 208 LEU A CA 1
ATOM 1669 C C . LEU A 1 208 ? -14.524 19.113 7.804 1.00 98.69 208 LEU A C 1
ATOM 1671 O O . LEU A 1 208 ? -15.299 18.184 7.585 1.00 98.69 208 LEU A O 1
ATOM 1675 N N . ILE A 1 209 ? -13.730 19.164 8.877 1.00 98.81 209 ILE A N 1
ATOM 1676 C CA . ILE A 1 209 ? -13.674 18.121 9.909 1.00 98.81 209 ILE A CA 1
ATOM 1677 C C . ILE A 1 209 ? -15.047 17.920 10.555 1.00 98.81 209 ILE A C 1
ATOM 1679 O O . ILE A 1 209 ? -15.536 16.796 10.629 1.00 98.81 209 ILE A O 1
ATOM 1683 N N . GLN A 1 210 ? -15.717 18.998 10.967 1.00 98.69 210 GLN A N 1
ATOM 1684 C CA . GLN A 1 210 ? -17.041 18.904 11.580 1.00 98.69 210 GLN A CA 1
ATOM 1685 C C . GLN A 1 210 ? -18.056 18.238 10.641 1.00 98.69 210 GLN A C 1
ATOM 1687 O O . GLN A 1 210 ? -18.818 17.369 11.064 1.00 98.69 210 GLN A O 1
ATOM 1692 N N . LYS A 1 211 ? -18.072 18.627 9.361 1.00 98.75 211 LYS A N 1
ATOM 1693 C CA . LYS A 1 211 ? -18.965 18.016 8.368 1.00 98.75 211 LYS A CA 1
ATOM 1694 C C . LYS A 1 211 ? -18.636 16.543 8.132 1.00 98.75 211 LYS A C 1
ATOM 1696 O O . LYS A 1 211 ? -19.563 15.748 8.015 1.00 98.75 211 LYS A O 1
ATOM 1701 N N . ALA A 1 212 ? -17.353 16.191 8.106 1.00 98.81 212 ALA A N 1
ATOM 1702 C CA . ALA A 1 212 ? -16.897 14.814 7.974 1.00 98.81 212 ALA A CA 1
ATOM 1703 C C . ALA A 1 212 ? -17.360 13.952 9.158 1.00 98.81 212 ALA A C 1
ATOM 1705 O O . ALA A 1 212 ? -17.947 12.899 8.945 1.00 98.81 212 ALA A O 1
ATOM 1706 N N . ILE A 1 213 ? -17.207 14.433 10.397 1.00 98.88 213 ILE A N 1
ATOM 1707 C CA . ILE A 1 213 ? -17.699 13.748 11.607 1.00 98.88 213 ILE A CA 1
ATOM 1708 C C . ILE A 1 213 ? -19.221 13.547 11.543 1.00 98.88 213 ILE A C 1
ATOM 1710 O O . ILE A 1 213 ? -19.718 12.463 11.840 1.00 98.88 213 ILE A O 1
ATOM 1714 N N . VAL A 1 214 ? -19.977 14.559 11.100 1.00 98.69 214 VAL A N 1
ATOM 1715 C CA . VAL A 1 214 ? -21.436 14.435 10.914 1.00 98.69 214 VAL A CA 1
ATOM 1716 C C . VAL A 1 214 ? -21.788 13.411 9.832 1.00 98.69 214 VAL A C 1
ATOM 1718 O O . VAL A 1 214 ? -22.775 12.694 9.983 1.00 98.69 214 VAL A O 1
ATOM 1721 N N . TYR A 1 215 ? -21.021 13.345 8.743 1.00 98.75 215 TYR A N 1
ATOM 1722 C CA . TYR A 1 215 ? -21.208 12.339 7.698 1.00 98.75 215 TYR A CA 1
ATOM 1723 C C . TYR A 1 215 ? -20.935 10.928 8.228 1.00 98.75 215 TYR A C 1
ATOM 1725 O O . TYR A 1 215 ? -21.761 10.041 8.032 1.00 98.75 215 TYR A O 1
ATOM 1733 N N . LEU A 1 216 ? -19.832 10.732 8.950 1.00 98.69 216 LEU A N 1
ATOM 1734 C CA . LEU A 1 216 ? -19.452 9.446 9.538 1.00 98.69 216 LEU A CA 1
ATOM 1735 C C . LEU A 1 216 ? -20.489 8.958 10.559 1.00 98.69 216 LEU A C 1
ATOM 1737 O O . LEU A 1 216 ? -20.887 7.800 10.522 1.00 98.69 216 LEU A O 1
ATOM 1741 N N . GLY A 1 217 ? -21.025 9.853 11.394 1.00 98.00 217 GLY A N 1
ATOM 1742 C CA . GLY A 1 217 ? -22.091 9.513 12.344 1.00 98.00 217 GLY A CA 1
ATOM 1743 C C . GLY A 1 217 ? -23.440 9.161 11.700 1.00 98.00 217 GLY A C 1
ATOM 1744 O O . GLY A 1 217 ? -24.307 8.609 12.371 1.00 98.00 217 GLY A O 1
ATOM 1745 N N . LYS A 1 218 ? -23.643 9.484 10.415 1.00 98.12 218 LYS A N 1
ATOM 1746 C CA . LYS A 1 218 ? -24.843 9.110 9.643 1.00 98.12 218 LYS A CA 1
ATOM 1747 C C . LYS A 1 218 ? -24.642 7.865 8.784 1.00 98.12 218 LYS A C 1
ATOM 1749 O O . LYS A 1 218 ? -25.624 7.206 8.460 1.00 98.12 218 LYS A O 1
ATOM 1754 N N . ASN A 1 219 ? -23.402 7.574 8.402 1.00 98.06 219 ASN A N 1
ATOM 1755 C CA . ASN A 1 219 ? -23.041 6.488 7.500 1.00 98.06 219 ASN A CA 1
ATOM 1756 C C . ASN A 1 219 ? -22.117 5.524 8.244 1.00 98.06 219 ASN A C 1
ATOM 1758 O O . ASN A 1 219 ? -20.899 5.610 8.127 1.00 98.06 219 ASN A O 1
ATOM 1762 N N . THR A 1 220 ? -22.697 4.647 9.061 1.00 96.75 220 THR A N 1
ATOM 1763 C CA . THR A 1 220 ? -21.952 3.738 9.949 1.00 96.75 220 THR A CA 1
ATOM 1764 C C . THR A 1 220 ? -21.827 2.315 9.413 1.00 96.75 220 THR A C 1
ATOM 1766 O O . THR A 1 220 ? -21.058 1.534 9.957 1.00 96.75 220 THR A O 1
ATOM 1769 N N . ASP A 1 221 ? -22.597 1.955 8.387 1.00 97.25 221 ASP A N 1
ATOM 1770 C CA . ASP A 1 221 ? -22.593 0.608 7.821 1.00 97.25 221 ASP A CA 1
ATOM 1771 C C . ASP A 1 221 ? -21.422 0.430 6.847 1.00 97.25 221 ASP A C 1
ATOM 1773 O O . ASP A 1 221 ? -21.314 1.155 5.859 1.00 97.25 221 ASP A O 1
ATOM 1777 N N . PHE A 1 222 ? -20.544 -0.532 7.134 1.00 96.88 222 PHE A N 1
ATOM 1778 C CA . PHE A 1 222 ? -19.295 -0.748 6.401 1.00 96.88 222 PHE A CA 1
ATOM 1779 C C . PHE A 1 222 ? -19.508 -1.073 4.915 1.00 96.88 222 PHE A C 1
ATOM 1781 O O . PHE A 1 222 ? -18.747 -0.601 4.057 1.00 96.88 222 PHE A O 1
ATOM 1788 N N . GLU A 1 223 ? -20.532 -1.877 4.611 1.00 95.25 223 GLU A N 1
ATOM 1789 C CA . GLU A 1 223 ? -20.804 -2.357 3.256 1.00 95.25 223 GLU A CA 1
ATOM 1790 C C . GLU A 1 223 ? -21.366 -1.253 2.353 1.00 95.25 223 GLU A C 1
ATOM 1792 O O . GLU A 1 223 ? -20.946 -1.127 1.202 1.00 95.25 223 GLU A O 1
ATOM 1797 N N . SER A 1 224 ? -22.294 -0.441 2.864 1.00 95.88 224 SER A N 1
ATOM 1798 C CA . SER A 1 224 ? -22.935 0.645 2.107 1.00 95.88 224 SER A CA 1
ATOM 1799 C C . SER A 1 224 ? -22.229 1.998 2.212 1.00 95.88 224 SER A C 1
ATOM 1801 O O . SER A 1 224 ? -22.625 2.937 1.518 1.00 95.88 224 SER A O 1
ATOM 1803 N N . PHE A 1 225 ? -21.174 2.115 3.025 1.00 98.31 225 PHE A N 1
ATOM 1804 C CA . PHE A 1 225 ? -20.395 3.344 3.156 1.00 98.31 225 PHE A CA 1
ATOM 1805 C C . PHE A 1 225 ? -19.821 3.812 1.807 1.00 98.31 225 PHE A C 1
ATOM 1807 O O . PHE A 1 225 ? -18.977 3.140 1.203 1.00 98.31 225 PHE A O 1
ATOM 1814 N N . ASP A 1 226 ? -20.240 4.999 1.354 1.00 98.38 226 ASP A N 1
ATOM 1815 C CA . ASP A 1 226 ? -19.724 5.602 0.124 1.00 98.38 226 ASP A CA 1
ATOM 1816 C C . ASP A 1 226 ? -18.364 6.270 0.375 1.00 98.38 226 ASP A C 1
ATOM 1818 O O . ASP A 1 226 ? -18.252 7.387 0.900 1.00 98.38 226 ASP A O 1
ATOM 1822 N N . ARG A 1 227 ? -17.307 5.559 -0.019 1.00 98.25 227 ARG A N 1
ATOM 1823 C CA . ARG A 1 227 ? -15.907 5.975 0.124 1.00 98.25 227 ARG A CA 1
ATOM 1824 C C . ARG A 1 227 ? -15.534 7.035 -0.902 1.00 98.25 227 ARG A C 1
ATOM 1826 O O . ARG A 1 227 ? -14.679 7.873 -0.621 1.00 98.25 227 ARG A O 1
ATOM 1833 N N . ILE A 1 228 ? -16.197 7.048 -2.059 1.00 98.62 228 ILE A N 1
ATOM 1834 C CA . ILE A 1 228 ? -16.005 8.073 -3.089 1.00 98.62 228 ILE A CA 1
ATOM 1835 C C . ILE A 1 228 ? -16.530 9.406 -2.571 1.00 98.62 228 ILE A C 1
ATOM 1837 O O . ILE A 1 228 ? -15.811 10.407 -2.621 1.00 98.62 228 ILE A O 1
ATOM 1841 N N . GLU A 1 229 ? -17.764 9.435 -2.064 1.00 98.50 229 GLU A N 1
ATOM 1842 C CA . GLU A 1 229 ? -18.334 10.656 -1.493 1.00 98.50 229 GLU A CA 1
ATOM 1843 C C . GLU A 1 229 ? -17.485 11.138 -0.314 1.00 98.50 229 GLU A C 1
ATOM 1845 O O . GLU A 1 229 ? -17.079 12.305 -0.289 1.00 98.50 229 GLU A O 1
ATOM 1850 N N . PHE A 1 230 ? -17.129 10.230 0.603 1.00 98.81 230 PHE A N 1
ATOM 1851 C CA . PHE A 1 230 ? -16.308 10.571 1.760 1.00 98.81 230 PHE A CA 1
ATOM 1852 C C . PHE A 1 230 ? -14.959 11.197 1.361 1.00 98.81 230 PHE A C 1
ATOM 1854 O O . PHE A 1 230 ? -14.559 12.240 1.894 1.00 98.81 230 PHE A O 1
ATOM 1861 N N . TYR A 1 231 ? -14.286 10.613 0.365 1.00 98.75 231 TYR A N 1
ATOM 1862 C CA . TYR A 1 231 ? -13.046 11.148 -0.191 1.00 98.75 231 TYR A CA 1
ATOM 1863 C C . TYR A 1 231 ? -13.228 12.548 -0.771 1.00 98.75 231 TYR A C 1
ATOM 1865 O O . TYR A 1 231 ? -12.551 13.497 -0.365 1.00 98.75 231 TYR A O 1
ATOM 1873 N N . LYS A 1 232 ? -14.138 12.673 -1.744 1.00 98.62 232 LYS A N 1
ATOM 1874 C CA . LYS A 1 232 ? -14.264 13.868 -2.585 1.00 98.62 232 LYS A CA 1
ATOM 1875 C C . LYS A 1 232 ? -14.805 15.056 -1.794 1.00 98.62 232 LYS A C 1
ATOM 1877 O O . LYS A 1 232 ? -14.388 16.184 -2.052 1.00 98.62 232 LYS A O 1
ATOM 1882 N N . GLN A 1 233 ? -15.708 14.817 -0.843 1.00 98.50 233 GLN A N 1
ATOM 1883 C CA . GLN A 1 233 ? -16.348 15.875 -0.057 1.00 98.50 233 GLN A CA 1
ATOM 1884 C C . GLN A 1 233 ? -15.540 16.286 1.178 1.00 98.50 233 GLN A C 1
ATOM 1886 O O . GLN A 1 233 ? -15.616 17.450 1.582 1.00 98.50 233 GLN A O 1
ATOM 1891 N N . PHE A 1 234 ? -14.767 15.371 1.778 1.00 98.62 234 PHE A N 1
ATOM 1892 C CA . PHE A 1 234 ? -14.134 15.620 3.077 1.00 98.62 234 PHE A CA 1
ATOM 1893 C C . PHE A 1 234 ? -12.621 15.424 3.068 1.00 98.62 234 PHE A C 1
ATOM 1895 O O . PHE A 1 234 ? -11.898 16.389 3.323 1.00 98.62 234 PHE A O 1
ATOM 1902 N N . ILE A 1 235 ? -12.131 14.219 2.755 1.00 98.69 235 ILE A N 1
ATOM 1903 C CA . ILE A 1 235 ? -10.699 13.899 2.877 1.00 98.69 235 ILE A CA 1
ATOM 1904 C C . ILE A 1 235 ? -9.854 14.756 1.937 1.00 98.69 235 ILE A C 1
ATOM 1906 O O . ILE A 1 235 ? -8.941 15.439 2.395 1.00 98.69 235 ILE A O 1
ATOM 1910 N N . GLN A 1 236 ? -10.166 14.777 0.641 1.00 98.31 236 GLN A N 1
ATOM 1911 C CA . GLN A 1 236 ? -9.360 15.490 -0.350 1.00 98.31 236 GLN A CA 1
ATOM 1912 C C . GLN A 1 236 ? -9.345 17.014 -0.130 1.00 98.31 236 GLN A C 1
ATOM 1914 O O . GLN A 1 236 ? -8.257 17.599 -0.108 1.00 98.31 236 GLN A O 1
ATOM 1919 N N . PRO A 1 237 ? -10.489 17.696 0.096 1.00 98.44 237 PRO A N 1
ATOM 1920 C CA . PRO A 1 237 ? -10.478 19.121 0.422 1.00 98.44 237 PRO A CA 1
ATOM 1921 C C . PRO A 1 237 ? -9.707 19.450 1.705 1.00 98.44 237 PRO A C 1
ATOM 1923 O O . PRO A 1 237 ? -9.016 20.470 1.745 1.00 98.44 237 PRO A O 1
ATOM 1926 N N . LEU A 1 238 ? -9.808 18.606 2.740 1.00 98.44 238 LEU A N 1
ATOM 1927 C CA . LEU A 1 238 ? -9.091 18.802 4.000 1.00 98.44 238 LEU A CA 1
ATOM 1928 C C . LEU A 1 238 ? -7.586 18.560 3.828 1.00 98.44 238 LEU A C 1
ATOM 1930 O O . LEU A 1 238 ? -6.781 19.354 4.307 1.00 98.44 238 LEU A O 1
ATOM 1934 N N . TYR A 1 239 ? -7.198 17.534 3.072 1.00 97.69 239 TYR A N 1
ATOM 1935 C CA . TYR A 1 239 ? -5.807 17.241 2.735 1.00 97.69 239 TYR A CA 1
ATOM 1936 C C . TYR A 1 239 ? -5.135 18.405 1.998 1.00 97.69 239 TYR A C 1
ATOM 1938 O O . TYR A 1 239 ? -4.026 18.813 2.358 1.00 97.69 239 TYR A O 1
ATOM 1946 N N . ALA A 1 240 ? -5.827 18.984 1.013 1.00 96.75 240 ALA A N 1
ATOM 1947 C CA . ALA A 1 240 ? -5.356 20.159 0.287 1.00 96.75 240 ALA A CA 1
ATOM 1948 C C . ALA A 1 240 ? -5.268 21.409 1.181 1.00 96.75 240 ALA A C 1
ATOM 1950 O O . ALA A 1 240 ? -4.317 22.184 1.056 1.00 96.75 240 ALA A O 1
ATOM 1951 N N . GLU A 1 241 ? -6.242 21.604 2.080 1.00 96.69 241 GLU A N 1
ATOM 1952 C CA . GLU A 1 241 ? -6.259 22.717 3.037 1.00 96.69 241 GLU A CA 1
ATOM 1953 C C . GLU A 1 241 ? -5.062 22.646 3.986 1.00 96.69 241 GLU A C 1
ATOM 1955 O O . GLU A 1 241 ? -4.281 23.595 4.049 1.00 96.69 241 GLU A O 1
ATOM 1960 N N . LEU A 1 242 ? -4.852 21.506 4.647 1.00 95.12 242 LEU A N 1
ATOM 1961 C CA . LEU A 1 242 ? -3.708 21.311 5.537 1.00 95.12 242 LEU A CA 1
ATOM 1962 C C . LEU A 1 242 ? -2.383 21.418 4.769 1.00 95.12 242 LEU A C 1
ATOM 1964 O O . LEU A 1 242 ? -1.441 22.035 5.251 1.00 95.12 242 LEU A O 1
ATOM 1968 N N . GLY A 1 243 ? -2.308 20.921 3.531 1.00 92.88 243 GLY A N 1
ATOM 1969 C CA . GLY A 1 243 ? -1.127 21.088 2.674 1.00 92.88 243 GLY A CA 1
ATOM 1970 C C . GLY A 1 243 ? -0.804 22.540 2.298 1.00 92.88 243 GLY A C 1
ATOM 1971 O O . GLY A 1 243 ? 0.261 22.808 1.745 1.00 92.88 243 GLY A O 1
ATOM 1972 N N . SER A 1 244 ? -1.698 23.496 2.568 1.00 91.62 244 SER A N 1
ATOM 1973 C CA . SER A 1 244 ? -1.445 24.928 2.370 1.00 91.62 244 SER A CA 1
ATOM 1974 C C . SER A 1 244 ? -0.852 25.630 3.595 1.00 91.62 244 SER A C 1
ATOM 1976 O O . SER A 1 244 ? -0.370 26.753 3.466 1.00 91.62 244 SER A O 1
ATOM 1978 N N . TRP A 1 245 ? -0.867 24.977 4.761 1.00 90.50 245 TRP A N 1
ATOM 1979 C CA . TRP A 1 245 ? -0.350 25.520 6.020 1.00 90.50 245 TRP A CA 1
ATOM 1980 C C . TRP A 1 245 ? 1.136 25.198 6.234 1.00 90.50 245 TRP A C 1
ATOM 1982 O O . TRP A 1 245 ? 1.697 25.507 7.280 1.00 90.50 245 TRP A O 1
ATOM 1992 N N . ASP A 1 246 ? 1.785 24.562 5.258 1.00 74.94 246 ASP A N 1
ATOM 1993 C CA . ASP A 1 246 ? 3.172 24.134 5.379 1.00 74.94 246 ASP A CA 1
ATOM 1994 C C . ASP A 1 246 ? 4.167 25.219 4.934 1.00 74.94 246 ASP A C 1
ATOM 1996 O O . ASP A 1 246 ? 4.012 25.856 3.890 1.00 74.94 246 ASP A O 1
ATOM 2000 N N . GLY A 1 247 ? 5.211 25.406 5.738 1.00 61.53 247 GLY A N 1
ATOM 2001 C CA . GLY A 1 247 ? 6.347 26.286 5.459 1.00 61.53 247 GLY A CA 1
ATOM 2002 C C . GLY A 1 247 ? 7.660 25.794 6.073 1.00 61.53 247 GLY A C 1
ATOM 2003 O O . GLY A 1 247 ? 8.665 26.501 5.990 1.00 61.53 247 GLY A O 1
ATOM 2004 N N . ASN A 1 248 ? 7.657 24.608 6.691 1.00 72.00 248 ASN A N 1
ATOM 2005 C CA . ASN A 1 248 ? 8.817 24.044 7.374 1.00 72.00 248 ASN A CA 1
ATOM 2006 C C . ASN A 1 248 ? 9.455 22.929 6.529 1.00 72.00 248 ASN A C 1
ATOM 2008 O O . ASN A 1 248 ? 8.818 22.403 5.618 1.00 72.00 248 ASN A O 1
ATOM 2012 N N . PRO A 1 249 ? 10.728 22.576 6.788 1.00 68.56 249 PRO A N 1
ATOM 2013 C CA . PRO A 1 249 ? 11.397 21.500 6.068 1.00 68.56 249 PRO A CA 1
ATOM 2014 C C . PRO A 1 249 ? 10.621 20.177 6.121 1.00 68.56 249 PRO A C 1
ATOM 2016 O O . PRO A 1 249 ? 9.978 19.852 7.118 1.00 68.56 249 PRO A O 1
ATOM 2019 N N . ASP A 1 250 ? 10.718 19.416 5.034 1.00 79.56 250 ASP A N 1
ATOM 2020 C CA . ASP A 1 250 ? 10.181 18.062 4.933 1.00 79.56 250 ASP A CA 1
ATOM 2021 C C . ASP A 1 250 ? 11.004 17.095 5.799 1.00 79.56 250 ASP A C 1
ATOM 2023 O O . ASP A 1 250 ? 12.072 16.625 5.389 1.00 79.56 250 ASP A O 1
ATOM 2027 N N . ASP A 1 251 ? 10.494 16.806 6.998 1.00 78.69 251 ASP A N 1
ATOM 2028 C CA . ASP A 1 251 ? 11.084 15.854 7.944 1.00 78.69 251 ASP A CA 1
ATOM 2029 C C . ASP A 1 251 ? 10.993 14.390 7.433 1.00 78.69 251 ASP A C 1
ATOM 2031 O O . ASP A 1 251 ? 11.690 13.513 7.946 1.00 78.69 251 ASP A O 1
ATOM 2035 N N . LEU A 1 252 ? 10.180 14.104 6.405 1.00 85.31 252 LEU A N 1
ATOM 2036 C CA . LEU A 1 252 ? 9.926 12.756 5.882 1.00 85.31 252 LEU A CA 1
ATOM 2037 C C . LEU A 1 252 ? 10.715 12.410 4.614 1.00 85.31 252 LEU A C 1
ATOM 2039 O O . LEU A 1 252 ? 10.722 11.245 4.214 1.00 85.31 252 LEU A O 1
ATOM 2043 N N . LYS A 1 253 ? 11.425 13.366 4.009 1.00 82.94 253 LYS A N 1
ATOM 2044 C CA . LYS A 1 253 ? 12.078 13.228 2.692 1.00 82.94 253 LYS A CA 1
ATOM 2045 C C . LYS A 1 253 ? 12.925 11.963 2.487 1.00 82.94 253 LYS A C 1
ATOM 2047 O O . LYS A 1 253 ? 13.049 11.466 1.373 1.00 82.94 253 LYS A O 1
ATOM 2052 N N . ASN A 1 254 ? 13.573 11.470 3.543 1.00 84.75 254 ASN A N 1
ATOM 2053 C CA . ASN A 1 254 ? 14.441 10.285 3.475 1.00 84.75 254 ASN A CA 1
ATOM 2054 C C . ASN A 1 254 ? 13.770 9.004 3.990 1.00 84.75 254 ASN A C 1
ATOM 2056 O O . ASN A 1 254 ? 14.384 7.939 3.940 1.00 84.75 254 ASN A O 1
ATOM 2060 N N . PHE A 1 255 ? 12.547 9.100 4.506 1.00 88.50 255 PHE A N 1
ATOM 2061 C CA . PHE A 1 255 ? 11.828 7.997 5.137 1.00 88.50 255 PHE A CA 1
ATOM 2062 C C . PHE A 1 255 ? 10.552 7.609 4.394 1.00 88.50 255 PHE A C 1
ATOM 2064 O O . PHE A 1 255 ? 10.164 6.449 4.465 1.00 88.50 255 PHE A O 1
ATOM 2071 N N . SER A 1 256 ? 9.925 8.545 3.685 1.00 93.62 256 SER A N 1
ATOM 2072 C CA . SER A 1 256 ? 8.625 8.376 3.044 1.00 93.62 256 SER A CA 1
ATOM 2073 C C . SER A 1 256 ? 8.725 8.537 1.532 1.00 93.62 256 SER A C 1
ATOM 2075 O O . SER A 1 256 ? 9.450 9.402 1.044 1.00 93.62 256 SER A O 1
ATOM 2077 N N . GLY A 1 257 ? 7.967 7.728 0.794 1.00 94.38 257 GLY A N 1
ATOM 2078 C CA . GLY A 1 257 ? 7.805 7.900 -0.652 1.00 94.38 257 GLY A CA 1
ATOM 2079 C C . GLY A 1 257 ? 6.695 8.867 -1.034 1.00 94.38 257 GLY A C 1
ATOM 2080 O O . GLY A 1 257 ? 6.544 9.202 -2.207 1.00 94.38 257 GLY A O 1
ATOM 2081 N N . TRP A 1 258 ? 5.928 9.333 -0.050 1.00 95.06 258 TRP A N 1
ATOM 2082 C CA . TRP A 1 258 ? 4.946 10.390 -0.231 1.00 95.06 258 TRP A CA 1
ATOM 2083 C C . TRP A 1 258 ? 5.633 11.745 -0.453 1.00 95.06 258 TRP A C 1
ATOM 2085 O O . TRP A 1 258 ? 6.446 12.191 0.358 1.00 95.06 258 TRP A O 1
ATOM 2095 N N . ASN A 1 259 ? 5.263 12.432 -1.532 1.00 93.56 259 ASN A N 1
ATOM 2096 C CA . ASN A 1 259 ? 5.658 13.810 -1.787 1.00 93.56 259 ASN A CA 1
ATOM 2097 C C . ASN A 1 259 ? 4.832 14.761 -0.914 1.00 93.56 259 ASN A C 1
ATOM 2099 O O . ASN A 1 259 ? 3.684 15.087 -1.227 1.00 93.56 259 ASN A O 1
ATOM 2103 N N . VAL A 1 260 ? 5.437 15.290 0.146 1.00 91.62 260 VAL A N 1
ATOM 2104 C CA . VAL A 1 260 ? 4.743 16.196 1.070 1.00 91.62 260 VAL A CA 1
ATOM 2105 C C . VAL A 1 260 ? 4.264 17.494 0.414 1.00 91.62 260 VAL A C 1
ATOM 2107 O O . VAL A 1 260 ? 3.340 18.124 0.916 1.00 91.62 260 VAL A O 1
ATOM 2110 N N . SER A 1 261 ? 4.836 17.913 -0.718 1.00 90.69 261 SER A N 1
ATOM 2111 C CA . SER A 1 261 ? 4.400 19.136 -1.413 1.00 90.69 261 SER A CA 1
ATOM 2112 C C . SER A 1 261 ? 3.136 18.937 -2.257 1.00 90.69 261 SER A C 1
ATOM 2114 O O . SER A 1 261 ? 2.498 19.923 -2.636 1.00 90.69 261 SER A O 1
ATOM 2116 N N . ASN A 1 262 ? 2.761 17.686 -2.550 1.00 93.75 262 ASN A N 1
ATOM 2117 C CA . ASN A 1 262 ? 1.528 17.362 -3.264 1.00 93.75 262 ASN A CA 1
ATOM 2118 C C . ASN A 1 262 ? 0.302 17.853 -2.471 1.00 93.75 262 ASN A C 1
ATOM 2120 O O . ASN A 1 262 ? 0.344 17.966 -1.250 1.00 93.75 262 ASN A O 1
ATOM 2124 N N . LYS A 1 263 ? -0.800 18.165 -3.162 1.00 94.69 263 LYS A N 1
ATOM 2125 C CA . LYS A 1 263 ? -2.074 18.606 -2.552 1.00 94.69 263 LYS A CA 1
ATOM 2126 C C . LYS A 1 263 ? -3.278 17.810 -3.060 1.00 94.69 263 LYS A C 1
ATOM 2128 O O . LYS A 1 263 ? -4.418 18.224 -2.864 1.00 94.69 263 LYS A O 1
ATOM 2133 N N . ASP A 1 264 ? -3.033 16.701 -3.747 1.00 95.81 264 ASP A N 1
ATOM 2134 C CA . ASP A 1 264 ? -4.065 15.883 -4.371 1.00 95.81 264 ASP A CA 1
ATOM 2135 C C . ASP A 1 264 ? -3.683 14.409 -4.358 1.00 95.81 264 ASP A C 1
ATOM 2137 O O . ASP A 1 264 ? -2.710 13.996 -4.994 1.00 95.81 264 ASP A O 1
ATOM 2141 N N . PHE A 1 265 ? -4.485 13.634 -3.637 1.00 91.38 265 PHE A N 1
ATOM 2142 C CA . PHE A 1 265 ? -4.232 12.234 -3.341 1.00 91.38 265 PHE A CA 1
ATOM 2143 C C . PHE A 1 265 ? -4.124 11.350 -4.591 1.00 91.38 265 PHE A C 1
ATOM 2145 O O . PHE A 1 265 ? -3.406 10.358 -4.567 1.00 91.38 265 PHE A O 1
ATOM 2152 N N . PHE A 1 266 ? -4.789 11.708 -5.696 1.00 95.75 266 PHE A N 1
ATOM 2153 C CA . PHE A 1 266 ? -4.785 10.922 -6.940 1.00 95.75 266 PHE A CA 1
ATOM 2154 C C . PHE A 1 266 ? -4.036 11.609 -8.088 1.00 95.75 266 PHE A C 1
ATOM 2156 O O . PHE A 1 266 ? -4.273 11.294 -9.255 1.00 95.75 266 PHE A O 1
ATOM 2163 N N . LYS A 1 267 ? -3.131 12.554 -7.804 1.00 95.38 267 LYS A N 1
ATOM 2164 C CA . LYS A 1 267 ? -2.228 13.110 -8.826 1.00 95.38 267 LYS A CA 1
ATOM 2165 C C . LYS A 1 267 ? -0.939 12.313 -8.972 1.00 95.38 267 LYS A C 1
ATOM 2167 O O . LYS A 1 267 ? -0.458 11.684 -8.036 1.00 95.38 267 LYS A O 1
ATOM 2172 N N . ALA A 1 268 ? -0.344 12.425 -10.159 1.00 93.38 268 ALA A N 1
ATOM 2173 C CA . ALA A 1 268 ? 0.915 11.770 -10.504 1.00 93.38 268 ALA A CA 1
ATOM 2174 C C . ALA A 1 268 ? 2.098 12.174 -9.611 1.00 93.38 268 ALA A C 1
ATOM 2176 O O . ALA A 1 268 ? 3.045 11.408 -9.479 1.00 93.38 268 ALA A O 1
ATOM 2177 N N . ASP A 1 269 ? 2.048 13.358 -8.998 1.00 93.56 269 ASP A N 1
ATOM 2178 C CA . ASP A 1 269 ? 3.082 13.857 -8.094 1.00 93.56 269 ASP A CA 1
ATOM 2179 C C . ASP A 1 269 ? 2.849 13.458 -6.629 1.00 93.56 269 ASP A C 1
ATOM 2181 O O . ASP A 1 269 ? 3.580 13.945 -5.773 1.00 93.56 269 ASP A O 1
ATOM 2185 N N . PHE A 1 270 ? 1.862 12.608 -6.311 1.00 95.38 270 PHE A N 1
ATOM 2186 C CA . PHE A 1 270 ? 1.637 12.124 -4.943 1.00 95.38 270 PHE A CA 1
ATOM 2187 C C . PHE A 1 270 ? 2.833 11.329 -4.401 1.00 95.38 270 PHE A C 1
ATOM 2189 O O . PHE A 1 270 ? 3.195 11.479 -3.234 1.00 95.38 270 PHE A O 1
ATOM 2196 N N . PHE A 1 271 ? 3.476 10.525 -5.248 1.00 95.19 271 PHE A N 1
ATOM 2197 C CA . PHE A 1 271 ? 4.705 9.812 -4.912 1.00 95.19 271 PHE A CA 1
ATOM 2198 C C . PHE A 1 271 ? 5.930 10.530 -5.477 1.00 95.19 271 PHE A C 1
ATOM 2200 O O . PHE A 1 271 ? 5.898 11.028 -6.602 1.00 95.19 271 PHE A O 1
ATOM 2207 N N . ASP A 1 272 ? 7.034 10.532 -4.729 1.00 93.44 272 ASP A N 1
ATOM 2208 C CA . ASP A 1 272 ? 8.348 10.900 -5.260 1.00 93.44 272 ASP A CA 1
ATOM 2209 C C . ASP A 1 272 ? 9.004 9.659 -5.898 1.00 93.44 272 ASP A C 1
ATOM 2211 O O . ASP A 1 272 ? 9.469 8.774 -5.170 1.00 93.44 272 ASP A O 1
ATOM 2215 N N . PRO A 1 273 ? 9.089 9.552 -7.240 1.00 92.25 273 PRO A N 1
ATOM 2216 C CA . PRO A 1 273 ? 9.711 8.394 -7.881 1.00 92.25 273 PRO A CA 1
ATOM 2217 C C . PRO A 1 273 ? 11.192 8.251 -7.508 1.00 92.25 273 PRO A C 1
ATOM 2219 O O . PRO A 1 273 ? 11.714 7.137 -7.464 1.00 92.25 273 PRO A O 1
ATOM 2222 N N . TYR A 1 274 ? 11.880 9.346 -7.173 1.00 91.75 274 TYR A N 1
ATOM 2223 C CA . TYR A 1 274 ? 13.304 9.308 -6.848 1.00 91.75 274 TYR A CA 1
ATOM 2224 C C . TYR A 1 274 ? 13.590 8.708 -5.469 1.00 91.75 274 TYR A C 1
ATOM 2226 O O . TYR A 1 274 ? 14.707 8.251 -5.237 1.00 91.75 274 TYR A O 1
ATOM 2234 N N . PHE A 1 275 ? 12.599 8.625 -4.577 1.00 91.88 275 PHE A N 1
ATOM 2235 C CA . PHE A 1 275 ? 12.731 7.937 -3.287 1.00 91.88 275 PHE A CA 1
ATOM 2236 C C . PHE A 1 275 ? 12.968 6.419 -3.429 1.00 91.88 275 PHE A C 1
ATOM 2238 O O . PHE A 1 275 ? 13.496 5.764 -2.519 1.00 91.88 275 PHE A O 1
ATOM 2245 N N . TYR A 1 276 ? 12.586 5.848 -4.571 1.00 91.12 276 TYR A N 1
ATOM 2246 C CA . TYR A 1 276 ? 12.675 4.415 -4.856 1.00 91.12 276 TYR A CA 1
ATOM 2247 C C . TYR A 1 276 ? 13.860 4.042 -5.760 1.00 91.12 276 TYR A C 1
ATOM 2249 O O . TYR A 1 276 ? 14.055 2.869 -6.076 1.00 91.12 276 TYR A O 1
ATOM 2257 N N . THR A 1 277 ? 14.677 5.021 -6.159 1.00 88.56 277 THR A N 1
ATOM 2258 C CA . THR A 1 277 ? 15.815 4.819 -7.071 1.00 88.56 277 THR A CA 1
ATOM 2259 C C . THR A 1 277 ? 17.111 5.335 -6.456 1.00 88.56 277 THR A C 1
ATOM 2261 O O . THR A 1 277 ? 17.095 6.148 -5.529 1.00 88.56 277 THR A O 1
ATOM 2264 N N . ILE A 1 278 ? 18.266 4.921 -6.989 1.00 84.50 278 ILE A N 1
ATOM 2265 C CA . ILE A 1 278 ? 19.540 5.571 -6.621 1.00 84.50 278 ILE A CA 1
ATOM 2266 C C . ILE A 1 278 ? 19.762 6.875 -7.409 1.00 84.50 278 ILE A C 1
ATOM 2268 O O . ILE A 1 278 ? 20.699 7.635 -7.120 1.00 84.50 278 ILE A O 1
ATOM 2272 N N . LEU A 1 279 ? 18.945 7.121 -8.439 1.00 89.62 279 LEU A N 1
ATOM 2273 C CA . LEU A 1 279 ? 18.975 8.326 -9.254 1.00 89.62 279 LEU A CA 1
ATOM 2274 C C . LEU A 1 279 ? 18.433 9.508 -8.446 1.00 89.62 279 LEU A C 1
ATOM 2276 O O . LEU A 1 279 ? 17.410 9.432 -7.780 1.00 89.62 279 LEU A O 1
ATOM 2280 N N . LYS A 1 280 ? 19.141 10.637 -8.504 1.00 90.56 280 LYS A N 1
ATOM 2281 C CA . LYS A 1 280 ? 18.694 11.880 -7.867 1.00 90.56 280 LYS A CA 1
ATOM 2282 C C . LYS A 1 280 ? 18.026 12.773 -8.910 1.00 90.56 280 LYS A C 1
ATOM 2284 O O . LYS A 1 280 ? 18.566 12.841 -10.015 1.00 90.56 280 LYS A O 1
ATOM 2289 N N . PRO A 1 281 ? 17.009 13.576 -8.544 1.00 91.44 281 PRO A N 1
ATOM 2290 C CA . PRO A 1 281 ? 16.339 14.479 -9.485 1.00 91.44 281 PRO A CA 1
ATOM 2291 C C . PRO A 1 281 ? 17.315 15.413 -10.216 1.00 91.44 281 PRO A C 1
ATOM 2293 O O . PRO A 1 281 ? 17.232 15.617 -11.417 1.00 91.44 281 PRO A O 1
ATOM 2296 N N . SER A 1 282 ? 18.334 15.924 -9.512 1.00 92.31 282 SER A N 1
ATOM 2297 C CA . SER A 1 282 ? 19.364 16.813 -10.085 1.00 92.31 282 SER A CA 1
ATOM 2298 C C . SER A 1 282 ? 20.338 16.139 -11.060 1.00 92.31 282 SER A C 1
ATOM 2300 O O . SER A 1 282 ? 21.253 16.790 -11.576 1.00 92.31 282 SER A O 1
ATOM 2302 N N . LYS A 1 283 ? 20.216 14.824 -11.241 1.00 91.94 283 LYS A N 1
ATOM 2303 C CA . LYS A 1 283 ? 21.026 14.001 -12.141 1.00 91.94 283 LYS A CA 1
ATOM 2304 C C . LYS A 1 283 ? 20.202 13.370 -13.254 1.00 91.94 283 LYS A C 1
ATOM 2306 O O . LYS A 1 283 ? 20.812 12.710 -14.088 1.00 91.94 283 LYS A O 1
ATOM 2311 N N . ASP A 1 284 ? 18.888 13.561 -13.252 1.00 94.81 284 ASP A N 1
ATOM 2312 C CA . ASP A 1 284 ? 18.019 13.091 -14.318 1.00 94.81 284 ASP A CA 1
ATOM 2313 C C . ASP A 1 284 ? 17.909 14.134 -15.439 1.00 94.81 284 ASP A C 1
ATOM 2315 O O . ASP A 1 284 ? 18.061 15.337 -15.203 1.00 94.81 284 ASP A O 1
ATOM 2319 N N . SER A 1 285 ? 17.709 13.677 -16.672 1.00 95.62 285 SER A N 1
ATOM 2320 C CA . SER A 1 285 ? 17.503 14.542 -17.837 1.00 95.62 285 SER A CA 1
ATOM 2321 C C . SER A 1 285 ? 16.855 13.777 -18.988 1.00 95.62 285 SER A C 1
ATOM 2323 O O . SER A 1 285 ? 16.919 12.550 -19.052 1.00 95.62 285 SER A O 1
ATOM 2325 N N . GLU A 1 286 ? 16.285 14.503 -19.952 1.00 96.75 286 GLU A N 1
ATOM 2326 C CA . GLU A 1 286 ? 15.707 13.890 -21.153 1.00 96.75 286 GLU A CA 1
ATOM 2327 C C . GLU A 1 286 ? 16.749 13.078 -21.936 1.00 96.75 286 GLU A C 1
ATOM 2329 O O . GLU A 1 286 ? 16.472 11.990 -22.429 1.00 96.75 286 GLU A O 1
ATOM 2334 N N . GLU A 1 287 ? 17.988 13.565 -22.020 1.00 96.81 287 GLU A N 1
ATOM 2335 C CA . GLU A 1 287 ? 19.077 12.833 -22.664 1.00 96.81 287 GLU A CA 1
ATOM 2336 C C . GLU A 1 287 ? 19.467 11.555 -21.919 1.00 96.81 287 GLU A C 1
ATOM 2338 O O . GLU A 1 287 ? 19.822 10.575 -22.573 1.00 96.81 287 GLU A O 1
ATOM 2343 N N . LEU A 1 288 ? 19.420 11.556 -20.581 1.00 97.06 288 LEU A N 1
ATOM 2344 C CA . LEU A 1 288 ? 19.671 10.354 -19.784 1.00 97.06 288 LEU A CA 1
ATOM 2345 C C . LEU A 1 288 ? 18.579 9.312 -20.025 1.00 97.06 288 LEU A C 1
ATOM 2347 O O . LEU A 1 288 ? 18.899 8.142 -20.237 1.00 97.06 288 LEU A O 1
ATOM 2351 N N . LYS A 1 289 ? 17.320 9.753 -20.057 1.00 97.50 289 LYS A N 1
ATOM 2352 C CA . LYS A 1 289 ? 16.162 8.907 -20.340 1.00 97.50 289 LYS A CA 1
ATOM 2353 C C . LYS A 1 289 ? 16.247 8.282 -21.729 1.00 97.50 289 LYS A C 1
ATOM 2355 O O . LYS A 1 289 ? 16.126 7.071 -21.842 1.00 97.50 289 LYS A O 1
ATOM 2360 N N . ASN A 1 290 ? 16.561 9.072 -22.758 1.00 98.00 290 ASN A N 1
ATOM 2361 C CA . ASN A 1 290 ? 16.734 8.579 -24.131 1.00 98.00 290 ASN A CA 1
ATOM 2362 C C . ASN A 1 290 ? 17.881 7.558 -24.244 1.00 98.00 290 ASN A C 1
ATOM 2364 O O . ASN A 1 290 ? 17.772 6.567 -24.963 1.00 98.00 290 ASN A O 1
ATOM 2368 N N . LEU A 1 291 ? 18.988 7.774 -23.520 1.00 98.00 291 LEU A N 1
ATOM 2369 C CA . LEU A 1 291 ? 20.072 6.790 -23.436 1.00 98.00 291 LEU A CA 1
ATOM 2370 C C . LEU A 1 291 ? 19.600 5.498 -22.746 1.00 98.00 291 LEU A C 1
ATOM 2372 O O . LEU A 1 291 ? 19.936 4.403 -23.193 1.00 98.00 291 LEU A O 1
ATOM 2376 N N . GLY A 1 292 ? 18.821 5.623 -21.670 1.00 97.75 292 GLY A N 1
ATOM 2377 C CA . GLY A 1 292 ? 18.200 4.503 -20.967 1.00 97.75 292 GLY A CA 1
ATOM 2378 C C . GLY A 1 292 ? 17.243 3.701 -21.837 1.00 97.75 292 GLY A C 1
ATOM 2379 O O . GLY A 1 292 ? 17.328 2.478 -21.865 1.00 97.75 292 GLY A O 1
ATOM 2380 N N . GLU A 1 293 ? 16.391 4.393 -22.587 1.00 98.31 293 GLU A N 1
ATOM 2381 C CA . GLU A 1 293 ? 15.465 3.808 -23.551 1.00 98.31 293 GLU A CA 1
ATOM 2382 C C . GLU A 1 293 ? 16.240 3.010 -24.596 1.00 98.31 293 GLU A C 1
ATOM 2384 O O . GLU A 1 293 ? 16.004 1.821 -24.788 1.00 98.31 293 GLU A O 1
ATOM 2389 N N . LYS A 1 294 ? 17.262 3.614 -25.203 1.00 98.06 294 LYS A N 1
ATOM 2390 C CA . LYS A 1 294 ? 18.104 2.918 -26.176 1.00 98.06 294 LYS A CA 1
ATOM 2391 C C . LYS A 1 294 ? 18.750 1.659 -25.593 1.00 98.06 294 LYS A C 1
ATOM 2393 O O . LYS A 1 294 ? 18.817 0.643 -26.275 1.00 98.06 294 LYS A O 1
ATOM 2398 N N . ILE A 1 295 ? 19.218 1.712 -24.345 1.00 97.94 295 ILE A N 1
ATOM 2399 C CA . ILE A 1 295 ? 19.764 0.543 -23.641 1.00 97.94 295 ILE A CA 1
ATOM 2400 C C . ILE A 1 295 ? 18.697 -0.538 -23.424 1.00 97.94 295 ILE A C 1
ATOM 2402 O O . ILE A 1 295 ? 18.987 -1.719 -23.589 1.00 97.94 295 ILE A O 1
ATOM 2406 N N . PHE A 1 296 ? 17.475 -0.146 -23.069 1.00 98.31 296 PHE A N 1
ATOM 2407 C CA . PHE A 1 296 ? 16.364 -1.052 -22.781 1.00 98.31 296 PHE A CA 1
ATOM 2408 C C . PHE A 1 296 ? 15.978 -1.930 -23.984 1.00 98.31 296 PHE A C 1
ATOM 2410 O O . PHE A 1 296 ? 15.630 -3.101 -23.811 1.00 98.31 296 PHE A O 1
ATOM 2417 N N . TYR A 1 297 ? 16.076 -1.388 -25.201 1.00 98.06 297 TYR A N 1
ATOM 2418 C CA . TYR A 1 297 ? 15.741 -2.105 -26.438 1.00 98.06 297 TYR A CA 1
ATOM 2419 C C . TYR A 1 297 ? 16.919 -2.857 -27.077 1.00 98.06 297 TYR A C 1
ATOM 2421 O O . TYR A 1 297 ? 16.685 -3.714 -27.930 1.00 98.06 297 TYR A O 1
ATOM 2429 N N . ASP A 1 298 ? 18.166 -2.587 -26.683 1.00 97.69 298 ASP A N 1
ATOM 2430 C CA . ASP A 1 298 ? 19.349 -3.147 -27.346 1.00 97.69 298 ASP A CA 1
ATOM 2431 C C . ASP A 1 298 ? 19.616 -4.605 -26.925 1.00 97.69 298 ASP A C 1
ATOM 2433 O O . ASP A 1 298 ? 20.004 -4.904 -25.792 1.00 97.69 298 ASP A O 1
ATOM 2437 N N . GLN A 1 299 ? 19.422 -5.530 -27.869 1.00 97.25 299 GLN A N 1
ATOM 2438 C CA . GLN A 1 299 ? 19.634 -6.963 -27.653 1.00 97.25 299 GLN A CA 1
ATOM 2439 C C . GLN A 1 299 ? 21.108 -7.335 -27.516 1.00 97.25 299 GLN A C 1
ATOM 2441 O O . GLN A 1 299 ? 21.426 -8.369 -26.922 1.00 97.25 299 GLN A O 1
ATOM 2446 N N . SER A 1 300 ? 22.019 -6.483 -27.998 1.00 96.44 300 SER A N 1
ATOM 2447 C CA . SER A 1 300 ? 23.454 -6.738 -27.948 1.00 96.44 300 SER A CA 1
ATOM 2448 C C . SER A 1 300 ? 23.969 -6.869 -26.519 1.00 96.44 300 SER A C 1
ATOM 2450 O O . SER A 1 300 ? 25.062 -7.383 -26.329 1.00 96.44 300 SER A O 1
ATOM 2452 N N . PHE A 1 301 ? 23.225 -6.470 -25.486 1.00 96.50 301 PHE A N 1
ATOM 2453 C CA . PHE A 1 301 ? 23.675 -6.648 -24.107 1.00 96.50 301 PHE A CA 1
ATOM 2454 C C . PHE A 1 301 ? 23.486 -8.060 -23.556 1.00 96.50 301 PHE A C 1
ATOM 2456 O O . PHE A 1 301 ? 24.225 -8.420 -22.640 1.00 96.50 301 PHE A O 1
ATOM 2463 N N . SER A 1 302 ? 22.601 -8.884 -24.124 1.00 96.88 302 SER A N 1
ATOM 2464 C CA . SER A 1 302 ? 22.510 -10.303 -23.757 1.00 96.88 302 SER A CA 1
ATOM 2465 C C . SER A 1 302 ? 23.693 -11.111 -24.312 1.00 96.88 302 SER A C 1
ATOM 2467 O O . SER A 1 302 ? 24.368 -10.713 -25.269 1.00 96.88 302 SER A O 1
ATOM 2469 N N . ALA A 1 303 ? 23.999 -12.248 -23.686 1.00 96.06 303 ALA A N 1
ATOM 2470 C CA . ALA A 1 303 ? 25.181 -13.043 -24.018 1.00 96.06 303 ALA A CA 1
ATOM 2471 C C . ALA A 1 303 ? 25.149 -13.646 -25.426 1.00 96.06 303 ALA A C 1
ATOM 2473 O O . ALA A 1 303 ? 26.183 -13.689 -26.089 1.00 96.06 303 ALA A O 1
ATOM 2474 N N . ASN A 1 304 ? 23.976 -14.096 -25.871 1.00 94.81 304 ASN A N 1
ATOM 2475 C CA . ASN A 1 304 ? 23.739 -14.626 -27.214 1.00 94.81 304 ASN A CA 1
ATOM 2476 C C . ASN A 1 304 ? 23.084 -13.602 -28.154 1.00 94.81 304 ASN A C 1
ATOM 2478 O O . ASN A 1 304 ? 22.711 -13.963 -29.265 1.00 94.81 304 ASN A O 1
ATOM 2482 N N . GLU A 1 305 ? 22.938 -12.354 -27.701 1.00 95.62 305 GLU A N 1
ATOM 2483 C CA . GLU A 1 305 ? 22.338 -11.247 -28.454 1.00 95.62 305 GLU A CA 1
ATOM 2484 C C . GLU A 1 305 ? 20.890 -11.517 -28.905 1.00 95.62 305 GLU A C 1
ATOM 2486 O O . GLU A 1 305 ? 20.393 -10.882 -29.830 1.00 95.62 305 GLU A O 1
ATOM 2491 N N . ALA A 1 306 ? 20.202 -12.456 -28.244 1.00 92.12 306 ALA A N 1
ATOM 2492 C CA . ALA A 1 306 ? 18.858 -12.892 -28.613 1.00 92.12 306 ALA A CA 1
ATOM 2493 C C . ALA A 1 306 ? 17.742 -12.107 -27.906 1.00 92.12 306 ALA A C 1
ATOM 2495 O O . ALA A 1 306 ? 16.582 -12.213 -28.300 1.00 92.12 306 ALA A O 1
ATOM 2496 N N . MET A 1 307 ? 18.061 -11.344 -26.853 1.00 95.69 307 MET A N 1
ATOM 2497 C CA . MET A 1 307 ? 17.055 -10.626 -26.067 1.00 95.69 307 MET A CA 1
ATOM 2498 C C . MET A 1 307 ? 17.540 -9.298 -25.488 1.00 95.69 307 MET A C 1
ATOM 2500 O O . MET A 1 307 ? 18.731 -9.077 -25.273 1.00 95.69 307 MET A O 1
ATOM 2504 N N . SER A 1 308 ? 16.571 -8.430 -25.215 1.00 97.50 308 SER A N 1
ATOM 2505 C CA . SER A 1 308 ? 16.683 -7.153 -24.506 1.00 97.50 308 SER A CA 1
ATOM 2506 C C . SER A 1 308 ? 15.589 -7.069 -23.438 1.00 97.50 308 SER A C 1
ATOM 2508 O O . SER A 1 308 ? 14.733 -7.951 -23.354 1.00 97.50 308 SER A O 1
ATOM 2510 N N . CYS A 1 309 ? 15.562 -6.004 -22.632 1.00 97.62 309 CYS A N 1
ATOM 2511 C CA . CYS A 1 309 ? 14.488 -5.808 -21.652 1.00 97.62 309 CYS A CA 1
ATOM 2512 C C . CYS A 1 309 ? 13.115 -5.760 -22.346 1.00 97.62 309 CYS A C 1
ATOM 2514 O O . CYS A 1 309 ? 12.148 -6.359 -21.877 1.00 97.62 309 CYS A O 1
ATOM 2516 N N . ALA A 1 310 ? 13.063 -5.133 -23.524 1.00 97.31 310 ALA A N 1
ATOM 2517 C CA . ALA A 1 310 ? 11.867 -5.044 -24.351 1.00 97.31 310 ALA A CA 1
ATOM 2518 C C . ALA A 1 310 ? 11.390 -6.386 -24.931 1.00 97.31 310 ALA A C 1
ATOM 2520 O O . ALA A 1 310 ? 10.273 -6.458 -25.424 1.00 97.31 310 ALA A O 1
ATOM 2521 N N . SER A 1 311 ? 12.191 -7.457 -24.872 1.00 96.25 311 SER A N 1
ATOM 2522 C CA . SER A 1 311 ? 11.747 -8.783 -25.334 1.00 96.25 311 SER A CA 1
ATOM 2523 C C . SER A 1 311 ? 10.657 -9.381 -24.433 1.00 96.25 311 SER A C 1
ATOM 2525 O O . SER A 1 311 ? 9.811 -10.122 -24.926 1.00 96.25 311 SER A O 1
ATOM 2527 N N . CYS A 1 312 ? 10.652 -9.024 -23.141 1.00 96.81 312 CYS A N 1
ATOM 2528 C CA . CYS A 1 312 ? 9.659 -9.476 -22.154 1.00 96.81 312 CYS A CA 1
ATOM 2529 C C . CYS A 1 312 ? 8.737 -8.345 -21.655 1.00 96.81 312 CYS A C 1
ATOM 2531 O O . CYS A 1 312 ? 7.738 -8.606 -20.985 1.00 96.81 312 CYS A O 1
ATOM 2533 N N . HIS A 1 313 ? 9.082 -7.087 -21.946 1.00 97.44 313 HIS A N 1
ATOM 2534 C CA . HIS A 1 313 ? 8.367 -5.895 -21.493 1.00 97.44 313 HIS A CA 1
ATOM 2535 C C . HIS A 1 313 ? 8.026 -4.987 -22.683 1.00 97.44 313 HIS A C 1
ATOM 2537 O O . HIS A 1 313 ? 8.678 -3.966 -22.911 1.00 97.44 313 HIS A O 1
ATOM 2543 N N . LEU A 1 314 ? 7.006 -5.372 -23.451 1.00 96.50 314 LEU A N 1
ATOM 2544 C CA . LEU A 1 314 ? 6.607 -4.718 -24.700 1.00 96.50 314 LEU A CA 1
ATOM 2545 C C . LEU A 1 314 ? 5.657 -3.533 -24.437 1.00 96.50 314 LEU A C 1
ATOM 2547 O O . LEU A 1 314 ? 4.618 -3.734 -23.797 1.00 96.50 314 LEU A O 1
ATOM 2551 N N . PRO A 1 315 ? 5.945 -2.311 -24.928 1.00 94.62 315 PRO A N 1
ATOM 2552 C CA . PRO A 1 315 ? 5.105 -1.131 -24.691 1.00 94.62 315 PRO A CA 1
ATOM 2553 C C . PRO A 1 315 ? 3.641 -1.309 -25.105 1.00 94.62 315 PRO A C 1
ATOM 2555 O O . PRO A 1 315 ? 2.739 -0.900 -24.373 1.00 94.62 315 PRO A O 1
ATOM 2558 N N . GLU A 1 316 ? 3.393 -1.957 -26.245 1.00 94.31 316 GLU A N 1
ATOM 2559 C CA . GLU A 1 316 ? 2.055 -2.231 -26.782 1.00 94.31 316 GLU A CA 1
ATOM 2560 C C . GLU A 1 316 ? 1.202 -3.125 -25.868 1.00 94.31 316 GLU A C 1
ATOM 2562 O O . GLU A 1 316 ? -0.024 -3.090 -25.944 1.00 94.31 316 GLU A O 1
ATOM 2567 N N . ASN A 1 317 ? 1.848 -3.864 -24.964 1.00 95.38 317 ASN A N 1
ATOM 2568 C CA . ASN A 1 317 ? 1.231 -4.780 -24.008 1.00 95.38 317 ASN A CA 1
ATOM 2569 C C . ASN A 1 317 ? 1.383 -4.273 -22.570 1.00 95.38 317 ASN A C 1
ATOM 2571 O O . ASN A 1 317 ? 1.595 -5.052 -21.638 1.00 95.38 317 ASN A O 1
ATOM 2575 N N . ALA A 1 318 ? 1.359 -2.952 -2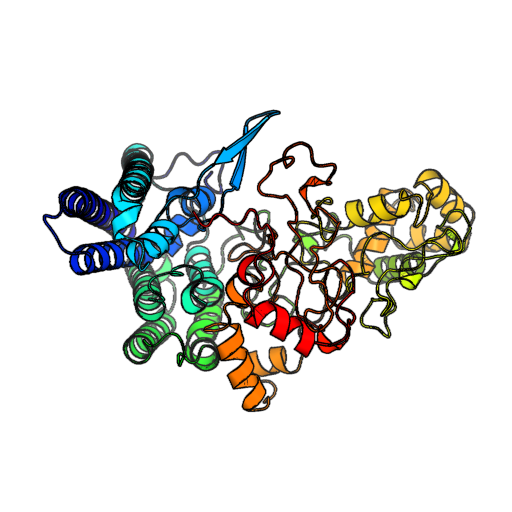2.390 1.00 95.56 318 ALA A N 1
ATOM 2576 C CA . ALA A 1 318 ? 1.571 -2.313 -21.098 1.00 95.56 318 ALA A CA 1
ATOM 2577 C C . ALA A 1 318 ? 2.883 -2.758 -20.416 1.00 95.56 318 ALA A C 1
ATOM 2579 O O . ALA A 1 318 ? 2.918 -2.975 -19.207 1.00 95.56 318 ALA A O 1
ATOM 2580 N N . TYR A 1 319 ? 3.965 -2.903 -21.185 1.00 97.12 319 TYR A N 1
ATOM 2581 C CA . TYR A 1 319 ? 5.271 -3.395 -20.728 1.00 97.12 319 TYR A CA 1
ATOM 2582 C C . TYR A 1 319 ? 5.240 -4.810 -20.122 1.00 97.12 319 TYR A C 1
ATOM 2584 O O . TYR A 1 319 ? 5.951 -5.094 -19.159 1.00 97.12 319 TYR A O 1
ATOM 2592 N N . THR A 1 320 ? 4.448 -5.702 -20.717 1.00 97.25 320 THR A N 1
ATOM 2593 C CA . THR A 1 320 ? 4.463 -7.163 -20.493 1.00 97.25 320 THR A CA 1
ATOM 2594 C C . THR A 1 320 ? 4.698 -7.897 -21.819 1.00 97.25 320 THR A C 1
ATOM 2596 O O . THR A 1 320 ? 4.879 -7.254 -22.853 1.00 97.25 320 THR A O 1
ATOM 2599 N N . ASP A 1 321 ? 4.681 -9.231 -21.830 1.00 97.19 321 ASP A N 1
ATOM 2600 C CA . ASP A 1 321 ? 4.756 -10.048 -23.053 1.00 97.19 321 ASP A CA 1
ATOM 2601 C C . ASP A 1 321 ? 3.472 -10.841 -23.366 1.00 97.19 321 ASP A C 1
ATOM 2603 O O . ASP A 1 321 ? 3.402 -11.542 -24.381 1.00 97.19 321 ASP A O 1
ATOM 2607 N N . LEU A 1 322 ? 2.451 -10.720 -22.509 1.00 97.31 322 LEU A N 1
ATOM 2608 C CA . LEU A 1 322 ? 1.197 -11.481 -22.547 1.00 97.31 322 LEU A CA 1
ATOM 2609 C C . LEU A 1 322 ? 1.391 -13.006 -22.621 1.00 97.31 322 LEU A C 1
ATOM 2611 O O . LEU A 1 322 ? 0.575 -13.721 -23.217 1.00 97.31 322 LEU A O 1
ATOM 2615 N N . LYS A 1 323 ? 2.485 -13.524 -22.053 1.00 97.44 323 LYS A N 1
ATOM 2616 C CA . LYS A 1 323 ? 2.759 -14.962 -21.945 1.00 97.44 323 LYS A CA 1
ATOM 2617 C C . LYS A 1 323 ? 2.524 -15.448 -20.523 1.00 97.44 323 LYS A C 1
ATOM 2619 O O . LYS A 1 323 ? 2.680 -14.708 -19.559 1.00 97.44 323 LYS A O 1
ATOM 2624 N N . GLN A 1 324 ? 2.217 -16.739 -20.387 1.00 97.19 324 GLN A N 1
ATOM 2625 C CA . GLN A 1 324 ? 2.196 -17.396 -19.079 1.00 97.19 324 GLN A CA 1
ATOM 2626 C C . GLN A 1 324 ? 3.545 -17.220 -18.364 1.00 97.19 324 GLN A C 1
ATOM 2628 O O . GLN A 1 324 ? 3.601 -16.747 -17.234 1.00 97.19 324 GLN A O 1
ATOM 2633 N N . LYS A 1 325 ? 4.641 -17.536 -19.062 1.00 97.31 325 LYS A N 1
ATOM 2634 C CA . LYS A 1 325 ? 6.022 -17.278 -18.641 1.00 97.31 325 LYS A CA 1
ATOM 2635 C C . LYS A 1 325 ? 6.828 -16.837 -19.858 1.00 97.31 325 LYS A C 1
ATOM 2637 O O . LYS A 1 325 ? 6.625 -17.377 -20.949 1.00 97.31 325 LYS A O 1
ATOM 2642 N N . SER A 1 326 ? 7.730 -15.879 -19.676 1.00 97.25 326 SER A N 1
ATOM 2643 C CA . SER A 1 326 ? 8.547 -15.354 -20.772 1.00 97.25 326 SER A CA 1
ATOM 2644 C C . SER A 1 326 ? 9.517 -16.397 -21.314 1.00 97.25 326 SER A C 1
ATOM 2646 O O . SER A 1 326 ? 9.992 -17.270 -20.581 1.00 97.25 326 SER A O 1
ATOM 2648 N N . ALA A 1 327 ? 9.837 -16.291 -22.602 1.00 96.44 327 ALA A N 1
ATOM 2649 C CA . ALA A 1 327 ? 10.854 -17.130 -23.220 1.00 96.44 327 ALA A CA 1
ATOM 2650 C C . ALA A 1 327 ? 12.228 -16.862 -22.587 1.00 96.44 327 ALA A C 1
ATOM 2652 O O . ALA A 1 327 ? 12.612 -15.714 -22.364 1.00 96.44 327 ALA A O 1
ATOM 2653 N N . SER A 1 328 ? 12.965 -17.933 -22.306 1.00 96.31 328 SER A N 1
ATOM 2654 C CA . SER A 1 328 ? 14.357 -17.851 -21.874 1.00 96.31 328 SER A CA 1
ATOM 2655 C C . SER A 1 328 ? 15.275 -17.555 -23.066 1.00 96.31 328 SER A C 1
ATOM 2657 O O . SER A 1 328 ? 14.910 -17.767 -24.223 1.00 96.31 328 SER A O 1
ATOM 2659 N N . ASN A 1 329 ? 16.503 -17.114 -22.795 1.00 94.56 329 ASN A N 1
ATOM 2660 C CA . ASN A 1 329 ? 17.571 -17.084 -23.798 1.00 94.56 329 ASN A CA 1
ATOM 2661 C C . ASN A 1 329 ? 18.024 -18.490 -24.239 1.00 94.56 329 ASN A C 1
ATOM 2663 O O . ASN A 1 329 ? 18.749 -18.607 -25.230 1.00 94.56 329 ASN A O 1
ATOM 2667 N N . VAL A 1 330 ? 17.625 -19.539 -23.513 1.00 93.62 330 VAL A N 1
ATOM 2668 C CA . VAL A 1 330 ? 17.834 -20.940 -23.871 1.00 93.62 330 VAL A CA 1
ATOM 2669 C C . VAL A 1 330 ? 16.617 -21.441 -24.641 1.00 93.62 330 VAL A C 1
ATOM 2671 O O . VAL A 1 330 ? 15.493 -21.434 -24.136 1.00 93.62 330 VAL A O 1
ATOM 2674 N N . GLU A 1 331 ? 16.853 -21.919 -25.861 1.00 92.12 331 GLU A N 1
ATOM 2675 C CA . GLU A 1 331 ? 15.804 -22.442 -26.735 1.00 92.12 331 GLU A CA 1
ATOM 2676 C C . GLU A 1 331 ? 14.971 -23.534 -26.039 1.00 92.12 331 GLU A C 1
ATOM 2678 O O . GLU A 1 331 ? 15.503 -24.447 -25.404 1.00 92.12 331 GLU A O 1
ATOM 2683 N N . GLY A 1 332 ? 13.644 -23.421 -26.148 1.00 93.69 332 GLY A N 1
ATOM 2684 C CA . GLY A 1 332 ? 12.694 -24.365 -25.556 1.00 93.69 332 GLY A CA 1
ATOM 2685 C C . GLY A 1 332 ? 12.478 -24.220 -24.045 1.00 93.69 332 GLY A C 1
ATOM 2686 O O . GLY A 1 332 ? 11.719 -25.007 -23.480 1.00 93.69 332 GLY A O 1
ATOM 2687 N N . LYS A 1 333 ? 13.100 -23.234 -23.383 1.00 96.12 333 LYS A N 1
ATOM 2688 C CA . LYS A 1 333 ? 12.878 -22.936 -21.961 1.00 96.12 333 LYS A CA 1
ATOM 2689 C C . LYS A 1 333 ? 12.118 -21.628 -21.753 1.00 96.12 333 LYS A C 1
ATOM 2691 O O . LYS A 1 333 ? 12.130 -20.729 -22.593 1.00 96.12 333 LYS A O 1
ATOM 2696 N N . THR A 1 334 ? 11.497 -21.508 -20.586 1.00 97.06 334 THR A N 1
ATOM 2697 C CA . THR A 1 334 ? 10.923 -20.258 -20.077 1.00 97.06 334 THR A CA 1
ATOM 2698 C C . THR A 1 334 ? 11.620 -19.858 -18.787 1.00 97.06 334 THR A C 1
ATOM 2700 O O . THR A 1 334 ? 12.196 -20.703 -18.099 1.00 97.06 334 THR A O 1
ATOM 2703 N N . VAL A 1 335 ? 11.511 -18.586 -18.417 1.00 95.88 335 VAL A N 1
ATOM 2704 C CA . VAL A 1 335 ? 11.809 -18.155 -17.045 1.00 95.88 335 VAL A CA 1
ATOM 2705 C C . VAL A 1 335 ? 10.783 -18.740 -16.061 1.00 95.88 335 VAL A C 1
ATOM 2707 O O . VAL A 1 335 ? 9.776 -19.333 -16.458 1.00 95.88 335 VAL A O 1
ATOM 2710 N N . LEU A 1 336 ? 11.035 -18.586 -14.758 1.00 95.38 336 LEU A N 1
ATOM 2711 C CA . LEU A 1 336 ? 10.207 -19.191 -13.708 1.00 95.38 336 LEU A CA 1
ATOM 2712 C C . LEU A 1 336 ? 8.797 -18.586 -13.598 1.00 95.38 336 LEU A C 1
ATOM 2714 O O . LEU A 1 336 ? 7.857 -19.315 -13.278 1.00 95.38 336 LEU A O 1
ATOM 2718 N N . ARG A 1 337 ? 8.650 -17.277 -13.836 1.00 97.00 337 ARG A N 1
ATOM 2719 C CA . ARG A 1 337 ? 7.443 -16.492 -13.524 1.00 97.00 337 ARG A CA 1
ATOM 2720 C C . ARG A 1 337 ? 6.947 -15.685 -14.725 1.00 97.00 337 ARG A C 1
ATOM 2722 O O . ARG A 1 337 ? 7.696 -15.451 -15.670 1.00 97.00 337 ARG A O 1
ATOM 2729 N N . ASN A 1 338 ? 5.692 -15.255 -14.662 1.00 98.00 338 ASN A N 1
ATOM 2730 C CA . ASN A 1 338 ? 5.121 -14.251 -15.556 1.00 98.00 338 ASN A CA 1
ATOM 2731 C C . ASN A 1 338 ? 5.928 -12.935 -15.496 1.00 98.00 338 ASN A C 1
ATOM 2733 O O . ASN A 1 338 ? 6.553 -12.629 -14.477 1.00 98.00 338 ASN A O 1
ATOM 2737 N N . SER A 1 339 ? 5.942 -12.176 -16.594 1.00 96.94 339 SER A N 1
ATOM 2738 C CA . SER A 1 339 ? 6.599 -10.867 -16.666 1.00 96.94 339 SER A CA 1
ATOM 2739 C C . SER A 1 339 ? 5.639 -9.767 -16.194 1.00 96.94 339 SER A C 1
ATOM 2741 O O . SER A 1 339 ? 4.651 -9.497 -16.884 1.00 96.94 339 SER A O 1
ATOM 2743 N N . PRO A 1 340 ? 5.896 -9.108 -15.046 1.00 96.44 340 PRO A N 1
ATOM 2744 C CA . PRO A 1 340 ? 5.015 -8.056 -14.558 1.00 96.44 340 PRO A CA 1
ATOM 2745 C C . PRO A 1 340 ? 5.140 -6.796 -15.421 1.00 96.44 340 PRO A C 1
ATOM 2747 O O . PRO A 1 340 ? 6.192 -6.518 -15.998 1.00 96.44 340 PRO A O 1
ATOM 2750 N N . SER A 1 341 ? 4.084 -5.981 -15.448 1.00 96.38 341 SER A N 1
ATOM 2751 C CA . SER A 1 341 ? 4.128 -4.673 -16.107 1.00 96.38 341 SER A CA 1
ATOM 2752 C C . SER A 1 341 ? 5.201 -3.772 -15.491 1.00 96.38 341 SER A C 1
ATOM 2754 O O . SER A 1 341 ? 5.370 -3.737 -14.269 1.00 96.38 341 SER A O 1
ATOM 2756 N N . LEU A 1 342 ? 5.891 -2.995 -16.333 1.00 96.38 342 LEU A N 1
ATOM 2757 C CA . LEU A 1 342 ? 6.778 -1.923 -15.868 1.00 96.38 342 LEU A CA 1
ATOM 2758 C 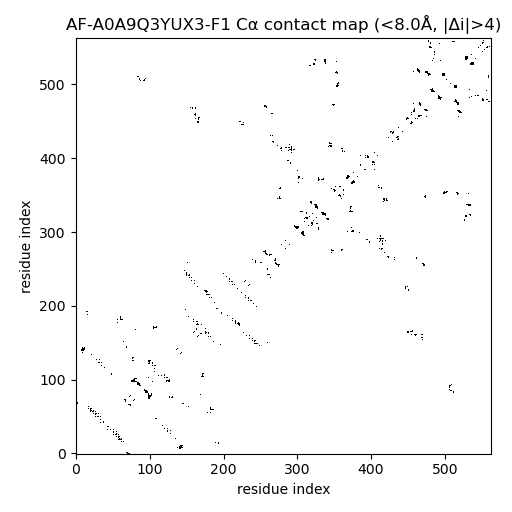C . LEU A 1 342 ? 6.048 -0.603 -15.594 1.00 96.38 342 LEU A C 1
ATOM 2760 O O . LEU A 1 342 ? 6.653 0.302 -15.018 1.00 96.38 342 LEU A O 1
ATOM 2764 N N . TYR A 1 343 ? 4.766 -0.474 -15.955 1.00 94.44 343 TYR A N 1
ATOM 2765 C CA . TYR A 1 343 ? 4.013 0.727 -15.608 1.00 94.44 343 TYR A CA 1
ATOM 2766 C C . TYR A 1 343 ? 3.892 0.866 -14.091 1.00 94.44 343 TYR A C 1
ATOM 2768 O O . TYR A 1 343 ? 3.433 -0.039 -13.398 1.00 94.44 343 TYR A O 1
ATOM 2776 N N . ASN A 1 344 ? 4.285 2.032 -13.584 1.00 93.44 344 ASN A N 1
ATOM 2777 C CA . ASN A 1 344 ? 4.336 2.377 -12.166 1.00 93.44 344 ASN A CA 1
ATOM 2778 C C . ASN A 1 344 ? 5.297 1.502 -11.332 1.00 93.44 344 ASN A C 1
ATOM 2780 O O . ASN A 1 344 ? 5.335 1.629 -10.109 1.00 93.44 344 ASN A O 1
ATOM 2784 N N . ALA A 1 345 ? 6.128 0.659 -11.960 1.00 94.19 345 ALA A N 1
ATOM 2785 C CA . ALA A 1 345 ? 7.027 -0.258 -11.253 1.00 94.19 345 ALA A CA 1
ATOM 2786 C C . ALA A 1 345 ? 8.109 0.459 -10.431 1.00 94.19 345 ALA A C 1
ATOM 2788 O O . ALA A 1 345 ? 8.665 -0.132 -9.506 1.00 94.19 345 ALA A O 1
ATOM 2789 N N . VAL A 1 346 ? 8.386 1.732 -10.740 1.00 94.19 346 VAL A N 1
ATOM 2790 C CA . VAL A 1 346 ? 9.279 2.584 -9.945 1.00 94.19 346 VAL A CA 1
ATOM 2791 C C . VAL A 1 346 ? 8.790 2.760 -8.509 1.00 94.19 346 VAL A C 1
ATOM 2793 O O . VAL A 1 346 ? 9.614 2.855 -7.608 1.00 94.19 346 VAL A O 1
ATOM 2796 N N . PHE A 1 347 ? 7.476 2.747 -8.262 1.00 94.69 347 PHE A N 1
ATOM 2797 C CA . PHE A 1 347 ? 6.904 2.921 -6.925 1.00 94.69 347 PHE A CA 1
ATOM 2798 C C . PHE A 1 347 ? 6.914 1.599 -6.148 1.00 94.69 347 PHE A C 1
ATOM 2800 O O . PHE A 1 347 ? 5.886 0.963 -5.904 1.00 94.69 347 PHE A O 1
ATOM 2807 N N . ALA A 1 348 ? 8.114 1.158 -5.778 1.00 94.44 348 ALA A N 1
ATOM 2808 C CA . ALA A 1 348 ? 8.337 -0.042 -4.989 1.00 94.44 348 ALA A CA 1
ATOM 2809 C C . ALA A 1 348 ? 9.634 0.047 -4.178 1.00 94.44 348 ALA A C 1
ATOM 2811 O O . ALA A 1 348 ? 10.673 0.489 -4.659 1.00 94.44 348 ALA A O 1
ATOM 2812 N N . LYS A 1 349 ? 9.596 -0.453 -2.946 1.00 93.56 349 LYS A N 1
ATOM 2813 C CA . LYS A 1 349 ? 10.775 -0.691 -2.101 1.00 93.56 349 LYS A CA 1
ATOM 2814 C C . LYS A 1 349 ? 11.354 -2.082 -2.242 1.00 93.56 349 LYS A C 1
ATOM 2816 O O . LYS A 1 349 ? 12.503 -2.311 -1.869 1.00 93.56 349 LYS A O 1
ATOM 2821 N N . ARG A 1 350 ? 10.569 -3.020 -2.765 1.00 93.94 350 ARG A N 1
ATOM 2822 C CA . ARG A 1 350 ? 11.024 -4.372 -3.074 1.00 93.94 350 ARG A CA 1
ATOM 2823 C C . ARG A 1 350 ? 10.546 -4.777 -4.463 1.00 93.94 350 ARG A C 1
ATOM 2825 O O . ARG A 1 350 ? 9.394 -4.543 -4.829 1.00 93.94 350 ARG A O 1
ATOM 2832 N N . PHE A 1 351 ? 11.437 -5.366 -5.247 1.00 95.50 351 PHE A N 1
ATOM 2833 C CA . PHE A 1 351 ? 11.213 -5.762 -6.639 1.00 95.50 351 PHE A CA 1
ATOM 2834 C C . PHE A 1 351 ? 11.203 -7.288 -6.773 1.00 95.50 351 PHE A C 1
ATOM 2836 O O . PHE A 1 351 ? 11.753 -7.984 -5.918 1.00 95.50 351 PHE A O 1
ATOM 2843 N N . PHE A 1 352 ? 10.633 -7.772 -7.885 1.00 96.88 352 PHE A N 1
ATOM 2844 C CA . PHE A 1 352 ? 10.223 -9.163 -8.130 1.00 96.88 352 PHE A CA 1
ATOM 2845 C C . PHE A 1 352 ? 9.049 -9.636 -7.259 1.00 96.88 352 PHE A C 1
ATOM 2847 O O . PHE A 1 352 ? 8.783 -9.083 -6.195 1.00 96.88 352 PHE A O 1
ATOM 2854 N N . TYR A 1 353 ? 8.368 -10.697 -7.709 1.00 97.00 353 TYR A N 1
ATOM 2855 C CA . TYR A 1 353 ? 7.286 -11.340 -6.955 1.00 97.00 353 TYR A CA 1
ATOM 2856 C C . TYR A 1 353 ? 7.743 -11.914 -5.603 1.00 97.00 353 TYR A C 1
ATOM 2858 O O . TYR A 1 353 ? 6.961 -11.941 -4.672 1.00 97.00 353 TYR A O 1
ATOM 2866 N N . ASP A 1 354 ? 9.003 -12.329 -5.458 1.00 95.75 354 ASP A N 1
ATOM 2867 C CA . ASP A 1 354 ? 9.574 -12.820 -4.187 1.00 95.75 354 ASP A CA 1
ATOM 2868 C C . ASP A 1 354 ? 10.280 -11.722 -3.378 1.00 95.75 354 ASP A C 1
ATOM 2870 O O . ASP A 1 354 ? 11.003 -12.012 -2.425 1.00 95.75 354 ASP A O 1
ATOM 2874 N N . MET A 1 355 ? 10.130 -10.460 -3.793 1.00 95.25 355 MET A N 1
ATOM 2875 C CA . MET A 1 355 ? 10.707 -9.290 -3.134 1.00 95.25 355 MET A CA 1
ATOM 2876 C C . MET A 1 355 ? 12.237 -9.304 -3.008 1.00 95.25 355 MET A C 1
ATOM 2878 O O . MET A 1 355 ? 12.775 -8.512 -2.246 1.00 95.25 355 MET A O 1
ATOM 2882 N N . ARG A 1 356 ? 12.992 -10.142 -3.733 1.00 95.00 356 ARG A N 1
ATOM 2883 C CA . ARG A 1 356 ? 14.434 -10.334 -3.463 1.00 95.00 356 ARG A CA 1
ATOM 2884 C C . ARG A 1 356 ? 15.336 -9.114 -3.710 1.00 95.00 356 ARG A C 1
ATOM 2886 O O . ARG A 1 356 ? 16.452 -9.084 -3.191 1.00 95.00 356 ARG A O 1
ATOM 2893 N N . ALA A 1 357 ? 14.897 -8.121 -4.485 1.00 94.69 357 ALA A N 1
ATOM 2894 C CA . ALA A 1 357 ? 15.680 -6.917 -4.799 1.00 94.69 357 ALA A CA 1
ATOM 2895 C C . ALA A 1 357 ? 15.146 -5.675 -4.059 1.00 94.69 357 ALA A C 1
ATOM 2897 O O . ALA A 1 357 ? 13.941 -5.506 -3.929 1.00 94.69 357 ALA A O 1
ATOM 2898 N N . PHE A 1 358 ? 16.031 -4.809 -3.559 1.00 91.56 358 PHE A N 1
ATOM 2899 C CA . PHE A 1 358 ? 15.715 -3.641 -2.713 1.00 91.56 358 PHE A CA 1
ATOM 2900 C C . PHE A 1 358 ? 15.556 -2.319 -3.481 1.00 91.56 358 PHE A C 1
ATOM 2902 O O . PHE A 1 358 ? 15.132 -1.320 -2.910 1.00 91.56 358 PHE A O 1
ATOM 2909 N N . TYR A 1 359 ? 15.956 -2.283 -4.747 1.00 88.75 359 TYR A N 1
ATOM 2910 C CA . TYR A 1 359 ? 15.866 -1.108 -5.612 1.00 88.75 359 TYR A CA 1
ATOM 2911 C C . TYR A 1 359 ? 15.931 -1.549 -7.077 1.00 88.75 359 TYR A C 1
ATOM 2913 O O . TYR A 1 359 ? 16.372 -2.666 -7.383 1.00 88.75 359 TYR A O 1
ATOM 2921 N N . LEU A 1 360 ? 15.491 -0.674 -7.978 1.00 90.75 360 LEU A N 1
ATOM 2922 C CA . LEU A 1 360 ? 15.353 -0.960 -9.405 1.00 90.75 360 LEU A CA 1
ATOM 2923 C C . LEU A 1 360 ? 16.676 -1.410 -10.046 1.00 90.75 360 LEU A C 1
ATOM 2925 O O . LEU A 1 360 ? 16.721 -2.354 -10.829 1.00 90.75 360 LEU A O 1
ATOM 2929 N N . GLU A 1 361 ? 17.788 -0.788 -9.671 1.00 91.38 361 GLU A N 1
ATOM 2930 C CA . GLU A 1 361 ? 19.105 -1.101 -10.224 1.00 91.38 361 GLU A CA 1
ATOM 2931 C C . GLU A 1 361 ? 19.584 -2.502 -9.821 1.00 91.38 361 GLU A C 1
ATOM 2933 O O . GLU A 1 361 ? 20.262 -3.163 -10.607 1.00 91.38 361 GLU A O 1
ATOM 2938 N N . GLN A 1 362 ? 19.210 -2.975 -8.625 1.00 93.31 362 GLN A N 1
ATOM 2939 C CA . GLN A 1 362 ? 19.477 -4.349 -8.195 1.00 93.31 362 GLN A CA 1
ATOM 2940 C C . GLN A 1 362 ? 18.584 -5.347 -8.938 1.00 93.31 362 GLN A C 1
ATOM 2942 O O . GLN A 1 362 ? 19.027 -6.450 -9.253 1.00 93.31 362 GLN A O 1
ATOM 2947 N N . GLN A 1 363 ? 17.339 -4.968 -9.241 1.00 95.31 363 GLN A N 1
ATOM 2948 C CA . GLN A 1 363 ? 16.452 -5.778 -10.074 1.00 95.31 363 GLN A CA 1
ATOM 2949 C C . GLN A 1 363 ? 17.078 -6.001 -11.458 1.00 95.31 363 GLN A C 1
ATOM 2951 O O . GLN A 1 363 ? 17.231 -7.151 -11.872 1.00 95.31 363 GLN A O 1
ATOM 2956 N N . ALA A 1 364 ? 17.531 -4.929 -12.115 1.00 94.56 364 ALA A N 1
ATOM 2957 C CA . ALA A 1 364 ? 18.206 -5.016 -13.409 1.00 94.56 364 ALA A CA 1
ATOM 2958 C C . ALA A 1 364 ? 19.500 -5.845 -13.337 1.00 94.56 364 ALA A C 1
ATOM 2960 O O . ALA A 1 364 ? 19.782 -6.638 -14.232 1.00 94.56 364 ALA A O 1
ATOM 2961 N N . GLU A 1 365 ? 20.275 -5.707 -12.256 1.00 95.88 365 GLU A N 1
ATOM 2962 C CA . GLU A 1 365 ? 21.460 -6.535 -12.016 1.00 95.88 365 GLU A CA 1
ATOM 2963 C C . GLU A 1 365 ? 21.116 -8.031 -11.972 1.00 95.88 365 GLU A C 1
ATOM 2965 O O . GLU A 1 365 ? 21.788 -8.828 -12.624 1.00 95.88 365 GLU A O 1
ATOM 2970 N N . HIS A 1 366 ? 20.059 -8.424 -11.259 1.00 96.19 366 HIS A N 1
ATOM 2971 C CA . HIS A 1 366 ? 19.649 -9.828 -11.191 1.00 96.19 366 HIS A CA 1
ATOM 2972 C C . HIS A 1 366 ? 19.295 -10.393 -12.578 1.00 96.19 366 HIS A C 1
ATOM 2974 O O . HIS A 1 366 ? 19.698 -11.514 -12.871 1.00 96.19 366 HIS A O 1
ATOM 2980 N N . VAL A 1 367 ? 18.614 -9.619 -13.435 1.00 96.94 367 VAL A N 1
ATOM 2981 C CA . VAL A 1 367 ? 18.284 -10.021 -14.820 1.00 96.94 367 VAL A CA 1
ATOM 2982 C C . VAL A 1 367 ? 19.545 -10.178 -15.674 1.00 96.94 367 VAL A C 1
ATOM 2984 O O . VAL A 1 367 ? 19.685 -11.160 -16.401 1.00 96.94 367 VAL A O 1
ATOM 2987 N N . ILE A 1 368 ? 20.496 -9.244 -15.549 1.00 97.88 368 ILE A N 1
ATOM 2988 C CA . ILE A 1 368 ? 21.778 -9.261 -16.276 1.00 97.88 368 ILE A CA 1
ATOM 2989 C C . ILE A 1 368 ? 22.552 -10.559 -16.007 1.00 97.88 368 ILE A C 1
ATOM 2991 O O . ILE A 1 368 ? 23.051 -11.185 -16.944 1.00 97.88 368 ILE A O 1
ATOM 2995 N N . TYR A 1 369 ? 22.631 -10.970 -14.740 1.00 97.69 369 TYR A N 1
ATOM 2996 C CA . TYR A 1 369 ? 23.382 -12.157 -14.320 1.00 97.69 369 TYR A CA 1
ATOM 2997 C C . TYR A 1 369 ? 22.601 -13.474 -14.427 1.00 97.69 369 TYR A C 1
ATOM 2999 O O . TYR A 1 369 ? 23.206 -14.541 -14.300 1.00 97.69 369 TYR A O 1
ATOM 3007 N N . ASN A 1 370 ? 21.282 -13.441 -14.631 1.00 96.94 370 ASN A N 1
ATOM 3008 C CA . ASN A 1 370 ? 20.476 -14.656 -14.697 1.00 96.94 370 ASN A CA 1
ATOM 3009 C C . ASN A 1 370 ? 20.790 -15.453 -15.973 1.00 96.94 370 ASN A C 1
ATOM 3011 O O . ASN A 1 370 ? 20.747 -14.922 -17.083 1.00 96.94 370 ASN A O 1
ATOM 3015 N N . GLN A 1 371 ? 21.092 -16.741 -15.801 1.00 96.44 371 GLN A N 1
ATOM 3016 C CA . GLN A 1 371 ? 21.470 -17.655 -16.879 1.00 96.44 371 GLN A CA 1
ATOM 3017 C C . GLN A 1 371 ? 20.344 -17.899 -17.884 1.00 96.44 371 GLN A C 1
ATOM 3019 O O . GLN A 1 371 ? 20.645 -18.095 -19.059 1.00 96.44 371 GLN A O 1
ATO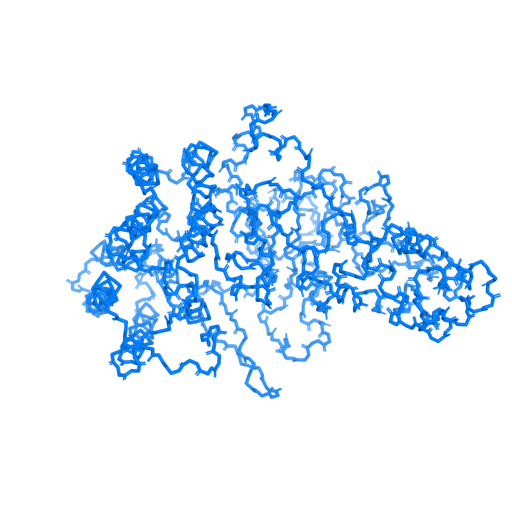M 3024 N N . ASP A 1 372 ? 19.088 -17.836 -17.439 1.00 96.50 372 ASP A N 1
ATOM 3025 C CA . ASP A 1 372 ? 17.910 -18.022 -18.290 1.00 96.50 372 ASP A CA 1
ATOM 3026 C C . ASP A 1 372 ? 17.439 -16.707 -18.947 1.00 96.50 372 ASP A C 1
ATOM 3028 O O . ASP A 1 372 ? 16.544 -16.739 -19.792 1.00 96.50 372 ASP A O 1
ATOM 3032 N N . GLU A 1 373 ? 18.033 -15.561 -18.583 1.00 97.06 373 GLU A N 1
ATOM 3033 C CA . GLU A 1 373 ? 17.722 -14.230 -19.128 1.00 97.06 373 GLU A CA 1
ATOM 3034 C C . GLU A 1 373 ? 18.934 -13.667 -19.900 1.00 97.06 373 GLU A C 1
ATOM 3036 O O . GLU A 1 373 ? 19.285 -14.165 -20.965 1.00 97.06 373 GLU A O 1
ATOM 3041 N N . PHE A 1 374 ? 19.632 -12.637 -19.412 1.00 97.94 374 PHE A N 1
ATOM 3042 C CA . PHE A 1 374 ? 20.720 -12.023 -20.190 1.00 97.94 374 PHE A CA 1
ATOM 3043 C C . PHE A 1 374 ? 22.011 -12.855 -20.190 1.00 97.94 374 PHE A C 1
ATOM 3045 O O . PHE A 1 374 ? 22.795 -12.748 -21.136 1.00 97.94 374 PHE A O 1
ATOM 3052 N N . ASN A 1 375 ? 22.240 -13.670 -19.154 1.00 97.75 375 ASN A N 1
ATOM 3053 C CA . ASN A 1 375 ? 23.400 -14.553 -18.972 1.00 97.75 375 ASN A CA 1
ATOM 3054 C C . ASN A 1 375 ? 24.764 -13.876 -19.206 1.00 97.75 375 ASN A C 1
ATOM 3056 O O . ASN A 1 375 ? 25.688 -14.438 -19.800 1.00 97.75 375 ASN A O 1
ATOM 3060 N N . THR A 1 376 ? 24.892 -12.628 -18.770 1.00 97.56 376 THR A N 1
ATOM 3061 C CA . THR A 1 376 ? 26.065 -11.785 -19.013 1.00 97.56 376 THR A CA 1
ATOM 3062 C C . THR A 1 376 ? 26.538 -11.140 -17.710 1.00 97.56 376 THR A C 1
ATOM 3064 O O . THR A 1 376 ? 26.131 -11.520 -16.615 1.00 97.56 376 THR A O 1
ATOM 3067 N N . ASP A 1 377 ? 27.447 -10.178 -17.813 1.00 97.56 377 ASP A N 1
ATOM 3068 C CA . ASP A 1 377 ? 27.928 -9.393 -16.686 1.00 97.56 377 ASP A CA 1
ATOM 3069 C C . ASP A 1 377 ? 28.174 -7.935 -17.103 1.00 97.56 377 ASP A C 1
ATOM 3071 O O . ASP A 1 377 ? 28.261 -7.592 -18.288 1.00 97.56 377 ASP A O 1
ATOM 3075 N N . TYR A 1 378 ? 28.307 -7.047 -16.115 1.00 97.12 378 TYR A N 1
ATOM 3076 C CA . TYR A 1 378 ? 28.552 -5.630 -16.387 1.0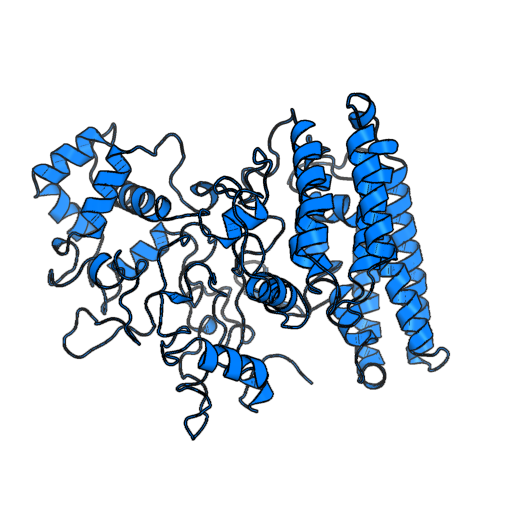0 97.12 378 TYR A CA 1
ATOM 3077 C C . TYR A 1 378 ? 29.875 -5.361 -17.108 1.00 97.12 378 TYR A C 1
ATOM 3079 O O . TYR A 1 378 ? 29.970 -4.355 -17.809 1.00 97.12 378 TYR A O 1
ATOM 3087 N N . GLN A 1 379 ? 30.897 -6.208 -16.954 1.00 97.38 379 GLN A N 1
ATOM 3088 C CA . GLN A 1 379 ? 32.182 -6.005 -17.625 1.00 97.38 379 GLN A CA 1
ATOM 3089 C C . GLN A 1 379 ? 32.012 -6.159 -19.140 1.00 97.38 379 GLN A C 1
ATOM 3091 O O . GLN A 1 379 ? 32.465 -5.293 -19.893 1.00 97.38 379 GLN A O 1
ATOM 3096 N N . LYS A 1 380 ? 31.297 -7.197 -19.582 1.00 97.94 380 LYS A N 1
ATOM 3097 C CA . LYS A 1 380 ? 30.965 -7.425 -20.995 1.00 97.94 380 LYS A CA 1
ATOM 3098 C C . LYS A 1 380 ? 30.075 -6.321 -21.559 1.00 97.94 380 LYS A C 1
ATOM 3100 O O . LYS A 1 380 ? 30.370 -5.800 -22.631 1.00 97.94 380 LYS A O 1
ATOM 3105 N N . ILE A 1 381 ? 29.035 -5.910 -20.829 1.00 97.75 381 ILE A N 1
ATOM 3106 C CA . ILE A 1 381 ? 28.157 -4.801 -21.247 1.00 97.75 381 ILE A CA 1
ATOM 3107 C C . ILE A 1 381 ? 28.965 -3.510 -21.429 1.00 97.75 381 ILE A C 1
ATOM 3109 O O . ILE A 1 381 ? 28.871 -2.847 -22.462 1.00 97.75 381 ILE A O 1
ATOM 3113 N N . VAL A 1 382 ? 29.809 -3.164 -20.453 1.00 97.69 382 VAL A N 1
ATOM 3114 C CA . VAL A 1 382 ? 30.664 -1.971 -20.519 1.00 97.69 382 VAL A CA 1
ATOM 3115 C C . VAL A 1 382 ? 31.644 -2.054 -21.687 1.00 97.69 382 VAL A C 1
ATOM 3117 O O . VAL A 1 382 ? 31.897 -1.032 -22.325 1.00 97.69 382 VAL A O 1
ATOM 3120 N N . GLN A 1 383 ? 32.178 -3.234 -22.002 1.00 97.06 383 GLN A N 1
ATOM 3121 C CA . GLN A 1 383 ? 33.017 -3.424 -23.183 1.00 97.06 383 GLN A CA 1
ATOM 3122 C C . GLN A 1 383 ? 32.233 -3.144 -24.474 1.00 97.06 383 GLN A C 1
ATOM 3124 O O . GLN A 1 383 ? 32.663 -2.300 -25.258 1.00 97.06 383 GLN A O 1
ATOM 3129 N N . LYS A 1 384 ? 31.043 -3.735 -24.646 1.00 96.69 384 LYS A N 1
ATOM 3130 C CA . LYS A 1 384 ? 30.177 -3.504 -25.820 1.00 96.69 384 LYS A CA 1
ATOM 3131 C C . LYS A 1 384 ? 29.828 -2.019 -26.002 1.00 96.69 384 LYS A C 1
ATOM 3133 O O . LYS A 1 384 ? 29.959 -1.469 -27.097 1.00 96.69 384 LYS A O 1
ATOM 3138 N N . LEU A 1 385 ? 29.485 -1.330 -24.912 1.00 97.00 385 LEU A N 1
ATOM 3139 C CA . LEU A 1 385 ? 29.239 0.118 -24.906 1.00 97.00 385 LEU A CA 1
ATOM 3140 C C . LEU A 1 385 ? 30.485 0.934 -25.292 1.00 97.00 385 LEU A C 1
ATOM 3142 O O . LEU A 1 385 ? 30.376 1.930 -26.007 1.00 97.00 385 LEU A O 1
ATOM 3146 N N . ASN A 1 386 ? 31.670 0.529 -24.824 1.00 96.12 386 ASN A N 1
ATOM 3147 C CA . ASN A 1 386 ? 32.932 1.184 -25.172 1.00 96.12 386 ASN A CA 1
ATOM 3148 C C . ASN A 1 386 ? 33.363 0.913 -26.612 1.00 96.12 386 ASN A C 1
ATOM 3150 O O . ASN A 1 386 ? 34.043 1.759 -27.191 1.00 96.12 386 ASN A O 1
ATOM 3154 N N . ASP A 1 387 ? 32.985 -0.206 -27.215 1.00 96.50 387 ASP A N 1
ATOM 3155 C CA . ASP A 1 387 ? 33.329 -0.513 -28.604 1.00 96.50 387 ASP A CA 1
ATOM 3156 C C . ASP A 1 387 ? 32.418 0.245 -29.584 1.00 96.50 387 ASP A C 1
ATOM 3158 O O . ASP A 1 387 ? 32.872 0.717 -30.634 1.00 96.50 387 ASP A O 1
ATOM 3162 N N . ASN A 1 388 ? 31.176 0.527 -29.186 1.00 97.12 388 ASN A N 1
ATOM 3163 C CA . ASN A 1 388 ? 30.226 1.307 -29.972 1.00 97.12 388 ASN A CA 1
ATOM 3164 C C . ASN A 1 388 ? 30.521 2.828 -29.926 1.00 97.12 388 ASN A C 1
ATOM 3166 O O . ASN A 1 388 ? 30.497 3.489 -28.883 1.00 97.12 388 ASN A O 1
ATOM 3170 N N . LYS A 1 389 ? 30.802 3.429 -31.094 1.00 96.69 389 LYS A N 1
ATOM 3171 C CA . LYS A 1 389 ? 31.106 4.872 -31.221 1.00 96.69 389 LYS A CA 1
ATOM 3172 C C . LYS A 1 389 ? 29.933 5.776 -30.839 1.00 96.69 389 LYS A C 1
ATOM 3174 O O . LYS A 1 389 ? 30.171 6.885 -30.358 1.00 96.69 389 LYS A O 1
ATOM 3179 N N . GLU A 1 390 ? 28.706 5.328 -31.063 1.00 96.38 390 GLU A N 1
ATOM 3180 C CA . GLU A 1 390 ? 27.501 6.101 -30.785 1.00 96.38 390 GLU A CA 1
ATOM 3181 C C . GLU A 1 390 ? 27.236 6.179 -29.279 1.00 96.38 390 GLU A C 1
ATOM 3183 O O . GLU A 1 390 ? 27.135 7.282 -28.744 1.00 96.38 390 GLU A O 1
ATOM 3188 N N . TYR A 1 391 ? 27.296 5.048 -28.566 1.00 97.38 391 TYR A N 1
ATOM 3189 C CA . TYR A 1 391 ? 27.182 5.039 -27.103 1.00 97.38 391 TYR A CA 1
ATOM 3190 C C . TYR A 1 391 ? 28.272 5.881 -26.436 1.00 97.38 391 TYR A C 1
ATOM 3192 O O . TYR A 1 391 ? 27.978 6.689 -25.557 1.00 97.38 391 TYR A O 1
ATOM 3200 N N . LYS A 1 392 ? 29.525 5.818 -26.907 1.00 96.38 392 LYS A N 1
ATOM 3201 C CA . LYS A 1 392 ? 30.586 6.726 -26.427 1.00 96.38 392 LYS A CA 1
ATOM 3202 C C . LYS A 1 392 ? 30.226 8.206 -26.563 1.00 96.38 392 LYS A C 1
ATOM 3204 O O . LYS A 1 392 ? 30.596 9.002 -25.699 1.00 96.38 392 LYS A O 1
ATOM 3209 N N . LYS A 1 393 ? 29.546 8.598 -27.643 1.00 95.75 393 LYS A N 1
ATOM 3210 C CA . LYS A 1 393 ? 29.097 9.981 -27.854 1.00 95.75 393 LYS A CA 1
ATOM 3211 C C . LYS A 1 393 ? 27.954 10.338 -26.900 1.00 95.75 393 LYS A C 1
ATOM 3213 O O . LYS A 1 393 ? 27.991 11.412 -26.304 1.00 95.75 393 LYS A O 1
ATOM 3218 N N . GLU A 1 394 ? 26.979 9.452 -26.734 1.00 96.00 394 GLU A N 1
ATOM 3219 C CA . GLU A 1 394 ? 25.821 9.664 -25.857 1.00 96.00 394 GLU A CA 1
ATOM 3220 C C . GLU A 1 394 ? 26.220 9.732 -24.377 1.00 96.00 394 GLU A C 1
ATOM 3222 O O . GLU A 1 394 ? 25.868 10.692 -23.694 1.00 96.00 394 GLU A O 1
ATOM 3227 N N . PHE A 1 395 ? 27.061 8.813 -23.891 1.00 97.00 395 PHE A N 1
ATOM 3228 C CA . PHE A 1 395 ? 27.557 8.850 -22.510 1.00 97.00 395 PHE A CA 1
ATOM 3229 C C . PHE A 1 395 ? 28.364 10.122 -22.214 1.00 97.00 395 PHE A C 1
ATOM 3231 O O . PHE A 1 395 ? 28.226 10.690 -21.132 1.00 97.00 395 PHE A O 1
ATOM 3238 N N . LYS A 1 396 ? 29.159 10.623 -23.172 1.00 95.00 396 LYS A N 1
ATOM 3239 C CA . LYS A 1 396 ? 29.854 11.921 -23.047 1.00 95.00 396 LYS A CA 1
ATOM 3240 C C . LYS A 1 396 ? 28.905 13.117 -23.024 1.00 95.00 396 LYS A C 1
ATOM 3242 O O . LYS A 1 396 ? 29.247 14.137 -22.436 1.00 95.00 396 LYS A O 1
ATOM 3247 N N . LYS A 1 397 ? 27.749 13.013 -23.685 1.00 94.00 397 LYS A N 1
ATOM 3248 C CA . LYS A 1 397 ? 26.721 14.060 -23.687 1.00 94.00 397 LYS A CA 1
ATOM 3249 C C . LYS A 1 397 ? 26.005 14.126 -22.335 1.00 94.00 397 LYS A C 1
ATOM 3251 O O . LYS A 1 397 ? 25.752 15.219 -21.842 1.00 94.00 397 LYS A O 1
ATOM 3256 N N . VAL A 1 398 ? 25.691 12.968 -21.757 1.00 94.56 398 VAL A N 1
ATOM 3257 C CA . VAL A 1 398 ? 24.859 12.848 -20.549 1.00 94.56 398 VAL A CA 1
ATOM 3258 C C . VAL A 1 398 ? 25.672 12.989 -19.259 1.00 94.56 398 VAL A C 1
ATOM 3260 O O . VAL A 1 398 ? 25.263 13.681 -18.326 1.00 94.56 398 VAL A O 1
ATOM 3263 N N . PHE A 1 399 ? 26.847 12.362 -19.182 1.00 93.38 399 PHE A N 1
ATOM 3264 C CA . PHE A 1 399 ? 27.656 12.337 -17.965 1.00 93.38 399 PHE A CA 1
ATOM 3265 C C . PHE A 1 399 ? 28.839 13.295 -18.068 1.00 93.38 399 PHE A C 1
ATOM 3267 O O . PHE A 1 399 ? 29.622 13.236 -19.011 1.00 93.38 399 PHE A O 1
ATOM 3274 N N . LYS A 1 400 ? 29.027 14.141 -17.045 1.00 85.25 400 LYS A N 1
ATOM 3275 C CA . LYS A 1 400 ? 30.120 15.134 -17.005 1.00 85.25 400 LYS A CA 1
ATOM 3276 C C . LYS A 1 400 ? 31.516 14.521 -17.146 1.00 85.25 400 LYS A C 1
ATOM 3278 O O . LYS A 1 400 ? 32.408 15.169 -17.676 1.00 85.25 400 LYS A O 1
ATOM 3283 N N . ASP A 1 401 ? 31.715 13.303 -16.647 1.00 85.38 401 ASP A N 1
ATOM 3284 C CA . ASP A 1 401 ? 32.977 12.567 -16.772 1.00 85.38 401 ASP A CA 1
ATOM 3285 C C . ASP A 1 401 ? 33.030 11.667 -18.018 1.00 85.38 401 ASP A C 1
ATOM 3287 O O . ASP A 1 401 ? 34.063 11.056 -18.290 1.00 85.38 401 ASP A O 1
ATOM 3291 N N . GLY A 1 402 ? 31.925 11.578 -18.767 1.00 86.31 402 GLY A N 1
ATOM 3292 C CA . GLY A 1 402 ? 31.756 10.740 -19.950 1.00 86.31 402 GLY A CA 1
ATOM 3293 C C . GLY A 1 402 ? 32.014 9.254 -19.717 1.00 86.31 402 GLY A C 1
ATOM 3294 O O . GLY A 1 402 ? 32.260 8.532 -20.685 1.00 86.31 402 GLY A O 1
ATOM 3295 N N . LYS A 1 403 ? 32.025 8.788 -18.460 1.00 93.19 403 LYS A N 1
ATOM 3296 C CA . LYS A 1 403 ? 32.433 7.419 -18.138 1.00 93.19 403 LYS A CA 1
ATOM 3297 C C . LYS A 1 403 ? 31.335 6.424 -18.483 1.00 93.19 403 LYS A C 1
ATOM 3299 O O . LYS A 1 403 ? 30.196 6.560 -18.040 1.00 93.19 403 LYS A O 1
ATOM 3304 N N . ILE A 1 404 ? 31.726 5.365 -19.179 1.00 96.31 404 ILE A N 1
ATOM 3305 C CA . ILE A 1 404 ? 30.915 4.166 -19.381 1.00 96.31 404 ILE A CA 1
ATOM 3306 C C . ILE A 1 404 ? 31.294 3.170 -18.284 1.00 96.31 404 ILE A C 1
ATOM 3308 O O . ILE A 1 404 ? 32.408 2.651 -18.265 1.00 96.31 404 ILE A O 1
ATOM 3312 N N . ASN A 1 405 ? 30.392 2.953 -17.329 1.00 95.19 405 ASN A N 1
ATOM 3313 C CA . ASN A 1 405 ? 30.576 2.035 -16.205 1.00 95.19 405 ASN A CA 1
ATOM 3314 C C . ASN A 1 405 ? 29.214 1.517 -15.705 1.00 95.19 405 ASN A C 1
ATOM 3316 O O . ASN A 1 405 ? 28.174 2.048 -16.099 1.00 95.19 405 ASN A O 1
ATOM 3320 N N . LYS A 1 406 ? 29.227 0.524 -14.799 1.00 94.50 406 LYS A N 1
ATOM 3321 C CA . LYS A 1 406 ? 28.014 -0.047 -14.175 1.00 94.50 406 LYS A CA 1
ATOM 3322 C C . LYS A 1 406 ? 27.073 1.036 -13.634 1.00 94.50 406 LYS A C 1
ATOM 3324 O O . LYS A 1 406 ? 25.884 1.010 -13.906 1.00 94.50 406 LYS A O 1
ATOM 3329 N N . GLN A 1 407 ? 27.604 2.013 -12.898 1.00 92.75 407 GLN A N 1
ATOM 3330 C CA . GLN A 1 407 ? 26.795 3.033 -12.223 1.00 92.75 407 GLN A CA 1
ATOM 3331 C C . GLN A 1 407 ? 26.045 3.932 -13.214 1.00 92.75 407 GLN A C 1
ATOM 3333 O O . GLN A 1 407 ? 24.869 4.222 -13.014 1.00 92.75 407 GLN A O 1
ATOM 3338 N N . ASN A 1 408 ? 26.715 4.388 -14.272 1.00 94.38 408 ASN A N 1
ATOM 3339 C CA . ASN A 1 408 ? 26.119 5.258 -15.284 1.00 94.38 408 ASN A CA 1
ATOM 3340 C C . ASN A 1 408 ? 25.167 4.483 -16.208 1.00 94.38 408 ASN A C 1
ATOM 3342 O O . ASN A 1 408 ? 24.131 5.024 -16.581 1.00 94.38 408 ASN A O 1
ATOM 3346 N N . PHE A 1 409 ? 25.459 3.211 -16.497 1.00 95.56 409 PHE A N 1
ATOM 3347 C CA . PHE A 1 409 ? 24.514 2.307 -17.158 1.00 95.56 409 PHE A CA 1
ATOM 3348 C C . PHE A 1 409 ? 23.222 2.155 -16.342 1.00 95.56 409 PHE A C 1
ATOM 3350 O O . PHE A 1 409 ? 22.139 2.426 -16.854 1.00 95.56 409 PHE A O 1
ATOM 3357 N N . SER A 1 410 ? 23.331 1.805 -15.054 1.00 94.00 410 SER A N 1
ATOM 3358 C CA . SER A 1 410 ? 22.167 1.611 -14.181 1.00 94.00 410 SER A CA 1
ATOM 3359 C C . SER A 1 410 ? 21.343 2.889 -14.012 1.00 94.00 410 SER A C 1
ATOM 3361 O O . SER A 1 410 ? 20.120 2.814 -13.998 1.00 94.00 410 SER A O 1
ATOM 3363 N N . LYS A 1 411 ? 21.982 4.066 -13.940 1.00 93.75 411 LYS A N 1
ATOM 3364 C CA . LYS A 1 411 ? 21.276 5.361 -13.902 1.00 93.75 411 LYS A CA 1
ATOM 3365 C C . LYS A 1 411 ? 20.499 5.651 -15.181 1.00 93.75 411 LYS A C 1
ATOM 3367 O O . LYS A 1 411 ? 19.388 6.154 -15.086 1.00 93.75 411 LYS A O 1
ATOM 3372 N N . ALA A 1 412 ? 21.078 5.360 -16.349 1.00 96.19 412 ALA A N 1
ATOM 3373 C CA . ALA A 1 412 ? 20.396 5.556 -17.625 1.00 96.19 412 ALA A CA 1
ATOM 3374 C C . ALA A 1 412 ? 19.159 4.659 -17.712 1.00 96.19 412 ALA A C 1
ATOM 3376 O O . ALA A 1 412 ? 18.055 5.162 -17.890 1.00 96.19 412 ALA A O 1
ATOM 3377 N N . LEU A 1 413 ? 19.326 3.354 -17.474 1.00 95.94 413 LEU A N 1
ATOM 3378 C CA . LEU A 1 413 ? 18.210 2.408 -17.468 1.00 95.94 413 LEU A CA 1
ATOM 3379 C C . LEU A 1 413 ? 17.127 2.802 -16.449 1.00 95.94 413 LEU A C 1
ATOM 3381 O O . LEU A 1 413 ? 15.942 2.778 -16.770 1.00 95.94 413 LEU A O 1
ATOM 3385 N N . SER A 1 414 ? 17.533 3.223 -15.248 1.00 94.62 414 SER A N 1
ATOM 3386 C CA . SER A 1 414 ? 16.591 3.635 -14.202 1.00 94.62 414 SER A CA 1
ATOM 3387 C C . SER A 1 414 ? 15.849 4.913 -14.549 1.00 94.62 414 SER A C 1
ATOM 3389 O O . SER A 1 414 ? 14.666 4.977 -14.271 1.00 94.62 414 SER A O 1
ATOM 3391 N N . SER A 1 415 ? 16.490 5.896 -15.189 1.00 96.38 415 SER A N 1
ATOM 3392 C CA . SER A 1 415 ? 15.816 7.108 -15.682 1.00 96.38 415 SER A CA 1
ATOM 3393 C C . SER A 1 415 ? 14.685 6.763 -16.658 1.00 96.38 415 SER A C 1
ATOM 3395 O O . SER A 1 415 ? 13.567 7.254 -16.512 1.00 96.38 415 SER A O 1
ATOM 3397 N N . PHE A 1 416 ? 14.935 5.845 -17.600 1.00 97.62 416 PHE A N 1
ATOM 3398 C CA . PHE A 1 416 ? 13.900 5.390 -18.527 1.00 97.62 416 PHE A CA 1
ATOM 3399 C C . PHE A 1 416 ? 12.766 4.651 -17.814 1.00 97.62 416 PHE A C 1
ATOM 3401 O O . PHE A 1 416 ? 11.615 5.069 -17.913 1.00 97.62 416 PHE A O 1
ATOM 3408 N N . VAL A 1 417 ? 13.068 3.600 -17.047 1.00 95.94 417 VAL A N 1
ATOM 3409 C CA . VAL A 1 417 ? 12.028 2.803 -16.373 1.00 95.94 417 VAL A CA 1
ATOM 3410 C C . VAL A 1 417 ? 11.264 3.636 -15.335 1.00 95.94 417 VAL A C 1
ATOM 3412 O O . VAL A 1 417 ? 10.046 3.521 -15.233 1.00 95.94 417 VAL A O 1
ATOM 3415 N N . ALA A 1 418 ? 11.939 4.543 -14.623 1.00 93.69 418 ALA A N 1
ATOM 3416 C CA . ALA A 1 418 ? 11.310 5.477 -13.690 1.00 93.69 418 ALA A CA 1
ATOM 3417 C C . ALA A 1 418 ? 10.400 6.503 -14.366 1.00 93.69 418 ALA A C 1
ATOM 3419 O O . ALA A 1 418 ? 9.594 7.117 -13.677 1.00 93.69 418 ALA A O 1
ATOM 3420 N N . SER A 1 419 ? 10.495 6.690 -15.684 1.00 94.56 419 SER A N 1
ATOM 3421 C CA . SER A 1 419 ? 9.570 7.537 -16.442 1.00 94.56 419 SER A CA 1
ATOM 3422 C C . SER A 1 419 ? 8.277 6.817 -16.844 1.00 94.56 419 SER A C 1
ATOM 3424 O O . SER A 1 419 ? 7.319 7.467 -17.261 1.00 94.56 419 SER A O 1
ATOM 3426 N N . LEU A 1 420 ? 8.218 5.488 -16.694 1.00 94.75 420 LEU A N 1
ATOM 3427 C CA . LEU A 1 420 ? 7.074 4.661 -17.078 1.00 94.75 420 LEU A CA 1
ATOM 3428 C C . LEU A 1 420 ? 6.001 4.652 -15.982 1.00 94.75 420 LEU A C 1
ATOM 3430 O O . LEU A 1 420 ? 5.713 3.619 -15.387 1.00 94.75 420 LEU A O 1
ATOM 3434 N N . TYR A 1 421 ? 5.381 5.792 -15.699 1.00 92.00 421 TYR A N 1
ATOM 3435 C CA . TYR A 1 421 ? 4.234 5.863 -14.791 1.00 92.00 421 TYR A CA 1
ATOM 3436 C C . TYR A 1 421 ? 3.154 6.806 -15.313 1.00 92.00 421 TYR A C 1
ATOM 3438 O O . TYR A 1 421 ? 3.421 7.727 -16.085 1.00 92.00 421 TYR A O 1
ATOM 3446 N N . SER A 1 422 ? 1.909 6.554 -14.914 1.00 88.69 422 SER A N 1
ATOM 3447 C CA . SER A 1 422 ? 0.767 7.379 -15.304 1.00 88.69 422 SER A CA 1
ATOM 3448 C C . SER A 1 422 ? -0.347 7.310 -14.265 1.00 88.69 422 SER A C 1
ATOM 3450 O O . SER A 1 422 ? -0.705 6.233 -13.786 1.00 88.69 422 SER A O 1
ATOM 3452 N N . PHE A 1 423 ? -0.918 8.477 -13.968 1.00 92.38 423 PHE A N 1
ATOM 3453 C CA . PHE A 1 423 ? -2.100 8.660 -13.123 1.00 92.38 423 PHE A CA 1
ATOM 3454 C C . PHE A 1 423 ? -3.198 9.381 -13.914 1.00 92.38 423 PHE A C 1
ATOM 3456 O O . PHE A 1 423 ? -3.877 10.267 -13.407 1.00 92.38 423 PHE A O 1
ATOM 3463 N N . GLU A 1 424 ? -3.336 9.037 -15.194 1.00 94.94 424 GLU A N 1
ATOM 3464 C CA . GLU A 1 424 ? -4.304 9.641 -16.119 1.00 94.94 424 GLU A CA 1
ATOM 3465 C C . GLU A 1 424 ? -5.392 8.654 -16.559 1.00 94.94 424 GLU A C 1
ATOM 3467 O O . GLU A 1 424 ? -6.043 8.851 -17.587 1.00 94.94 424 GLU A O 1
ATOM 3472 N N . SER A 1 425 ? -5.606 7.582 -15.788 1.00 95.62 425 SER A N 1
ATOM 3473 C CA . SER A 1 425 ? -6.735 6.686 -16.037 1.00 95.62 425 SER A CA 1
ATOM 3474 C C . SER A 1 425 ? -8.064 7.425 -15.853 1.00 95.62 425 SER A C 1
ATOM 3476 O O . SER A 1 425 ? -8.151 8.443 -15.159 1.00 95.62 425 SER A O 1
ATOM 3478 N N . ASP A 1 426 ? -9.134 6.886 -16.437 1.00 97.19 426 ASP A N 1
ATOM 3479 C CA . ASP A 1 426 ? -10.483 7.428 -16.244 1.00 97.19 426 ASP A CA 1
ATOM 3480 C C . ASP A 1 426 ? -10.875 7.492 -14.762 1.00 97.19 426 ASP A C 1
ATOM 3482 O O . ASP A 1 426 ? -11.538 8.442 -14.345 1.00 97.19 426 ASP A O 1
ATOM 3486 N N . PHE A 1 427 ? -10.406 6.528 -13.963 1.00 97.50 427 PHE A N 1
ATOM 3487 C CA . PHE A 1 427 ? -10.591 6.514 -12.518 1.00 97.50 427 PHE A CA 1
ATOM 3488 C C . PHE A 1 427 ? -9.837 7.661 -11.827 1.00 97.50 427 PHE A C 1
ATOM 3490 O O . PHE A 1 427 ? -10.439 8.397 -11.047 1.00 97.50 427 PHE A O 1
ATOM 3497 N N . ASP A 1 428 ? -8.554 7.872 -12.141 1.00 97.44 428 ASP A N 1
ATOM 3498 C CA . ASP A 1 428 ? -7.763 8.951 -11.528 1.00 97.44 428 ASP A CA 1
ATOM 3499 C C . ASP A 1 428 ? -8.383 10.323 -11.824 1.00 97.44 428 ASP A C 1
ATOM 3501 O O . ASP A 1 428 ? -8.613 11.133 -10.923 1.00 97.44 428 ASP A O 1
ATOM 3505 N N . ARG A 1 429 ? -8.747 10.552 -13.091 1.00 98.12 429 ARG A N 1
ATOM 3506 C CA . ARG A 1 429 ? -9.440 11.769 -13.529 1.00 98.12 429 ARG A CA 1
ATOM 3507 C C . ARG A 1 429 ? -10.783 11.940 -12.822 1.00 98.12 429 ARG A C 1
ATOM 3509 O O . ARG A 1 429 ? -11.143 13.056 -12.456 1.00 98.12 429 ARG A O 1
ATOM 3516 N N . PHE A 1 430 ? -11.520 10.859 -12.579 1.00 98.50 430 PHE A N 1
ATOM 3517 C CA . PHE A 1 430 ? -12.765 10.908 -11.814 1.00 98.50 430 PHE A CA 1
ATOM 3518 C C . PHE A 1 430 ? -12.575 11.298 -10.351 1.00 98.50 430 PHE A C 1
ATOM 3520 O O . PHE A 1 430 ? -13.320 12.147 -9.836 1.00 98.50 430 PHE A O 1
ATOM 3527 N N . MET A 1 431 ? -11.557 10.749 -9.691 1.00 98.00 431 MET A N 1
ATOM 3528 C CA . MET A 1 431 ? -11.226 11.116 -8.313 1.00 98.00 431 MET A CA 1
ATOM 3529 C C . MET A 1 431 ? -10.814 12.590 -8.200 1.00 98.00 431 MET A C 1
ATOM 3531 O O . MET A 1 431 ? -11.097 13.227 -7.184 1.00 98.00 431 MET A O 1
ATOM 3535 N N . ARG A 1 432 ? -10.261 13.172 -9.273 1.00 97.69 432 ARG A N 1
ATOM 3536 C CA . ARG A 1 432 ? -9.929 14.604 -9.384 1.00 97.69 432 ARG A CA 1
ATOM 3537 C C . ARG A 1 432 ? -11.058 15.502 -9.908 1.00 97.69 432 ARG A C 1
ATOM 3539 O O . ARG A 1 432 ? -10.855 16.704 -10.054 1.00 97.69 432 ARG A O 1
ATOM 3546 N N . ASN A 1 433 ? -12.262 14.969 -10.140 1.00 97.62 433 ASN A N 1
ATOM 3547 C CA . ASN A 1 433 ? -13.403 15.691 -10.739 1.00 97.62 433 ASN A CA 1
ATOM 3548 C C . ASN A 1 433 ? -13.172 16.182 -12.186 1.00 97.62 433 ASN A C 1
ATOM 3550 O O . ASN A 1 433 ? -13.785 17.153 -12.624 1.00 97.62 433 ASN A O 1
ATOM 3554 N N . GLU A 1 434 ? -12.301 15.522 -12.943 1.00 97.88 434 GLU A N 1
ATOM 3555 C CA . GLU A 1 434 ? -11.937 15.874 -14.326 1.00 97.88 434 GLU A CA 1
ATOM 3556 C C . GLU A 1 434 ? -12.687 15.039 -15.380 1.00 97.88 434 GLU A C 1
ATOM 3558 O O . GLU A 1 434 ? -12.587 15.308 -16.585 1.00 97.88 434 GLU A O 1
ATOM 3563 N N . LYS A 1 435 ? -13.382 13.980 -14.950 1.00 97.75 435 LYS A N 1
ATOM 3564 C CA . LYS A 1 435 ? -14.159 13.059 -15.790 1.00 97.75 435 LYS A CA 1
ATOM 3565 C C . LYS A 1 435 ? -15.195 12.313 -14.940 1.00 97.75 435 LYS A C 1
ATOM 3567 O O . LYS A 1 435 ? -14.962 12.092 -13.764 1.00 97.75 435 LYS A O 1
ATOM 3572 N N . GLU A 1 436 ? -16.314 11.902 -15.528 1.00 97.31 436 GLU A N 1
ATOM 3573 C CA . GLU A 1 436 ? -17.246 10.957 -14.896 1.00 97.31 436 GLU A CA 1
ATOM 3574 C C . GLU A 1 436 ? -16.956 9.518 -15.343 1.00 97.31 436 GLU A C 1
ATOM 3576 O O . GLU A 1 436 ? -16.514 9.284 -16.471 1.00 97.31 436 GLU A O 1
ATOM 3581 N N . ILE A 1 437 ? -17.246 8.557 -14.467 1.00 97.69 437 ILE A N 1
ATOM 3582 C CA . ILE A 1 437 ? -17.207 7.113 -14.749 1.00 97.69 437 ILE A CA 1
ATOM 3583 C C . ILE A 1 437 ? -18.606 6.511 -14.594 1.00 97.69 437 ILE A C 1
ATOM 3585 O O . ILE A 1 437 ? -19.508 7.151 -14.051 1.00 97.69 437 ILE A O 1
ATOM 3589 N N . SER A 1 438 ? -18.797 5.282 -15.078 1.00 98.19 438 SER A N 1
ATOM 3590 C CA . SER A 1 438 ? -20.076 4.581 -14.946 1.00 98.19 438 SER A CA 1
ATOM 3591 C C . SER A 1 438 ? -20.441 4.319 -13.481 1.00 98.19 438 SER A C 1
ATOM 3593 O O . SER A 1 438 ? -19.574 4.172 -12.619 1.00 98.19 438 SER A O 1
ATOM 3595 N N . GLU A 1 439 ? -21.740 4.196 -13.205 1.00 97.94 439 GLU A N 1
ATOM 3596 C CA . GLU A 1 439 ? -22.230 3.827 -11.871 1.00 97.94 439 GLU A CA 1
ATOM 3597 C C . GLU A 1 439 ? -21.726 2.447 -11.426 1.00 97.94 439 GLU A C 1
ATOM 3599 O O . GLU A 1 439 ? -21.432 2.249 -10.251 1.00 97.94 439 GLU A O 1
ATOM 3604 N N . ASP A 1 440 ? -21.543 1.508 -12.357 1.00 98.25 440 ASP A N 1
ATOM 3605 C CA . ASP A 1 440 ? -20.981 0.193 -12.037 1.00 98.25 440 ASP A CA 1
ATOM 3606 C C . ASP A 1 440 ? -19.510 0.283 -11.614 1.00 98.25 440 ASP A C 1
ATOM 3608 O O . ASP A 1 440 ? -19.103 -0.414 -10.688 1.00 98.25 440 ASP A O 1
ATOM 3612 N N . ALA A 1 441 ? -18.725 1.194 -12.200 1.00 98.12 441 ALA A N 1
ATOM 3613 C CA . ALA A 1 441 ? -17.356 1.440 -11.753 1.00 98.12 441 ALA A CA 1
ATOM 3614 C C . ALA A 1 441 ? -17.318 2.074 -10.349 1.00 98.12 441 ALA A C 1
ATOM 3616 O O . ALA A 1 441 ? -16.467 1.713 -9.538 1.00 98.12 441 ALA A O 1
ATOM 3617 N N . LYS A 1 442 ? -18.268 2.966 -10.024 1.00 98.38 442 LYS A N 1
ATOM 3618 C CA . LYS A 1 442 ? -18.407 3.543 -8.671 1.00 98.38 442 LYS A CA 1
ATOM 3619 C C . LYS A 1 442 ? -18.760 2.469 -7.637 1.00 98.38 442 LYS A C 1
ATOM 3621 O O . LYS A 1 442 ? -18.118 2.391 -6.590 1.00 98.38 442 LYS A O 1
ATOM 3626 N N . LYS A 1 443 ? -19.728 1.598 -7.951 1.00 98.19 443 LYS A N 1
ATOM 3627 C CA . LYS A 1 443 ? -20.084 0.439 -7.112 1.00 98.19 443 LYS A CA 1
ATOM 3628 C C . LYS A 1 443 ? -18.903 -0.513 -6.941 1.00 98.19 443 LYS A C 1
ATOM 3630 O O . LYS A 1 443 ? -18.608 -0.908 -5.819 1.00 98.19 443 LYS A O 1
ATOM 3635 N N . GLY A 1 444 ? -18.208 -0.833 -8.033 1.00 97.88 444 GLY A N 1
ATOM 3636 C CA . GLY A 1 444 ? -17.018 -1.681 -8.020 1.00 97.88 444 GLY A CA 1
ATOM 3637 C C . GLY A 1 444 ? -15.909 -1.115 -7.135 1.00 97.88 444 GLY A C 1
ATOM 3638 O O . GLY A 1 444 ? -15.303 -1.863 -6.378 1.00 97.88 444 GLY A O 1
ATOM 3639 N N . TYR A 1 445 ? -15.693 0.203 -7.150 1.00 98.25 445 TYR A N 1
ATOM 3640 C CA . TYR A 1 445 ? -14.718 0.848 -6.269 1.00 98.25 445 TYR A CA 1
ATOM 3641 C C . TYR A 1 445 ? -15.105 0.772 -4.787 1.00 98.25 445 TYR A C 1
ATOM 3643 O O . TYR A 1 445 ? -14.264 0.433 -3.958 1.00 98.25 445 TYR A O 1
ATOM 3651 N N . ASN A 1 446 ? -16.367 1.051 -4.442 1.00 98.25 446 ASN A N 1
ATOM 3652 C CA . ASN A 1 446 ? -16.834 0.930 -3.057 1.00 98.25 446 ASN A CA 1
ATOM 3653 C C . ASN A 1 446 ? -16.771 -0.526 -2.558 1.00 98.25 446 ASN A C 1
ATOM 3655 O O . ASN A 1 446 ? -16.405 -0.752 -1.408 1.00 98.25 446 ASN A O 1
ATOM 3659 N N . LEU A 1 447 ? -17.039 -1.505 -3.431 1.00 97.81 447 LEU A N 1
ATOM 3660 C CA . LEU A 1 447 ? -16.857 -2.927 -3.133 1.00 97.81 447 LEU A CA 1
ATOM 3661 C C . LEU A 1 447 ? -15.374 -3.273 -2.907 1.00 97.81 447 LEU A C 1
ATOM 3663 O O . LEU A 1 447 ? -15.041 -3.856 -1.878 1.00 97.81 447 LEU A O 1
ATOM 3667 N N . PHE A 1 448 ? -14.491 -2.864 -3.824 1.00 98.38 448 PHE A N 1
ATOM 3668 C CA . PHE A 1 448 ? -13.039 -3.078 -3.760 1.00 98.38 448 PHE A CA 1
ATOM 3669 C C . PHE A 1 448 ? -12.414 -2.489 -2.489 1.00 98.38 448 PHE A C 1
ATOM 3671 O O . PHE A 1 448 ? -11.578 -3.121 -1.847 1.00 98.38 448 PHE A O 1
ATOM 3678 N N . MET A 1 449 ? -12.824 -1.273 -2.124 1.00 97.88 449 MET A N 1
ATOM 3679 C CA . MET A 1 449 ? -12.329 -0.570 -0.943 1.00 97.88 449 MET A CA 1
ATOM 3680 C C . MET A 1 449 ? -13.019 -0.988 0.361 1.00 97.88 449 MET A C 1
ATOM 3682 O O . MET A 1 449 ? -12.675 -0.448 1.406 1.00 97.88 449 MET A O 1
ATOM 3686 N N . GLY A 1 450 ? -14.013 -1.872 0.309 1.00 96.12 450 GLY A N 1
ATOM 3687 C CA . GLY A 1 450 ? -14.826 -2.263 1.456 1.00 96.12 450 GLY A CA 1
ATOM 3688 C C . GLY A 1 450 ? -15.016 -3.767 1.503 1.00 96.12 450 GLY A C 1
ATOM 3689 O O . GLY A 1 450 ? -14.060 -4.499 1.706 1.00 96.12 450 GLY A O 1
ATOM 3690 N N . LYS A 1 451 ? -16.250 -4.225 1.283 1.00 94.06 451 LYS A N 1
ATOM 3691 C CA . LYS A 1 451 ? -16.680 -5.619 1.479 1.00 94.06 451 LYS A CA 1
ATOM 3692 C C . LYS A 1 451 ? -15.816 -6.690 0.793 1.00 94.06 451 LYS A C 1
ATOM 3694 O O . LYS A 1 451 ? -15.738 -7.798 1.306 1.00 94.06 451 LYS A O 1
ATOM 3699 N N . ALA A 1 452 ? -15.192 -6.399 -0.350 1.00 94.44 452 ALA A N 1
ATOM 3700 C CA . ALA A 1 452 ? -14.322 -7.368 -1.027 1.00 94.44 452 ALA A CA 1
ATOM 3701 C C . ALA A 1 452 ? -12.900 -7.437 -0.438 1.00 94.44 452 ALA A C 1
ATOM 3703 O O . ALA A 1 452 ? -12.088 -8.223 -0.918 1.00 94.44 452 ALA A O 1
ATOM 3704 N N . ASN A 1 453 ? -12.580 -6.596 0.552 1.00 92.50 453 ASN A N 1
ATOM 3705 C CA . ASN A 1 453 ? -11.293 -6.498 1.243 1.00 92.50 453 ASN A CA 1
ATOM 3706 C C . ASN A 1 453 ? -10.078 -6.291 0.322 1.00 92.50 453 ASN A C 1
ATOM 3708 O O . ASN A 1 453 ? -8.940 -6.401 0.752 1.00 92.50 453 ASN A O 1
ATOM 3712 N N . CYS A 1 454 ? -10.262 -5.932 -0.952 1.00 96.94 454 CYS A N 1
ATOM 3713 C CA . CYS A 1 454 ? -9.138 -5.813 -1.880 1.00 96.94 454 CYS A CA 1
ATOM 3714 C C . CYS A 1 454 ? -8.175 -4.692 -1.460 1.00 96.94 454 CYS A C 1
ATOM 3716 O O . CYS A 1 454 ? -6.960 -4.824 -1.598 1.00 96.94 454 CYS A O 1
ATOM 3718 N N . ALA A 1 455 ? -8.706 -3.588 -0.928 1.00 96.81 455 ALA A N 1
ATOM 3719 C CA . ALA A 1 455 ? -7.911 -2.440 -0.495 1.00 96.81 455 ALA A CA 1
ATOM 3720 C C . ALA A 1 455 ? -7.198 -2.616 0.854 1.00 96.81 455 ALA A C 1
ATOM 3722 O O . ALA A 1 455 ? -6.499 -1.689 1.264 1.00 96.81 455 ALA A O 1
ATOM 3723 N N . THR A 1 456 ? -7.339 -3.763 1.529 1.00 94.50 456 THR A N 1
ATOM 3724 C CA . THR A 1 456 ? -6.506 -4.090 2.698 1.00 94.50 456 THR A CA 1
ATOM 3725 C C . THR A 1 456 ? -5.112 -4.563 2.296 1.00 94.50 456 THR A C 1
ATOM 3727 O O . THR A 1 456 ? -4.238 -4.569 3.150 1.00 94.50 456 THR A O 1
ATOM 3730 N N . CYS A 1 457 ? -4.907 -4.904 1.014 1.00 95.06 457 CYS A N 1
ATOM 3731 C CA . CYS A 1 457 ? -3.586 -5.193 0.446 1.00 95.06 457 CYS A CA 1
ATOM 3732 C C . CYS A 1 457 ? -3.262 -4.310 -0.784 1.00 95.06 457 CYS A C 1
ATOM 3734 O O . CYS A 1 457 ? -2.126 -3.936 -1.067 1.00 95.06 457 CYS A O 1
ATOM 3736 N N . HIS A 1 458 ? -4.266 -3.919 -1.574 1.00 97.38 458 HIS A N 1
ATOM 3737 C CA . HIS A 1 458 ? -4.088 -3.032 -2.729 1.00 97.38 458 HIS A CA 1
ATOM 3738 C C . HIS A 1 458 ? -4.365 -1.570 -2.360 1.00 97.38 458 HIS A C 1
ATOM 3740 O O . HIS A 1 458 ? -5.344 -0.967 -2.808 1.00 97.38 458 HIS A O 1
ATOM 3746 N N . PHE A 1 459 ? -3.482 -0.977 -1.559 1.00 97.81 459 PHE A N 1
ATOM 3747 C CA . PHE A 1 459 ? -3.709 0.331 -0.942 1.00 97.81 459 PHE A CA 1
ATOM 3748 C C . PHE A 1 459 ? -3.790 1.496 -1.930 1.00 97.81 459 PHE A C 1
ATOM 3750 O O . PHE A 1 459 ? -2.954 1.658 -2.826 1.00 97.81 459 PHE A O 1
ATOM 3757 N N . ALA A 1 460 ? -4.760 2.383 -1.713 1.00 96.69 460 ALA A N 1
ATOM 3758 C CA . ALA A 1 460 ? -4.851 3.654 -2.423 1.00 96.69 460 ALA A CA 1
ATOM 3759 C C . ALA A 1 460 ? -3.665 4.591 -2.083 1.00 96.69 460 ALA A C 1
ATOM 3761 O O . ALA A 1 460 ? -3.149 4.554 -0.966 1.00 96.69 460 ALA A O 1
ATOM 3762 N N . PRO A 1 461 ? -3.247 5.474 -3.011 1.00 94.94 461 PRO A N 1
ATOM 3763 C CA . PRO A 1 461 ? -3.774 5.652 -4.369 1.00 94.94 461 PRO A CA 1
ATOM 3764 C C . PRO A 1 461 ? -3.067 4.782 -5.425 1.00 94.94 461 PRO A C 1
ATOM 3766 O O . PRO A 1 461 ? -3.427 4.830 -6.602 1.00 94.94 461 PRO A O 1
ATOM 3769 N N . HIS A 1 462 ? -2.042 4.009 -5.053 1.00 94.38 462 HIS A N 1
ATOM 3770 C CA . HIS A 1 462 ? -1.266 3.205 -6.008 1.00 94.38 462 HIS A CA 1
ATOM 3771 C C . HIS A 1 462 ? -1.946 1.880 -6.393 1.00 94.38 462 HIS A C 1
ATOM 3773 O O . HIS A 1 462 ? -1.677 1.324 -7.460 1.00 94.38 462 HIS A O 1
ATOM 3779 N N . PHE A 1 463 ? -2.842 1.400 -5.533 1.00 97.06 463 PHE A N 1
ATOM 3780 C CA . PHE A 1 463 ? -3.539 0.119 -5.600 1.00 97.06 463 PHE A CA 1
ATOM 3781 C C . PHE A 1 463 ? -2.596 -1.085 -5.673 1.00 97.06 463 PHE A C 1
ATOM 3783 O O . PHE A 1 463 ? -2.776 -1.990 -6.484 1.00 97.06 463 PHE A O 1
ATOM 3790 N N . SER A 1 464 ? -1.565 -1.070 -4.829 1.00 96.38 464 SER A N 1
ATOM 3791 C CA . SER A 1 464 ? -0.582 -2.144 -4.641 1.00 96.38 464 SER A CA 1
ATOM 3792 C C . SER A 1 464 ? -0.315 -2.349 -3.157 1.00 96.38 464 SER A C 1
ATOM 3794 O O . SER A 1 464 ? -0.635 -1.456 -2.375 1.00 96.38 464 SER A O 1
ATOM 3796 N N . GLY A 1 465 ? 0.455 -3.376 -2.804 1.00 96.25 465 GLY A N 1
ATOM 3797 C CA . GLY A 1 465 ? 0.986 -3.532 -1.448 1.00 96.25 465 GLY A CA 1
ATOM 3798 C C . GLY A 1 465 ? 2.140 -2.590 -1.149 1.00 96.25 465 GLY A C 1
ATOM 3799 O O . GLY A 1 465 ? 3.228 -3.051 -0.832 1.00 96.25 465 GLY A O 1
ATOM 3800 N N . LEU A 1 466 ? 1.978 -1.286 -1.373 1.00 95.94 466 LEU A N 1
ATOM 3801 C CA . LEU A 1 466 ? 2.919 -0.244 -0.961 1.00 95.94 466 LEU A CA 1
ATOM 3802 C C . LEU A 1 466 ? 2.296 0.428 0.260 1.00 95.94 466 LEU A C 1
ATOM 3804 O O . LEU A 1 466 ? 1.325 1.167 0.112 1.00 95.94 466 LEU A O 1
ATOM 3808 N N . VAL A 1 467 ? 2.814 0.116 1.446 1.00 95.69 467 VAL A N 1
ATOM 3809 C CA . VAL A 1 467 ? 2.053 0.258 2.695 1.00 95.69 467 VAL A CA 1
ATOM 3810 C C . VAL A 1 467 ? 1.938 1.734 3.121 1.00 95.69 467 VAL A C 1
ATOM 3812 O O . VAL A 1 467 ? 2.960 2.415 3.284 1.00 95.69 467 VAL A O 1
ATOM 3815 N N . PRO A 1 468 ? 0.716 2.265 3.302 1.00 96.12 468 PRO A N 1
ATOM 3816 C CA . PRO A 1 468 ? 0.483 3.590 3.865 1.00 96.12 468 PRO A CA 1
ATOM 3817 C C . PRO A 1 468 ? 0.872 3.687 5.352 1.00 96.12 468 PRO A C 1
ATOM 3819 O O . PRO A 1 468 ? 0.957 2.683 6.051 1.00 96.12 468 PRO A O 1
ATOM 3822 N N . PRO A 1 469 ? 1.058 4.900 5.898 1.00 95.50 469 PRO A N 1
ATOM 3823 C CA . PRO A 1 469 ? 0.958 6.193 5.223 1.00 95.50 469 PRO A CA 1
ATOM 3824 C C . PRO A 1 469 ? 2.300 6.703 4.673 1.00 95.50 469 PRO A C 1
ATOM 3826 O O . PRO A 1 469 ? 2.342 7.768 4.060 1.00 95.50 469 PRO A O 1
ATOM 3829 N N . PHE A 1 470 ? 3.398 5.978 4.910 1.00 95.31 470 PHE A N 1
ATOM 3830 C CA . PHE A 1 470 ? 4.749 6.402 4.524 1.00 95.31 470 PHE A CA 1
ATOM 3831 C C . PHE A 1 470 ? 5.214 5.810 3.193 1.00 95.31 470 PHE A C 1
ATOM 3833 O O . PHE A 1 470 ? 6.155 6.324 2.589 1.00 95.31 470 PHE A O 1
ATOM 3840 N N . PHE A 1 471 ? 4.572 4.743 2.707 1.00 96.12 471 PHE A N 1
ATOM 3841 C CA . PHE A 1 471 ? 4.864 4.145 1.402 1.00 96.12 471 PHE A CA 1
ATOM 3842 C C . PHE A 1 471 ? 6.343 3.761 1.246 1.00 96.12 471 PHE A C 1
ATOM 3844 O O . PHE A 1 471 ? 6.953 3.920 0.185 1.00 96.12 471 PHE A O 1
ATOM 3851 N N . ASN A 1 472 ? 6.947 3.298 2.337 1.00 94.62 472 ASN A N 1
ATOM 3852 C CA . ASN A 1 472 ? 8.372 3.000 2.452 1.00 94.62 472 ASN A CA 1
ATOM 3853 C C . ASN A 1 472 ? 8.663 1.510 2.641 1.00 94.62 472 ASN A C 1
ATOM 3855 O O . ASN A 1 472 ? 9.804 1.127 2.907 1.00 94.62 472 ASN A O 1
ATOM 3859 N N . GLU A 1 473 ? 7.658 0.683 2.393 1.00 93.38 473 GLU A N 1
ATOM 3860 C CA . GLU A 1 473 ? 7.744 -0.763 2.418 1.00 93.38 473 GLU A CA 1
ATOM 3861 C C . GLU A 1 473 ? 6.730 -1.371 1.452 1.00 93.38 473 GLU A C 1
ATOM 3863 O O . GLU A 1 473 ? 5.714 -0.755 1.120 1.00 93.38 473 GLU A O 1
ATOM 3868 N N . ASN A 1 474 ? 7.036 -2.580 0.987 1.00 93.25 474 ASN A N 1
ATOM 3869 C CA . ASN A 1 474 ? 6.068 -3.405 0.287 1.00 93.25 474 ASN A CA 1
ATOM 3870 C C . ASN A 1 474 ? 5.698 -4.607 1.142 1.00 93.25 474 ASN A C 1
ATOM 3872 O O . ASN A 1 474 ? 6.569 -5.143 1.827 1.00 93.25 474 ASN A O 1
ATOM 3876 N N . GLU A 1 475 ? 4.456 -5.052 1.037 1.00 92.56 475 GLU A N 1
ATOM 3877 C CA . GLU A 1 475 ? 3.991 -6.297 1.646 1.00 92.56 475 GLU A CA 1
ATOM 3878 C C . GLU A 1 475 ? 3.922 -7.449 0.630 1.00 92.56 475 GLU A C 1
ATOM 3880 O O . GLU A 1 475 ? 4.095 -7.272 -0.586 1.00 92.56 475 GLU A O 1
ATOM 3885 N N . SER A 1 476 ? 3.684 -8.642 1.165 1.00 93.25 476 SER A N 1
ATOM 3886 C CA . SER A 1 476 ? 3.518 -9.886 0.424 1.00 93.25 476 SER A CA 1
ATOM 3887 C C . SER A 1 476 ? 2.518 -10.789 1.126 1.00 93.25 476 SER A C 1
ATOM 3889 O O . SER A 1 476 ? 2.576 -10.899 2.346 1.00 93.25 476 SER A O 1
ATOM 3891 N N . GLU A 1 477 ? 1.723 -11.521 0.352 1.00 91.81 477 GLU A N 1
ATOM 3892 C CA . GLU A 1 477 ? 0.635 -12.363 0.852 1.00 91.81 477 GLU A CA 1
ATOM 3893 C C . GLU A 1 477 ? 0.849 -13.839 0.527 1.00 91.81 477 GLU A C 1
ATOM 3895 O O . GLU A 1 477 ? 1.408 -14.188 -0.519 1.00 91.81 477 GLU A O 1
ATOM 3900 N N . VAL A 1 478 ? 0.369 -14.711 1.415 1.00 92.06 478 VAL A N 1
ATOM 3901 C CA . VAL A 1 478 ? 0.267 -16.159 1.182 1.00 92.06 478 VAL A CA 1
ATOM 3902 C C . VAL A 1 478 ? -1.143 -16.459 0.681 1.00 92.06 478 VAL A C 1
ATOM 3904 O O . VAL A 1 478 ? -2.027 -16.831 1.442 1.00 92.06 478 VAL A O 1
ATOM 3907 N N . LEU A 1 479 ? -1.363 -16.272 -0.620 1.00 91.19 479 LEU A N 1
ATOM 3908 C CA . LEU A 1 479 ? -2.694 -16.435 -1.223 1.00 91.19 479 LEU A CA 1
ATOM 3909 C C . LEU A 1 479 ? -3.067 -17.897 -1.502 1.00 91.19 479 LEU A C 1
ATOM 3911 O O . LEU A 1 479 ? -4.238 -18.203 -1.689 1.00 91.19 479 LEU A O 1
ATOM 3915 N N . GLY A 1 480 ? -2.078 -18.791 -1.598 1.00 93.62 480 GLY A N 1
ATOM 3916 C CA . GLY A 1 480 ? -2.296 -20.179 -2.014 1.00 93.62 480 GLY A CA 1
ATOM 3917 C C . GLY A 1 480 ? -2.712 -20.317 -3.487 1.00 93.62 480 GLY A C 1
ATOM 3918 O O . GLY A 1 480 ? -3.619 -21.079 -3.810 1.00 93.62 480 GLY A O 1
ATOM 3919 N N . VAL A 1 481 ? -2.067 -19.551 -4.377 1.00 95.75 481 VAL A N 1
ATOM 3920 C CA . VAL A 1 481 ? -2.333 -19.563 -5.827 1.00 95.75 481 VAL A CA 1
ATOM 3921 C C . VAL A 1 481 ? -2.155 -20.970 -6.405 1.00 95.75 481 VAL A C 1
ATOM 3923 O O . VAL A 1 481 ? -1.173 -21.659 -6.125 1.00 95.75 481 VAL A O 1
ATOM 3926 N N . THR A 1 482 ? -3.094 -21.380 -7.252 1.00 96.88 482 THR A N 1
ATOM 3927 C CA . THR A 1 482 ? -3.133 -22.705 -7.875 1.00 96.88 482 THR A CA 1
ATOM 3928 C C . THR A 1 482 ? -2.336 -22.771 -9.182 1.00 96.88 482 THR A C 1
ATOM 3930 O O . THR A 1 482 ? -2.076 -21.758 -9.838 1.00 96.88 482 THR A O 1
ATOM 3933 N N . LYS A 1 483 ? -1.970 -23.988 -9.607 1.00 96.69 483 LYS A N 1
ATOM 3934 C CA . LYS A 1 483 ? -1.272 -24.236 -10.888 1.00 96.69 483 LYS A CA 1
ATOM 3935 C C . LYS A 1 483 ? -2.097 -23.853 -12.118 1.00 96.69 483 LYS A C 1
ATOM 3937 O O . LYS A 1 483 ? -1.528 -23.522 -13.156 1.00 96.69 483 LYS A O 1
ATOM 3942 N N . LEU A 1 484 ? -3.419 -23.958 -12.011 1.00 97.06 484 LEU A N 1
ATOM 3943 C CA . LEU A 1 484 ? -4.415 -23.686 -13.050 1.00 97.06 484 LEU A CA 1
ATOM 3944 C C . LEU A 1 484 ? -5.628 -22.978 -12.422 1.00 97.06 484 LEU A C 1
ATOM 3946 O O . LEU A 1 484 ? -5.793 -23.071 -11.203 1.00 97.06 484 LEU A O 1
ATOM 3950 N N . PRO A 1 485 ? -6.489 -22.313 -13.217 1.00 97.19 485 PRO A N 1
ATOM 3951 C CA . PRO A 1 485 ? -7.752 -21.766 -12.727 1.00 97.19 485 PRO A CA 1
ATOM 3952 C C . PRO A 1 485 ? -8.587 -22.811 -11.984 1.00 97.19 485 PRO A C 1
ATOM 3954 O O . PRO A 1 485 ? -8.558 -23.993 -12.323 1.00 97.19 485 PRO A O 1
ATOM 3957 N N . ILE A 1 486 ? -9.372 -22.381 -10.994 1.00 95.81 486 ILE A N 1
ATOM 3958 C CA . ILE A 1 486 ? -10.123 -23.295 -10.111 1.00 95.81 486 ILE A CA 1
ATOM 3959 C C . ILE A 1 486 ? -11.223 -24.096 -10.828 1.00 95.81 486 ILE A C 1
ATOM 3961 O O . ILE A 1 486 ? -11.725 -25.084 -10.300 1.00 95.81 486 ILE A O 1
ATOM 3965 N N . SER A 1 487 ? -11.579 -23.703 -12.055 1.00 95.12 487 SER A N 1
ATOM 3966 C CA . SER A 1 487 ? -12.470 -24.459 -12.940 1.00 95.12 487 SER A CA 1
ATOM 3967 C C . SER A 1 487 ? -11.813 -25.728 -13.509 1.00 95.12 487 SER A C 1
ATOM 3969 O O . SER A 1 487 ? -12.503 -26.596 -14.052 1.00 95.12 487 SER A O 1
ATOM 3971 N N . ASN A 1 488 ? -10.491 -25.871 -13.367 1.00 95.25 488 ASN A N 1
ATOM 3972 C CA . ASN A 1 488 ? -9.709 -27.024 -13.787 1.00 95.25 488 ASN A CA 1
ATOM 3973 C C . ASN A 1 488 ? -9.383 -27.923 -12.586 1.00 95.25 488 ASN A C 1
ATOM 3975 O O . ASN A 1 488 ? -8.765 -27.496 -11.617 1.00 95.25 488 ASN A O 1
ATOM 3979 N N . LEU A 1 489 ? -9.755 -29.202 -12.686 1.00 93.00 489 LEU A N 1
ATOM 3980 C CA . LEU A 1 489 ? -9.469 -30.219 -11.672 1.00 93.00 489 LEU A CA 1
ATOM 3981 C C . LEU A 1 489 ? -8.324 -31.148 -12.122 1.00 93.00 489 LEU A C 1
ATOM 3983 O O . LEU A 1 489 ? -8.248 -31.468 -13.314 1.00 93.00 489 LEU A O 1
ATOM 3987 N N . PRO A 1 490 ? -7.489 -31.656 -11.193 1.00 94.44 490 PRO A N 1
ATOM 3988 C CA . PRO A 1 490 ? -7.514 -31.402 -9.747 1.00 94.44 490 PRO A CA 1
ATOM 3989 C C . PRO A 1 490 ? -6.986 -30.007 -9.373 1.00 94.44 490 PRO A C 1
ATOM 3991 O O . PRO A 1 490 ? -6.137 -29.454 -10.068 1.00 94.44 490 PRO A O 1
ATOM 3994 N N . ILE A 1 491 ? -7.482 -29.463 -8.256 1.00 95.31 491 ILE A N 1
ATOM 3995 C CA . ILE A 1 491 ? -6.957 -28.221 -7.674 1.00 95.31 491 ILE A CA 1
ATOM 3996 C C . ILE A 1 491 ? -5.633 -28.546 -6.983 1.00 95.31 491 ILE A C 1
ATOM 3998 O O . ILE A 1 491 ? -5.590 -29.352 -6.056 1.00 95.31 491 ILE A O 1
ATOM 4002 N N . GLU A 1 492 ? -4.557 -27.909 -7.437 1.00 95.12 492 GLU A N 1
ATOM 4003 C CA . GLU A 1 492 ? -3.212 -28.090 -6.897 1.00 95.12 492 GLU A CA 1
ATOM 4004 C C . GLU A 1 492 ? -2.550 -26.735 -6.655 1.00 95.12 492 GLU A C 1
ATOM 4006 O O . GLU A 1 492 ? -2.630 -25.836 -7.498 1.00 95.12 492 GLU A O 1
ATOM 4011 N N . LEU A 1 493 ? -1.864 -26.615 -5.516 1.00 94.94 493 LEU A N 1
ATOM 4012 C CA . LEU A 1 493 ? -1.043 -25.455 -5.177 1.00 94.94 493 LEU A CA 1
ATOM 4013 C C . LEU A 1 493 ? 0.117 -25.313 -6.173 1.00 94.94 493 LEU A C 1
ATOM 4015 O O . LEU A 1 493 ? 0.708 -26.313 -6.584 1.00 94.94 493 LEU A O 1
ATOM 4019 N N . ASP A 1 494 ? 0.445 -24.082 -6.558 1.00 95.56 494 ASP A N 1
ATOM 4020 C CA . ASP A 1 494 ? 1.632 -23.798 -7.364 1.00 95.56 494 ASP A CA 1
ATOM 4021 C C . ASP A 1 494 ? 2.926 -24.256 -6.662 1.00 95.56 494 ASP A C 1
ATOM 4023 O O . ASP A 1 494 ? 3.067 -24.140 -5.448 1.00 95.56 494 ASP A O 1
ATOM 4027 N N . ASP A 1 495 ? 3.883 -24.789 -7.430 1.00 94.56 495 ASP A N 1
ATOM 4028 C CA . ASP A 1 495 ? 5.119 -25.353 -6.861 1.00 94.56 495 ASP A CA 1
ATOM 4029 C C . ASP A 1 495 ? 6.146 -24.267 -6.463 1.00 94.56 495 ASP A C 1
ATOM 4031 O O . ASP A 1 495 ? 7.153 -24.561 -5.807 1.00 94.56 495 ASP A O 1
ATOM 4035 N N . ASP A 1 496 ? 5.952 -23.011 -6.887 1.00 95.31 496 ASP A N 1
ATOM 4036 C CA . ASP A 1 496 ? 6.836 -21.908 -6.524 1.00 95.31 496 ASP A CA 1
ATOM 4037 C C . ASP A 1 496 ? 6.591 -21.476 -5.076 1.00 95.31 496 ASP A C 1
ATOM 4039 O O . ASP A 1 496 ? 5.570 -20.890 -4.732 1.00 95.31 496 ASP A O 1
ATOM 4043 N N . ARG A 1 497 ? 7.594 -21.695 -4.222 1.00 93.06 497 ARG A N 1
ATOM 4044 C CA . ARG A 1 497 ? 7.521 -21.339 -2.798 1.00 93.06 497 ARG A CA 1
ATOM 4045 C C . ARG A 1 497 ? 7.700 -19.842 -2.519 1.00 93.06 497 ARG A C 1
ATOM 4047 O O . ARG A 1 497 ? 7.729 -19.434 -1.359 1.00 93.06 497 ARG A O 1
ATOM 4054 N N . GLY A 1 498 ? 7.848 -19.011 -3.550 1.00 94.06 498 GLY A N 1
ATOM 4055 C CA . GLY A 1 498 ? 7.835 -17.557 -3.424 1.00 94.06 498 GLY A CA 1
ATOM 4056 C C . GLY A 1 498 ? 9.023 -17.000 -2.640 1.00 94.06 498 GLY A C 1
ATOM 4057 O O . GLY A 1 498 ? 10.186 -17.314 -2.919 1.00 94.06 498 GLY A O 1
ATOM 4058 N N . ARG A 1 499 ? 8.731 -16.119 -1.682 1.00 93.00 499 ARG A N 1
ATOM 4059 C CA . ARG A 1 499 ? 9.711 -15.325 -0.927 1.00 93.00 499 ARG A CA 1
ATOM 4060 C C . ARG A 1 499 ? 10.688 -16.155 -0.090 1.00 93.00 499 ARG A C 1
ATOM 4062 O O . ARG A 1 499 ? 11.835 -15.732 0.045 1.00 93.00 499 ARG A O 1
ATOM 4069 N N . ILE A 1 500 ? 10.319 -17.349 0.380 1.00 91.00 500 ILE A N 1
ATOM 4070 C CA . ILE A 1 500 ? 11.247 -18.223 1.129 1.00 91.00 500 ILE A CA 1
ATOM 4071 C C . ILE A 1 500 ? 12.471 -18.662 0.304 1.00 91.00 500 ILE A C 1
ATOM 4073 O O . ILE A 1 500 ? 13.542 -18.900 0.857 1.00 91.00 500 ILE A O 1
ATOM 4077 N N . ASN A 1 501 ? 12.347 -18.714 -1.028 1.00 90.00 501 ASN A N 1
ATOM 4078 C CA . ASN A 1 501 ? 13.451 -19.046 -1.935 1.00 90.00 501 ASN A CA 1
ATOM 4079 C C . ASN A 1 501 ? 14.348 -17.833 -2.259 1.00 90.00 501 ASN A C 1
ATOM 4081 O O . ASN A 1 501 ? 15.290 -17.942 -3.048 1.00 90.00 501 ASN A O 1
ATOM 4085 N N . SER A 1 502 ? 14.069 -16.665 -1.677 1.00 87.50 502 SER A N 1
ATOM 4086 C CA . SER A 1 502 ? 14.889 -15.468 -1.836 1.00 87.50 502 SER A CA 1
ATOM 4087 C C . SER A 1 502 ? 16.269 -15.645 -1.199 1.00 87.50 502 SER A C 1
ATOM 4089 O O . SER A 1 502 ? 16.424 -16.166 -0.098 1.00 87.50 502 SER A O 1
ATOM 4091 N N . ASN A 1 503 ? 17.301 -15.095 -1.843 1.00 85.88 503 ASN A N 1
ATOM 4092 C CA . ASN A 1 503 ? 18.665 -15.087 -1.303 1.00 85.88 503 ASN A CA 1
ATOM 4093 C C . ASN A 1 503 ? 18.854 -14.117 -0.112 1.00 85.88 503 ASN A C 1
ATOM 4095 O O . ASN A 1 503 ? 19.971 -13.956 0.395 1.00 85.88 503 ASN A O 1
ATOM 4099 N N . VAL A 1 504 ? 17.792 -13.445 0.347 1.00 87.81 504 VAL A N 1
ATOM 4100 C CA . VAL A 1 504 ? 17.832 -12.540 1.502 1.00 87.81 504 VAL A CA 1
ATOM 4101 C C . VAL A 1 504 ? 17.816 -13.371 2.790 1.00 87.81 504 VAL A C 1
ATOM 4103 O O . VAL A 1 504 ? 16.773 -13.630 3.371 1.00 87.81 504 VAL A O 1
ATOM 4106 N N . LYS A 1 505 ? 19.000 -13.768 3.276 1.00 81.50 505 LYS A N 1
ATOM 4107 C CA . LYS A 1 505 ? 19.160 -14.689 4.426 1.00 81.50 505 LYS A CA 1
ATOM 4108 C C . LYS A 1 505 ? 18.378 -14.311 5.692 1.00 81.50 505 LYS A C 1
ATOM 4110 O O . LYS A 1 505 ? 17.961 -15.200 6.422 1.00 81.50 505 LYS A O 1
ATOM 4115 N N . LYS A 1 506 ? 18.200 -13.013 5.965 1.00 81.06 506 LYS A N 1
ATOM 4116 C CA . LYS A 1 506 ? 17.440 -12.519 7.131 1.00 81.06 506 LYS A CA 1
ATOM 4117 C C . LYS A 1 506 ? 15.930 -12.749 7.012 1.00 81.06 506 LYS A C 1
ATOM 4119 O O . LYS A 1 506 ? 15.222 -12.602 7.992 1.00 81.06 506 LYS A O 1
ATOM 4124 N N . GLU A 1 507 ? 15.453 -13.095 5.825 1.00 82.31 507 GLU A N 1
ATOM 4125 C CA . GLU A 1 507 ? 14.048 -13.352 5.524 1.00 82.31 507 GLU A CA 1
ATOM 4126 C C . GLU A 1 507 ? 13.788 -14.849 5.293 1.00 82.31 507 GLU A C 1
ATOM 4128 O O . GLU A 1 507 ? 12.742 -15.223 4.786 1.00 82.31 507 GLU A O 1
ATOM 4133 N N . ASN A 1 508 ? 14.714 -15.739 5.664 1.00 84.06 508 ASN A N 1
ATOM 4134 C CA . ASN A 1 508 ? 14.459 -17.178 5.609 1.00 84.06 508 ASN A CA 1
ATOM 4135 C C . ASN A 1 508 ? 13.618 -17.614 6.822 1.00 84.06 508 ASN A C 1
ATOM 4137 O O . ASN A 1 508 ? 14.161 -18.107 7.812 1.00 84.06 508 ASN A O 1
ATOM 4141 N N . SER A 1 509 ? 12.309 -17.370 6.758 1.00 86.00 509 SER A N 1
ATOM 4142 C CA . SER A 1 509 ? 11.329 -17.778 7.768 1.00 86.00 509 SER A CA 1
ATOM 4143 C C . SER A 1 509 ? 10.134 -18.466 7.114 1.00 86.00 509 SER A C 1
ATOM 4145 O O . SER A 1 509 ? 9.760 -18.140 5.987 1.00 86.00 509 SER A O 1
ATOM 4147 N N . TRP A 1 510 ? 9.524 -19.397 7.849 1.00 86.19 510 TRP A N 1
ATOM 4148 C CA . TRP A 1 510 ? 8.356 -20.167 7.413 1.00 86.19 510 TRP A CA 1
ATOM 4149 C C . TRP A 1 510 ? 7.158 -19.272 7.062 1.00 86.19 510 TRP A C 1
ATOM 4151 O O . TRP A 1 510 ? 6.388 -19.616 6.176 1.00 86.19 510 TRP A O 1
ATOM 4161 N N . ILE A 1 511 ? 7.053 -18.082 7.668 1.00 85.62 511 ILE A N 1
ATOM 4162 C CA . ILE A 1 511 ? 5.975 -17.115 7.391 1.00 85.62 511 ILE A CA 1
ATOM 4163 C C . ILE A 1 511 ? 5.983 -16.571 5.952 1.00 85.62 511 ILE A C 1
ATOM 4165 O O . ILE A 1 511 ? 5.024 -15.945 5.519 1.00 85.62 511 ILE A O 1
ATOM 4169 N N . TYR A 1 512 ? 7.081 -16.765 5.213 1.00 89.88 512 TYR A N 1
ATOM 4170 C CA . TYR A 1 512 ? 7.224 -16.327 3.823 1.00 89.88 512 TYR A CA 1
ATOM 4171 C C . TYR A 1 512 ? 7.168 -17.484 2.819 1.00 89.88 512 TYR A C 1
ATOM 4173 O O . TYR A 1 512 ? 7.425 -17.283 1.626 1.00 89.88 512 TYR A O 1
ATOM 4181 N N . GLU A 1 513 ? 6.850 -18.695 3.277 1.00 89.88 513 GLU A N 1
ATOM 4182 C CA . GLU A 1 513 ? 6.569 -19.823 2.397 1.00 89.88 513 GLU A CA 1
ATOM 4183 C C . GLU A 1 513 ? 5.303 -19.557 1.575 1.00 89.88 513 GLU A C 1
ATOM 4185 O O . GLU A 1 513 ? 4.264 -19.193 2.116 1.00 89.88 513 GLU A O 1
ATOM 4190 N N . ASN A 1 514 ? 5.410 -19.704 0.252 1.00 92.62 514 ASN A N 1
ATOM 4191 C CA . ASN A 1 514 ? 4.355 -19.410 -0.726 1.00 92.62 514 ASN A CA 1
ATOM 4192 C C . ASN A 1 514 ? 3.874 -17.945 -0.701 1.00 92.62 514 ASN A C 1
ATOM 4194 O O . ASN A 1 514 ? 2.779 -17.638 -1.171 1.00 92.62 514 ASN A O 1
ATOM 4198 N N . SER A 1 515 ? 4.695 -17.038 -0.161 1.00 93.62 515 SER A N 1
ATOM 4199 C CA . SER A 1 515 ? 4.385 -15.611 -0.091 1.00 93.62 515 SER A CA 1
ATOM 4200 C C . SER A 1 515 ? 4.884 -14.868 -1.329 1.00 93.62 515 SER A C 1
ATOM 4202 O O . SER A 1 515 ? 6.034 -15.049 -1.754 1.00 93.62 515 SER A O 1
ATOM 4204 N N . PHE A 1 516 ? 4.039 -13.995 -1.881 1.00 96.19 516 PHE A N 1
ATOM 4205 C CA . PHE A 1 516 ? 4.340 -13.189 -3.062 1.00 96.19 516 PHE A CA 1
ATOM 4206 C C . PHE A 1 516 ? 3.949 -11.727 -2.868 1.00 96.19 516 PHE A C 1
ATOM 4208 O O . PHE A 1 516 ? 2.952 -11.412 -2.230 1.00 96.19 516 PHE A O 1
ATOM 4215 N N . LYS A 1 517 ? 4.735 -10.823 -3.452 1.00 97.19 517 LYS A N 1
ATOM 4216 C CA . LYS A 1 517 ? 4.493 -9.380 -3.447 1.00 97.19 517 LYS A CA 1
ATOM 4217 C C . LYS A 1 517 ? 3.099 -9.054 -3.988 1.00 97.19 517 LYS A C 1
ATOM 4219 O O . LYS A 1 517 ? 2.764 -9.453 -5.106 1.00 97.19 517 LYS A O 1
ATOM 4224 N N . THR A 1 518 ? 2.365 -8.207 -3.274 1.00 96.62 518 THR A N 1
ATOM 4225 C CA . THR A 1 518 ? 1.094 -7.647 -3.749 1.00 96.62 518 THR A CA 1
ATOM 4226 C C . THR A 1 518 ? 1.346 -6.606 -4.846 1.00 96.62 518 THR A C 1
ATOM 4228 O O . THR A 1 518 ? 1.830 -5.494 -4.600 1.00 96.62 518 THR A O 1
ATOM 4231 N N . MET A 1 519 ? 1.052 -6.976 -6.093 1.00 95.69 519 MET A N 1
ATOM 4232 C CA . MET A 1 519 ? 1.296 -6.145 -7.279 1.00 95.69 519 MET A CA 1
ATOM 4233 C C . MET A 1 519 ? 0.233 -5.044 -7.439 1.00 95.69 519 MET A C 1
ATOM 4235 O O . MET A 1 519 ? -0.838 -5.106 -6.844 1.00 95.69 519 MET A O 1
ATOM 4239 N N . THR A 1 520 ? 0.521 -4.007 -8.236 1.00 95.69 520 THR A N 1
ATOM 4240 C CA . THR A 1 520 ? -0.496 -2.988 -8.553 1.00 95.69 520 THR A CA 1
ATOM 4241 C C . THR A 1 520 ? -1.590 -3.562 -9.455 1.00 95.69 520 THR A C 1
ATOM 4243 O O . THR A 1 520 ? -1.290 -4.341 -10.358 1.00 95.69 520 THR A O 1
ATOM 4246 N N . VAL A 1 521 ? -2.842 -3.142 -9.255 1.00 96.38 521 VAL A N 1
ATOM 4247 C CA . VAL A 1 521 ? -3.952 -3.424 -10.190 1.00 96.38 521 VAL A CA 1
ATOM 4248 C C . VAL A 1 521 ? -4.119 -2.343 -11.266 1.00 96.38 521 VAL A C 1
ATOM 4250 O O . VAL A 1 521 ? -5.024 -2.409 -12.101 1.00 96.38 521 VAL A O 1
ATOM 4253 N N . ARG A 1 522 ? -3.243 -1.331 -11.302 1.00 95.38 522 ARG A N 1
ATOM 4254 C CA . ARG A 1 522 ? -3.212 -0.375 -12.416 1.00 95.38 522 ARG A CA 1
ATOM 4255 C C . ARG A 1 522 ? -2.871 -1.113 -13.711 1.00 95.38 522 ARG A C 1
ATOM 4257 O O . ARG A 1 522 ? -1.952 -1.921 -13.746 1.00 95.38 522 ARG A O 1
ATOM 4264 N N . ASN A 1 523 ? -3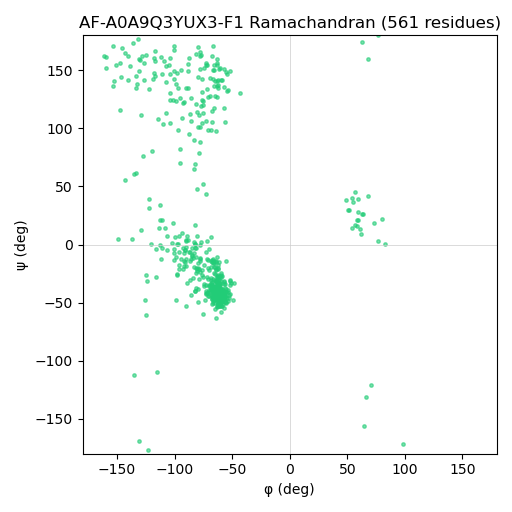.615 -0.815 -14.777 1.00 95.25 523 ASN A N 1
ATOM 4265 C CA . ASN A 1 523 ? -3.528 -1.481 -16.084 1.00 95.25 523 ASN A CA 1
ATOM 4266 C C . ASN A 1 523 ? -3.834 -2.990 -16.085 1.00 95.25 523 ASN A C 1
ATOM 4268 O O . ASN A 1 523 ? -3.601 -3.631 -17.105 1.00 95.25 523 ASN A O 1
ATOM 4272 N N . ILE A 1 524 ? -4.410 -3.562 -15.020 1.00 96.38 524 ILE A N 1
ATOM 4273 C CA . ILE A 1 524 ? -4.607 -5.020 -14.908 1.00 96.38 524 ILE A CA 1
ATOM 4274 C C . ILE A 1 524 ? -5.433 -5.625 -16.060 1.00 96.38 524 ILE A C 1
ATOM 4276 O O . ILE A 1 524 ? -5.180 -6.739 -16.508 1.00 96.38 524 ILE A O 1
ATOM 4280 N N . ALA A 1 525 ? -6.372 -4.870 -16.635 1.00 96.19 525 ALA A N 1
ATOM 4281 C CA . ALA A 1 525 ? -7.145 -5.312 -17.800 1.00 96.19 525 ALA A CA 1
ATOM 4282 C C . ALA A 1 525 ? -6.290 -5.539 -19.070 1.00 96.19 525 ALA A C 1
ATOM 4284 O O . ALA A 1 525 ? -6.761 -6.152 -20.025 1.00 96.19 525 ALA A O 1
ATOM 4285 N N . LEU A 1 526 ? -5.046 -5.048 -19.095 1.00 96.19 526 LEU A N 1
ATOM 4286 C CA . LEU A 1 526 ? -4.129 -5.100 -20.237 1.00 96.19 526 LEU A CA 1
ATOM 4287 C C . LEU A 1 526 ? -2.985 -6.108 -20.059 1.00 96.19 526 LEU A C 1
ATOM 4289 O O . LEU A 1 526 ? -2.195 -6.273 -20.981 1.00 96.19 526 LEU A O 1
ATOM 4293 N N . THR A 1 527 ? -2.865 -6.760 -18.899 1.00 97.00 527 THR A N 1
ATOM 4294 C CA . THR A 1 527 ? -1.645 -7.490 -18.497 1.00 97.00 527 THR A CA 1
ATOM 4295 C C . THR A 1 527 ? -1.897 -8.964 -18.196 1.00 97.00 527 THR A C 1
ATOM 4297 O O . THR A 1 527 ? -1.255 -9.536 -17.321 1.00 97.00 527 THR A O 1
ATOM 4300 N N . LYS A 1 528 ? -2.866 -9.584 -18.875 1.00 97.31 528 LYS A N 1
ATOM 4301 C CA . LYS A 1 528 ? -3.075 -11.034 -18.779 1.00 97.31 528 LYS A CA 1
ATOM 4302 C C . LYS A 1 528 ? -1.853 -11.802 -19.322 1.00 97.31 528 LYS A C 1
ATOM 4304 O O . LYS A 1 528 ? -1.186 -11.290 -20.221 1.00 97.31 528 LYS A O 1
ATOM 4309 N N . PRO A 1 529 ? -1.625 -13.057 -18.912 1.00 98.06 529 PRO A N 1
ATOM 4310 C CA . PRO A 1 529 ? -2.322 -13.774 -17.844 1.00 98.06 529 PRO A CA 1
ATOM 4311 C C . PRO A 1 529 ? -1.850 -13.353 -16.439 1.00 98.06 529 PRO A C 1
ATOM 4313 O O . PRO A 1 529 ? -0.835 -12.680 -16.290 1.00 98.06 529 PRO A O 1
ATOM 4316 N N . TYR A 1 530 ? -2.612 -13.727 -15.415 1.00 98.38 530 TYR A N 1
ATOM 4317 C CA . TYR A 1 530 ? -2.525 -13.218 -14.045 1.00 98.38 530 TYR A CA 1
ATOM 4318 C C . TYR A 1 530 ? -1.778 -14.153 -13.082 1.00 98.38 530 TYR A C 1
ATOM 4320 O O . TYR A 1 530 ? -1.538 -15.325 -13.381 1.00 98.38 530 TYR A O 1
ATOM 4328 N N . PHE A 1 531 ? -1.453 -13.603 -11.905 1.00 98.06 531 PHE A N 1
ATOM 4329 C CA . PHE A 1 531 ? -0.581 -14.162 -10.861 1.00 98.06 531 PHE A CA 1
ATOM 4330 C C . PHE A 1 531 ? 0.881 -14.371 -11.288 1.00 98.06 531 PHE A C 1
ATOM 4332 O O . PHE A 1 531 ? 1.266 -14.149 -12.434 1.00 98.06 531 PHE A O 1
ATOM 4339 N N . HIS A 1 532 ? 1.737 -14.762 -10.338 1.00 97.94 532 HIS A N 1
ATOM 4340 C CA . HIS A 1 532 ? 3.175 -14.951 -10.572 1.00 97.94 532 HIS A CA 1
ATOM 4341 C C . HIS A 1 532 ? 3.475 -16.084 -11.558 1.00 97.94 532 HIS A C 1
ATOM 4343 O O . HIS A 1 532 ? 4.528 -16.071 -12.195 1.00 97.94 532 HIS A O 1
ATOM 4349 N N . ASN A 1 533 ? 2.577 -17.060 -11.692 1.00 97.69 533 ASN A N 1
ATOM 4350 C CA . ASN A 1 533 ? 2.731 -18.208 -12.582 1.00 97.69 533 ASN A CA 1
ATOM 4351 C C . ASN A 1 533 ? 2.039 -18.033 -13.948 1.00 97.69 533 ASN A C 1
ATOM 4353 O O . ASN A 1 533 ? 2.235 -18.885 -14.818 1.00 97.69 533 ASN A O 1
ATOM 4357 N N . GLY A 1 534 ? 1.268 -16.952 -14.140 1.00 97.94 534 GLY A N 1
ATOM 4358 C CA . GLY A 1 534 ? 0.567 -16.643 -15.387 1.00 97.94 534 GLY A C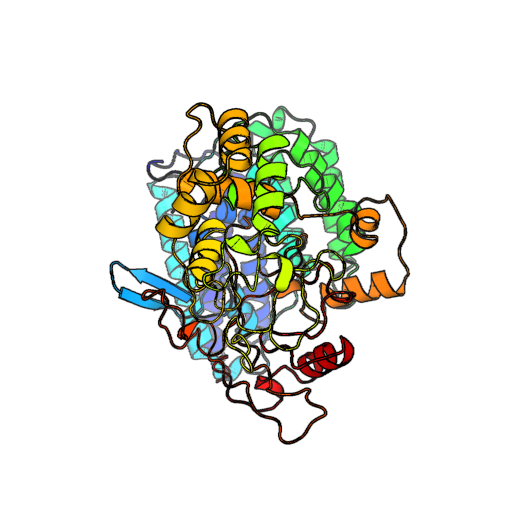A 1
ATOM 4359 C C . GLY A 1 534 ? -0.508 -17.663 -15.772 1.00 97.94 534 GLY A C 1
ATOM 4360 O O . GLY A 1 534 ? -0.749 -17.858 -16.962 1.00 97.94 534 GLY A O 1
ATOM 4361 N N . ALA A 1 535 ? -1.095 -18.381 -14.811 1.00 97.56 535 ALA A N 1
ATOM 4362 C CA . ALA A 1 535 ? -2.016 -19.484 -15.100 1.00 97.56 535 ALA A CA 1
ATOM 4363 C C . ALA A 1 535 ? -3.456 -19.036 -15.427 1.00 97.56 535 ALA A C 1
ATOM 4365 O O . ALA A 1 535 ? -4.200 -19.788 -16.052 1.00 97.56 535 ALA A O 1
ATOM 4366 N N . PHE A 1 536 ? -3.840 -17.821 -15.034 1.00 98.31 536 PHE A N 1
ATOM 4367 C CA . PHE A 1 536 ? -5.212 -17.312 -15.124 1.00 98.31 536 PHE A CA 1
ATOM 4368 C C . PHE A 1 536 ? -5.334 -16.336 -16.297 1.00 98.31 536 PHE A C 1
ATOM 4370 O O . PHE A 1 536 ? -4.588 -15.365 -16.378 1.00 98.31 536 PHE A O 1
ATOM 4377 N N . ASN A 1 537 ? -6.246 -16.568 -17.232 1.00 97.75 537 ASN A N 1
ATOM 4378 C CA . ASN A 1 537 ? -6.360 -15.805 -18.475 1.00 97.75 537 ASN A CA 1
ATOM 4379 C C . ASN A 1 537 ? -7.386 -14.671 -18.416 1.00 97.75 537 ASN A C 1
ATOM 4381 O O . ASN A 1 537 ? -7.303 -13.754 -19.244 1.00 97.75 537 ASN A O 1
ATOM 4385 N N . THR A 1 538 ? -8.343 -14.722 -17.486 1.00 98.19 538 THR A N 1
ATOM 4386 C CA . THR A 1 538 ? -9.371 -13.682 -17.329 1.00 98.19 538 THR A CA 1
ATOM 4387 C C . THR A 1 538 ? -9.432 -13.143 -15.901 1.00 98.19 538 THR A C 1
ATOM 4389 O O . THR A 1 538 ? -8.989 -13.791 -14.954 1.00 98.19 538 THR A O 1
ATOM 4392 N N . LEU A 1 539 ? -9.943 -11.917 -15.750 1.00 97.81 539 LEU A N 1
ATOM 4393 C CA . LEU A 1 539 ? -10.137 -11.328 -14.425 1.00 97.81 539 LEU A CA 1
ATOM 4394 C C . LEU A 1 539 ? -11.232 -12.068 -13.660 1.00 97.81 539 LEU A C 1
ATOM 4396 O O . LEU A 1 539 ? -11.145 -12.169 -12.446 1.00 97.81 539 LEU A O 1
ATOM 4400 N N . GLU A 1 540 ? -12.225 -12.619 -14.353 1.00 97.88 540 GLU A N 1
ATOM 4401 C CA . GLU A 1 540 ? -13.272 -13.443 -13.752 1.00 97.88 540 GLU A CA 1
ATOM 4402 C C . GLU A 1 540 ? -12.671 -14.670 -13.061 1.00 97.88 540 GLU A C 1
ATOM 4404 O O . GLU A 1 540 ? -12.982 -14.899 -11.903 1.00 97.88 540 GLU A O 1
ATOM 4409 N N . GLU A 1 541 ? -11.724 -15.377 -13.690 1.00 98.25 541 GLU A N 1
ATOM 4410 C CA . GLU A 1 541 ? -11.038 -16.510 -13.047 1.00 98.25 541 GLU A CA 1
ATOM 4411 C C . GLU A 1 541 ? -10.270 -16.081 -11.783 1.00 98.25 541 GLU A C 1
ATOM 4413 O O . GLU A 1 541 ? -10.197 -16.830 -10.809 1.00 98.25 541 GLU A O 1
ATOM 4418 N N . VAL A 1 542 ? -9.687 -14.876 -11.789 1.00 97.81 542 VAL A N 1
ATOM 4419 C CA . VAL A 1 542 ? -9.005 -14.305 -10.615 1.00 97.81 542 VAL A CA 1
ATOM 4420 C C . VAL A 1 542 ? -10.013 -14.003 -9.506 1.00 97.81 542 VAL A C 1
ATOM 4422 O O . VAL A 1 542 ? -9.779 -14.359 -8.355 1.00 97.81 542 VAL A O 1
ATOM 4425 N N . ILE A 1 543 ? -11.136 -13.366 -9.839 1.00 97.00 543 ILE A N 1
ATOM 4426 C CA . ILE A 1 543 ? -12.191 -13.038 -8.875 1.00 97.00 543 ILE A CA 1
ATOM 4427 C C . ILE A 1 543 ? -12.847 -14.307 -8.319 1.00 97.00 543 ILE A C 1
ATOM 4429 O O . ILE A 1 543 ? -13.081 -14.371 -7.117 1.00 97.00 543 ILE A O 1
ATOM 4433 N N . ASP A 1 544 ? -13.072 -15.330 -9.141 1.00 97.19 544 ASP A N 1
ATOM 4434 C CA . ASP A 1 544 ? -13.602 -16.624 -8.703 1.00 97.19 544 ASP A CA 1
ATOM 4435 C C . ASP A 1 544 ? -12.667 -17.293 -7.683 1.00 97.19 544 ASP A C 1
ATOM 4437 O O . ASP A 1 544 ? -13.128 -17.770 -6.650 1.00 97.19 544 ASP A O 1
ATOM 4441 N N . PHE A 1 545 ? -11.346 -17.244 -7.899 1.00 97.00 545 PHE A N 1
ATOM 4442 C CA . PHE A 1 545 ? -10.364 -17.722 -6.915 1.00 97.00 545 PHE A CA 1
ATOM 4443 C C . PHE A 1 545 ? -10.461 -16.984 -5.571 1.00 97.00 545 PHE A C 1
ATOM 4445 O O . PHE A 1 545 ? -10.422 -17.617 -4.517 1.00 97.00 545 PHE A O 1
ATOM 4452 N N . TYR A 1 546 ? -10.615 -15.657 -5.586 1.00 95.50 546 TYR A N 1
ATOM 4453 C CA . TYR A 1 546 ? -10.783 -14.882 -4.352 1.00 95.50 546 TYR A CA 1
ATOM 4454 C C . TYR A 1 546 ? -12.142 -15.119 -3.676 1.00 95.50 546 TYR A C 1
ATOM 4456 O O . TYR A 1 546 ? -12.200 -15.140 -2.448 1.00 95.50 546 TYR A O 1
ATOM 4464 N N . ASN A 1 547 ? -13.217 -15.334 -4.442 1.00 95.12 547 ASN A N 1
ATOM 4465 C CA . ASN A 1 547 ? -14.551 -15.631 -3.905 1.00 95.12 547 ASN A CA 1
ATOM 4466 C C . ASN A 1 547 ? -14.589 -16.952 -3.125 1.00 95.12 547 ASN A C 1
ATOM 4468 O O . ASN A 1 547 ? -15.329 -17.055 -2.149 1.00 95.12 547 ASN A O 1
ATOM 4472 N N . GLU A 1 548 ? -13.768 -17.928 -3.514 1.00 94.50 548 GLU A N 1
ATOM 4473 C CA . GLU A 1 548 ? -13.591 -19.187 -2.780 1.00 94.50 548 GLU A CA 1
ATOM 4474 C C . GLU A 1 548 ? -12.639 -19.055 -1.576 1.00 94.50 548 GLU A C 1
ATOM 4476 O O . GLU A 1 548 ? -12.298 -20.054 -0.956 1.00 94.50 548 GLU A O 1
ATOM 4481 N N . GLY A 1 549 ? -12.191 -17.842 -1.223 1.00 89.75 549 GLY A N 1
ATOM 4482 C CA . GLY A 1 549 ? -11.287 -17.606 -0.091 1.00 89.75 549 GLY A CA 1
ATOM 4483 C C . GLY A 1 549 ? -9.814 -17.897 -0.393 1.00 89.75 549 GLY A C 1
ATOM 4484 O O . GLY A 1 549 ? -9.035 -18.149 0.529 1.00 89.75 549 GLY A O 1
ATOM 4485 N N . GLY A 1 550 ? -9.417 -17.886 -1.669 1.00 91.94 550 GLY A N 1
ATOM 4486 C CA . GLY A 1 550 ? -8.063 -18.235 -2.095 1.00 91.94 550 GLY A CA 1
ATOM 4487 C C . GLY A 1 550 ? -7.718 -19.699 -1.804 1.00 91.94 550 GLY A C 1
ATOM 4488 O O . GLY A 1 550 ? -8.593 -20.552 -1.679 1.00 91.94 550 GLY A O 1
ATOM 4489 N N . GLY A 1 551 ? -6.430 -20.021 -1.686 1.00 91.56 551 GLY A N 1
ATOM 4490 C CA . GLY A 1 551 ? -6.005 -21.400 -1.436 1.00 91.56 551 GLY A CA 1
ATOM 4491 C C . GLY A 1 551 ? -6.507 -21.968 -0.106 1.00 91.56 551 GLY A C 1
ATOM 4492 O O . GLY A 1 551 ? -6.831 -23.151 -0.051 1.00 91.56 551 GLY A O 1
ATOM 4493 N N . GLU A 1 552 ? -6.625 -21.136 0.935 1.00 88.31 552 GLU A N 1
ATOM 4494 C CA . GLU A 1 552 ? -7.145 -21.551 2.247 1.00 88.31 552 GLU A CA 1
ATOM 4495 C C . GLU A 1 552 ? -8.597 -22.031 2.145 1.00 88.31 552 GLU A C 1
ATOM 4497 O O . GLU A 1 552 ? -8.913 -23.140 2.577 1.00 88.31 552 GLU A O 1
ATOM 4502 N N . GLY A 1 553 ? -9.478 -21.242 1.520 1.00 90.25 553 GLY A N 1
ATOM 4503 C CA . GLY A 1 553 ? -10.883 -21.629 1.366 1.00 90.25 553 GLY A CA 1
ATOM 4504 C C . GLY A 1 553 ? -11.098 -22.815 0.414 1.00 90.25 553 GLY A C 1
ATOM 4505 O O . GLY A 1 553 ? -12.074 -23.550 0.552 1.00 90.25 553 GLY A O 1
ATOM 4506 N N . LEU A 1 554 ? -10.122 -23.104 -0.455 1.00 92.12 554 LEU A N 1
ATOM 4507 C CA . LEU A 1 554 ? -10.065 -24.325 -1.270 1.00 92.12 554 LEU A CA 1
ATOM 4508 C C . LEU A 1 554 ? -9.496 -25.549 -0.520 1.00 92.12 554 LEU A C 1
ATOM 4510 O O . LEU A 1 554 ? -9.378 -26.629 -1.106 1.00 92.12 554 LEU A O 1
ATOM 4514 N N . GLY A 1 555 ? -9.122 -25.407 0.755 1.00 90.25 555 GLY A N 1
ATOM 4515 C CA . GLY A 1 555 ? -8.549 -26.481 1.572 1.00 90.25 555 GLY A CA 1
ATOM 4516 C C . GLY A 1 555 ? -7.103 -26.841 1.218 1.00 90.25 555 GLY A C 1
ATOM 4517 O O . GLY A 1 555 ? -6.641 -27.936 1.554 1.00 90.25 555 GLY A O 1
ATOM 4518 N N . LEU A 1 556 ? -6.382 -25.957 0.523 1.00 88.38 556 LEU A N 1
ATOM 4519 C CA . LEU A 1 556 ? -4.952 -26.119 0.268 1.00 88.38 556 LEU A CA 1
ATOM 4520 C C . LEU A 1 556 ? -4.153 -25.732 1.518 1.00 88.38 556 LEU A C 1
ATOM 4522 O O . LEU A 1 556 ? -4.590 -24.879 2.287 1.00 88.38 556 LEU A O 1
ATOM 4526 N N . PRO A 1 557 ? -2.965 -26.326 1.729 1.00 73.00 557 PRO A N 1
ATOM 4527 C CA . PRO A 1 557 ? -2.107 -25.952 2.842 1.00 73.00 557 PRO A CA 1
ATOM 4528 C C . PRO A 1 557 ? -1.640 -24.500 2.678 1.00 73.00 557 PRO A C 1
ATOM 4530 O O . PRO A 1 557 ? -0.682 -24.215 1.958 1.00 73.00 557 PRO A O 1
ATOM 4533 N N . SER A 1 558 ? -2.315 -23.580 3.358 1.00 61.47 558 SER A N 1
ATOM 4534 C CA . SER A 1 558 ? -1.822 -22.240 3.634 1.00 61.47 558 SER A CA 1
ATOM 4535 C C . SER A 1 558 ? -1.231 -22.240 5.041 1.00 61.47 558 SER A C 1
ATOM 4537 O O . SER A 1 558 ? -1.798 -22.777 5.987 1.00 61.47 558 SER A O 1
ATOM 4539 N N . HIS A 1 559 ? -0.048 -21.649 5.193 1.00 56.44 559 HIS A N 1
ATOM 4540 C CA . HIS A 1 559 ? 0.495 -21.337 6.516 1.00 56.44 559 HIS A CA 1
ATOM 4541 C C . HIS A 1 559 ? -0.079 -20.014 7.062 1.00 56.44 559 HIS A C 1
ATOM 4543 O O . HIS A 1 559 ? 0.487 -19.453 8.000 1.00 56.44 559 HIS A O 1
ATOM 4549 N N . SER A 1 560 ? -1.191 -19.515 6.494 1.00 47.88 560 SER A N 1
ATOM 4550 C CA . SER A 1 560 ? -2.019 -18.507 7.157 1.00 47.88 560 SER A CA 1
ATOM 4551 C C . SER A 1 560 ? -2.613 -19.173 8.391 1.00 47.88 560 SER A C 1
ATOM 4553 O O . SER A 1 560 ? -3.275 -20.205 8.320 1.00 47.88 560 SER A O 1
ATOM 4555 N N . LEU A 1 561 ? -2.260 -18.651 9.556 1.00 37.34 561 LEU A N 1
ATOM 4556 C CA . LEU A 1 561 ? -2.696 -19.211 10.820 1.00 37.34 561 LEU A CA 1
ATOM 4557 C C . LEU A 1 561 ? -4.199 -18.992 10.977 1.00 37.34 561 LEU A C 1
ATOM 4559 O O . LEU A 1 561 ? -4.631 -17.934 11.416 1.00 37.34 561 LEU A O 1
ATOM 4563 N N . LYS A 1 562 ? -4.981 -20.024 10.672 1.00 33.72 562 LYS A N 1
ATOM 4564 C CA . LYS A 1 562 ? -6.159 -20.346 11.470 1.00 33.72 562 LYS A CA 1
ATOM 4565 C C . LYS A 1 562 ? -5.886 -21.635 12.229 1.00 33.72 562 LYS A C 1
ATOM 4567 O O . LYS A 1 562 ? -5.903 -22.727 11.661 1.00 33.72 562 LYS A O 1
ATOM 4572 N N . SER A 1 563 ? -5.614 -21.484 13.520 1.00 27.33 563 SER A N 1
ATOM 4573 C CA . SER A 1 563 ? -5.879 -22.502 14.535 1.00 27.33 563 SER A CA 1
ATOM 4574 C C . SER A 1 563 ? -6.409 -21.826 15.778 1.00 27.33 563 SER A C 1
ATOM 4576 O O . SER A 1 563 ? -5.671 -20.937 16.259 1.00 27.33 563 SER A O 1
#

InterPro domains:
  IPR004852 Di-haem cytochrome c peroxidase [PF03150] (288-435)
  IPR009056 Cytochrome c-like domain [PS51007] (439-563)
  IPR036909 Cytochrome c-like domain superfamily [G3DSA:1.10.760.10] (289-435)
  IPR036909 Cytochrome c-like domain superfamily [G3DSA:1.10.760.10] (436-548)
  IPR036909 Cytochrome c-like domain superfamily [SSF46626] (273-422)
  IPR036909 Cytochrome c-like domain superfamily [SSF46626] (412-552)
  IPR051395 Cytochrome c-dependent Peroxidase and MauG [PTHR30600] (226-550)

Foldseek 3Di:
DFLDPPDLADADPQPLLLVLLVQLLVLLVVLLVVLVCVLVVNDDLVVSLVSLVSNLLSCLLNVLPCCRGPVVLCCQQAQHFQAWDWDDDDLAIDTDGGAHSQNLLQLSLDPCVSVCSVVNNVRSVRNSVSSVVVSVCCVVRNGDDDPDPLNSVLQLLQCLLLQQLLCLRRVRPLQRLSSNLSNLNSSLVSCVRDPLNVVDDCPVLNVLSVVLNVLSVVQGDSLPDQSLCSLQRHSLVNSLVSLVSDDDDDSQVQPFQADSNDSGQLDPNRGDLVSQAPDDPVQFDPLLQVLLVVQQAFLVLAPVSPDGQCQAQPVVLQGGDQDLFGAFPDPPDGDQWGDDHLAVVSLAQADDFLSQDRHPLVVVQCQSCDCRHRVHHQVSVLVVLVVDPVSLVSLVVRDVVSDRGSVSNSSSNCSNSSVRYDSPDQVSCVSVVNHDDDPVVSSVVSCCSGVLSQSSALTPDQGFQQDDDRSNHWFKDQQQDFPAQPVDPPTHGDPDQRNCPHPPSNPNDPSSGSITTTDHCVVVVSRADDDGSRRRGDVVSVVVCVVCVGNVSVVHDGPPDDD

Radius of gyration: 25.01 Å; Cα contacts (8 Å, |Δi|>4): 974; chains: 1; bounding box: 58×63×66 Å

Nearest PDB structures (foldseek):
  4aam-assembly1_A  TM=8.930E-01  e=1.707E-12  Geobacter sulfurreducens PCA
  2vhd-assembly1_B  TM=8.879E-01  e=4.587E-12  Pseudomonas aeruginosa
  3o5c-assembly2_D  TM=8.693E-01  e=1.178E-11  Shewanella oneidensis
  3o5c-assembly2_C  TM=8.660E-01  e=2.768E-11  Shewanella oneidensis
  1iqc-assembly2_B  TM=8.776E-01  e=1.066E-10  Nitrosomonas europaea

Solvent-accessible surface area (backbone atoms only — not comparable to full-atom values): 29783 Å² total; per-residue (Å²): 102,46,94,52,96,76,66,74,30,47,84,66,82,54,64,59,61,59,46,38,58,49,50,29,52,51,33,41,52,51,34,47,52,43,45,58,34,38,66,68,68,73,48,55,66,68,60,43,45,51,39,47,51,53,27,52,35,37,39,29,34,41,34,37,56,45,45,55,49,27,37,54,52,30,48,61,41,47,52,7,62,79,48,72,45,78,48,76,62,86,92,46,53,46,80,42,79,51,26,16,52,26,32,47,30,32,47,60,51,39,97,56,30,84,81,39,40,68,58,53,45,50,36,44,51,51,30,44,52,55,49,50,52,50,53,52,43,37,72,76,43,23,40,81,77,73,88,47,80,56,57,31,54,46,42,34,54,44,35,36,64,34,30,31,58,20,27,52,59,26,70,36,67,40,54,27,26,64,38,47,31,28,30,46,47,24,49,48,53,45,52,72,67,39,72,79,44,72,82,52,86,53,64,64,50,50,52,40,44,54,52,41,36,55,49,24,77,73,46,60,52,57,72,79,38,59,54,66,58,48,35,63,72,26,48,48,56,40,44,31,52,56,52,66,74,67,86,60,74,74,88,45,70,92,65,26,26,53,32,78,86,40,55,46,76,56,44,70,58,28,48,41,60,48,69,31,44,94,53,50,77,95,75,61,49,74,66,33,22,53,51,6,45,55,56,36,60,40,23,76,60,17,63,83,46,81,41,30,60,42,70,41,32,28,72,95,35,55,19,10,62,66,36,38,40,38,76,24,70,44,88,98,42,56,44,92,38,31,53,68,52,44,62,47,54,36,76,36,46,43,35,67,56,38,42,66,20,69,31,62,59,51,42,53,49,53,44,37,55,29,74,50,51,26,46,35,52,62,68,59,40,40,47,56,42,66,71,34,71,63,50,49,51,50,37,45,71,63,36,97,81,36,63,81,42,67,69,54,50,41,43,19,40,45,44,30,50,58,61,38,57,84,46,76,48,68,64,32,29,32,74,70,73,74,42,87,74,57,70,66,58,54,51,50,48,36,35,35,36,20,76,67,46,46,21,62,49,29,18,65,76,68,28,14,18,45,44,78,64,39,44,61,40,56,48,62,45,65,52,39,60,49,60,50,40,82,94,45,82,80,83,45,69,42,87,67,44,39,23,36,76,34,86,48,73,72,54,67,44,79,90,25,50,42,13,32,41,43,63,57,60,69,68,52,96,58,49,40,26,38,71,65,64,13,48,28,78,48,68,64,52,53,50,52,40,53,73,46,52,31,16,52,58,70,71,44,93,46,90,67,88,83,128

Secondary structure (DSSP, 8-state):
--S-TT---B----HHHHHHHHHHHHHHHHHHHHHHHHHTTSS-HHHHHHHHHHHHHHHHHHHHHHHHHSHHHIIIIIB--SS-EEEEETTEEEEEPP-BHHHHHHHHHSTTTTT-HHHHHHHHHHHHHHHHHHHHHHHHH-B---S-SSHHHHHHHHHIIIIITTTTT-TTT--HHHHHHHHHHHHHHHHHH-GGGGGS--HHHHHHHHHHHHHHHH---TTT--HHHHIIIIIHHHHHHHTTS--S--TTTTT-SB-TT---TTSTTSB-GGGGSS--GGG--HHHHHHHHHHHH-GGGSTTS---GGGTSBGGGTTB--SSSPBPSSTT-B-SS-----TTTTS-SSBSTT--BSSHHHHHHHHHH-TTTT---HHHHHHHHHH-HHHHHHHHHH-TT---SHHHHHHHHHHHHHT-----SHHHHHHTTSS---HHHHHHHHHHTTTT-GGGTSBTTTTBSB-TTTT--B-EE----BSS-TTSSS--B-S--BGGGSS-GGG--GGGTTBEE----TTGGGSPSBTTTT-B-SHHHHHHHHHTTHHHHTT----S---

pLDDT: mean 92.1, std 11.27, range [27.33, 98.88]